Protein AF-A0AAV6AIG0-F1 (afdb_monomer)

Foldseek 3Di:
DDPVVVVVVVVVVVVVVVVVVVVQVVVCVVVVDNDPDLVRCPPCSVVVVVVVVVVVVVVVVVVVVVVVVVLVVLVVVLVVLLVVLVVVLVVPDDPVQQDADPVRDTPSRVSVLVSVQSNLVSQQDADPCARSNQAPPGNDRFFDHSCCQACNDDQAHHLVVLLVLLLLQQQFFQQLQWDWDADALKIKIKRHDFPDQQAGKAWPDKDFFPQWDKDWDDPVDPITMIMIGGNWQDDFFTKIKTWIAFSVRDIDIQIETEHDPPDDQRYFYGDPTSRVSRVRVRLSVSVRSRVVLVPDPPCRSVRQRLRQWDWDADFLKIKIKGDPVGAPQHHKAFDDKDWDPPWDKDWDDPPPSITMIMIGNNDFDDFFTKIKTWIQANVRDTDIQIATEHCDPPADQRYFYTDPGSSSRSSRVVVSVSSSSRVCSVPVNSVRSSVVSVCQQQPCLLHHRWAFPCVVQVNRSSSTRGTDPRPPDDCSNHPPRTNHDRDNVRD

Radius of gyration: 39.44 Å; Cα contacts (8 Å, |Δi|>4): 902; chains: 1; bounding box: 118×59×119 Å

pLDDT: mean 85.04, std 10.94, range [41.56, 97.12]

Nearest PDB structures (foldseek):
  8jrj-assembly1_B  TM=4.575E-01  e=2.924E-02  Eptesicus fuscus
  7k0z-assembly1_C  TM=2.016E-01  e=1.193E-02  Monodelphis domestica
  1ypz-assembly1_G  TM=2.176E-01  e=9.486E-02  Mus musculus
  6mwr-assembly1_D  TM=1.942E-01  e=1.571E-01  Homo sapiens
  1hdm-assembly1_A  TM=3.306E-01  e=1.249E+00  Homo sapiens

Solvent-accessible surface area (backbone atoms only — not comparable to full-atom values): 25926 Å² total; per-residue (Å²): 138,75,77,67,65,60,56,56,52,52,49,54,52,50,50,55,48,52,50,58,48,52,54,50,51,53,50,25,66,74,69,75,41,92,50,96,44,67,79,68,42,58,88,51,31,63,58,53,52,52,50,52,53,49,48,55,50,50,52,53,49,50,54,51,49,53,55,50,52,52,51,50,54,49,51,53,52,42,52,55,47,56,65,44,48,64,55,52,55,62,72,65,64,56,98,82,59,74,67,57,45,99,86,70,46,26,66,64,55,51,51,51,52,52,49,49,47,50,47,44,53,50,48,42,36,66,56,94,82,27,29,73,59,2,63,87,47,28,83,42,70,14,46,54,55,64,64,41,41,39,70,19,57,94,74,15,41,9,51,55,52,44,24,51,40,37,36,30,25,20,33,34,62,28,48,14,45,38,44,76,49,63,58,62,29,28,25,39,39,31,33,57,70,52,73,63,78,76,56,9,43,36,64,78,43,74,47,56,34,97,34,35,49,68,49,75,48,81,78,89,58,86,53,33,32,37,37,44,29,42,80,41,69,66,57,79,68,41,42,40,36,39,34,31,29,32,52,81,69,52,74,47,76,50,63,35,28,31,30,62,85,83,67,60,88,59,34,22,48,64,40,99,42,29,39,50,24,20,49,31,40,46,54,40,44,50,52,51,43,20,53,56,30,68,68,49,88,81,58,37,24,50,77,44,27,50,12,36,41,34,75,47,78,58,65,27,30,32,37,38,31,53,28,88,80,77,41,92,72,38,24,46,42,53,70,52,69,51,58,54,84,47,39,46,73,49,72,49,61,88,86,48,103,50,38,26,39,35,43,34,40,78,50,84,76,61,67,72,45,57,38,36,42,34,26,28,37,76,77,67,50,82,46,78,42,65,36,32,34,30,76,55,91,82,67,53,94,48,29,23,47,60,51,97,48,40,36,57,24,29,33,21,39,50,48,33,45,49,52,46,42,22,50,41,34,71,46,59,41,44,54,32,28,40,50,50,31,47,49,32,50,68,52,30,63,88,60,49,44,66,48,71,24,32,74,86,20,76,71,36,35,46,59,32,54,47,60,50,62,87,87,69,61,54,81,70,53,34,52,69,47,68,64,30,56,56,37,88,89,56,95

Secondary structure (DSSP, 8-state):
--THHHHHHHHHHHHHHHHHHHHHHHHHHHHS-S-SSGGGGGGGHHHHHHHHHHHHHHHHHHHHHHHHHHHHHHHHHHHHHHHHHHHHHHHT--TT-----TTS--HHHHHHHHHHHHHHHHHT-EETTEESSSTT-TTS-SB--HHHHHH-BTTBB-HHHHHHHHHHHHH----TTEEEEEETTEEEEEE---SSSS-S-EEEEEE--TTEEEEEE--SSS--EEEEEESSPPPTT-EEEEEEE-TT--EEEEEEEEE-SSPPTTEEEPPSSHHHHHHHHHHHHHHHHHHHHHT--SSTT-----TTEEEEEETTEEEEEE-SS--SSSS-EEEEEE--TTEEEEEE-TTSSS-EEEEEE-SPPPTT-EEEEEEE-TTS-EEEEEEEEE-SS-PPTTEEE--SSHHHHHHHHHHHHHHHHHHHIIIIIHHHHHHHHHHHHH--TTSS---B-TTTTTT-GGG--SBPPTT---TTTB--SB-S--BTTB-

Structure (mmCIF, N/CA/C/O backbone):
data_AF-A0AAV6AIG0-F1
#
_entry.id   AF-A0AAV6AIG0-F1
#
loop_
_atom_site.group_PDB
_atom_site.id
_atom_site.type_symbol
_atom_site.label_atom_id
_atom_site.label_alt_id
_atom_site.label_comp_id
_atom_site.label_asym_id
_atom_site.label_entity_id
_atom_site.label_seq_id
_atom_site.pdbx_PDB_ins_code
_atom_site.Cartn_x
_atom_site.Cartn_y
_atom_site.Cartn_z
_atom_site.occupancy
_atom_site.B_iso_or_equiv
_atom_site.auth_seq_id
_atom_site.auth_comp_id
_atom_site.auth_asym_id
_atom_site.auth_atom_id
_atom_site.pdbx_PDB_model_num
ATOM 1 N N . MET A 1 1 ? 89.414 -0.101 -86.122 1.00 52.09 1 MET A N 1
ATOM 2 C CA . MET A 1 1 ? 88.317 0.035 -85.138 1.00 52.09 1 MET A CA 1
ATOM 3 C C . MET A 1 1 ? 87.678 1.405 -85.325 1.00 52.09 1 MET A C 1
ATOM 5 O O . MET A 1 1 ? 88.370 2.385 -85.074 1.00 52.09 1 MET A O 1
ATOM 9 N N . PRO A 1 2 ? 86.443 1.523 -85.847 1.00 50.75 2 PRO A N 1
ATOM 10 C CA . PRO A 1 2 ? 85.890 2.830 -86.162 1.00 50.75 2 PRO A CA 1
ATOM 11 C C . PRO A 1 2 ? 85.010 3.354 -85.020 1.00 50.75 2 PRO A C 1
ATOM 13 O O . PRO A 1 2 ? 84.006 2.760 -84.636 1.00 50.75 2 PRO A O 1
ATOM 16 N N . ILE A 1 3 ? 85.390 4.532 -84.534 1.00 53.22 3 ILE A N 1
ATOM 17 C CA . ILE A 1 3 ? 84.756 5.345 -83.484 1.00 53.22 3 ILE A CA 1
ATOM 18 C C . ILE A 1 3 ? 83.335 5.837 -83.882 1.00 53.22 3 ILE A C 1
ATOM 20 O O . ILE A 1 3 ? 82.598 6.361 -83.049 1.00 53.22 3 ILE A O 1
ATOM 24 N N . GLY A 1 4 ? 82.889 5.600 -85.125 1.00 53.97 4 GLY A N 1
ATOM 25 C CA . GLY A 1 4 ? 81.566 6.000 -85.632 1.00 53.97 4 GLY A CA 1
ATOM 26 C C . GLY A 1 4 ? 80.377 5.160 -85.137 1.00 53.97 4 GLY A C 1
ATOM 27 O O . GLY A 1 4 ? 79.271 5.683 -85.039 1.00 53.97 4 GLY A O 1
ATOM 28 N N . ASN A 1 5 ? 80.584 3.894 -84.753 1.00 54.44 5 ASN A N 1
ATOM 29 C CA . ASN A 1 5 ? 79.480 3.014 -84.334 1.00 54.44 5 ASN A CA 1
ATOM 30 C C . ASN A 1 5 ? 79.028 3.261 -82.878 1.00 54.44 5 ASN A C 1
ATOM 32 O O . ASN A 1 5 ? 77.948 2.853 -82.467 1.00 54.44 5 ASN A O 1
ATOM 36 N N . ILE A 1 6 ? 79.840 3.971 -82.088 1.00 55.31 6 ILE A N 1
ATOM 37 C CA . ILE A 1 6 ? 79.542 4.311 -80.687 1.00 55.31 6 ILE A CA 1
ATOM 38 C C . ILE A 1 6 ? 78.663 5.573 -80.606 1.00 55.31 6 ILE A C 1
ATOM 40 O O . ILE A 1 6 ? 77.830 5.690 -79.711 1.00 55.31 6 ILE A O 1
ATOM 44 N N . GLN A 1 7 ? 78.798 6.502 -81.558 1.00 58.59 7 GLN A N 1
ATOM 45 C CA . GLN A 1 7 ? 78.026 7.752 -81.610 1.00 58.59 7 GLN A CA 1
ATOM 46 C C . GLN A 1 7 ? 76.563 7.516 -82.042 1.00 58.59 7 GLN A C 1
ATOM 48 O O . GLN A 1 7 ? 75.651 8.035 -81.400 1.00 58.59 7 GLN A O 1
ATOM 53 N N . SER A 1 8 ? 76.312 6.677 -83.059 1.00 61.03 8 SER A N 1
ATOM 54 C CA . SER A 1 8 ? 74.940 6.370 -83.512 1.00 61.03 8 SER A CA 1
ATOM 55 C C . SER A 1 8 ? 74.173 5.487 -82.520 1.00 61.03 8 SER A C 1
ATOM 57 O O . SER A 1 8 ? 72.989 5.714 -82.277 1.00 61.03 8 SER A O 1
ATOM 59 N N . HIS A 1 9 ? 74.854 4.533 -81.875 1.00 68.12 9 HIS A N 1
ATOM 60 C CA . HIS A 1 9 ? 74.246 3.683 -80.854 1.00 68.12 9 HIS A CA 1
ATOM 61 C C . HIS A 1 9 ? 73.878 4.492 -79.603 1.00 68.12 9 HIS A C 1
ATOM 63 O O . HIS A 1 9 ? 72.791 4.325 -79.055 1.00 68.12 9 HIS A O 1
ATOM 69 N N . ARG A 1 10 ? 74.722 5.455 -79.198 1.00 68.06 10 ARG A N 1
ATOM 70 C CA . ARG A 1 10 ? 74.384 6.398 -78.120 1.00 68.06 10 ARG A CA 1
ATOM 71 C C . ARG A 1 10 ? 73.201 7.300 -78.482 1.00 68.06 10 ARG A C 1
ATOM 73 O O . ARG A 1 10 ? 72.356 7.514 -77.621 1.00 68.06 10 ARG A O 1
ATOM 80 N N . PHE A 1 11 ? 73.097 7.762 -79.730 1.00 71.88 11 PHE A N 1
ATOM 81 C CA . PHE A 1 11 ? 71.976 8.592 -80.189 1.00 71.88 11 PHE A CA 1
ATOM 82 C C . PHE A 1 11 ? 70.634 7.831 -80.216 1.00 71.88 11 PHE A C 1
ATOM 84 O O . PHE A 1 11 ? 69.620 8.326 -79.716 1.00 71.88 11 PHE A O 1
ATOM 91 N N . LEU A 1 12 ? 70.625 6.589 -80.714 1.00 74.62 12 LEU A N 1
ATOM 92 C CA . LEU A 1 12 ? 69.430 5.734 -80.711 1.00 74.62 12 LEU A CA 1
ATOM 93 C C . LEU A 1 12 ? 68.987 5.355 -79.288 1.00 74.62 12 LEU A C 1
ATOM 95 O O . LEU A 1 12 ? 67.792 5.379 -78.989 1.00 74.62 12 LEU A O 1
ATOM 99 N N . LEU A 1 13 ? 69.936 5.101 -78.380 1.00 75.88 13 LEU A N 1
ATOM 100 C CA . LEU A 1 13 ? 69.647 4.872 -76.960 1.00 75.88 13 LEU A CA 1
ATOM 101 C C . LEU A 1 13 ? 69.058 6.122 -76.287 1.00 75.88 13 LEU A C 1
ATOM 103 O O . LEU A 1 13 ? 68.099 6.012 -75.520 1.00 75.88 13 LEU A O 1
ATOM 107 N N . THR A 1 14 ? 69.555 7.323 -76.608 1.00 79.81 14 THR A N 1
ATOM 108 C CA . THR A 1 14 ? 68.970 8.571 -76.089 1.00 79.81 14 THR A CA 1
ATOM 109 C C . THR A 1 14 ? 67.565 8.835 -76.626 1.00 79.81 14 THR A C 1
ATOM 111 O O . THR A 1 14 ? 66.704 9.273 -75.867 1.00 79.81 14 THR A O 1
ATOM 114 N N . MET A 1 15 ? 67.282 8.513 -77.891 1.00 78.62 15 MET A N 1
ATOM 115 C CA . MET A 1 15 ? 65.964 8.737 -78.493 1.00 78.62 15 MET A CA 1
ATOM 116 C C . MET A 1 15 ? 64.913 7.740 -77.983 1.00 78.62 15 MET A C 1
ATOM 118 O O . MET A 1 15 ? 63.786 8.132 -77.682 1.00 78.62 15 MET A O 1
ATOM 122 N N . SER A 1 16 ? 65.299 6.477 -77.773 1.00 83.62 16 SER A N 1
ATOM 123 C CA . SER A 1 16 ? 64.465 5.489 -77.074 1.00 83.62 16 SER A CA 1
ATOM 124 C C . SER A 1 16 ? 64.179 5.908 -75.627 1.00 83.62 16 SER A C 1
ATOM 126 O O . SER A 1 16 ? 63.056 5.757 -75.145 1.00 83.62 16 SER A O 1
ATOM 128 N N . SER A 1 17 ? 65.173 6.474 -74.935 1.00 81.94 17 SER A N 1
ATOM 129 C CA . SER A 1 17 ? 65.003 7.021 -73.586 1.00 81.94 17 SER A CA 1
ATOM 130 C C . SER A 1 17 ? 64.015 8.190 -73.571 1.00 81.94 17 SER A C 1
ATOM 132 O O . SER A 1 17 ? 63.083 8.177 -72.770 1.00 81.94 17 SER A O 1
ATOM 134 N N . LEU A 1 18 ? 64.169 9.170 -74.465 1.00 83.06 18 LEU A N 1
ATOM 135 C CA . LEU A 1 18 ? 63.283 10.337 -74.537 1.00 83.06 18 LEU A CA 1
ATOM 136 C C . LEU A 1 18 ? 61.844 9.950 -74.880 1.00 83.06 18 LEU A C 1
ATOM 138 O O . LEU A 1 18 ? 60.918 10.461 -74.257 1.00 83.06 18 LEU A O 1
ATOM 142 N N . ARG A 1 19 ? 61.649 8.995 -75.794 1.00 84.12 19 ARG A N 1
ATOM 143 C CA . ARG A 1 19 ? 60.319 8.461 -76.106 1.00 84.12 19 ARG A CA 1
ATOM 144 C C . ARG A 1 19 ? 59.670 7.801 -74.886 1.00 84.12 19 ARG A C 1
ATOM 146 O O . ARG A 1 19 ? 58.557 8.165 -74.530 1.00 84.12 19 ARG A O 1
ATOM 153 N N . SER A 1 20 ? 60.403 6.942 -74.171 1.00 82.50 20 SER A N 1
ATOM 154 C CA . SER A 1 20 ? 59.903 6.324 -72.929 1.00 82.50 20 SER A CA 1
ATOM 155 C C . SER A 1 20 ? 59.641 7.338 -71.803 1.00 82.50 20 SER A C 1
ATOM 157 O O . SER A 1 20 ? 58.866 7.084 -70.884 1.00 82.50 20 SER A O 1
ATOM 159 N N . GLN A 1 21 ? 60.332 8.484 -71.804 1.00 81.88 21 GLN A N 1
ATOM 160 C CA . GLN A 1 21 ? 60.080 9.574 -70.858 1.00 81.88 21 GLN A CA 1
ATOM 161 C C . GLN A 1 21 ? 58.830 10.367 -71.246 1.00 81.88 21 GLN A C 1
ATOM 163 O O . GLN A 1 21 ? 58.023 10.656 -70.370 1.00 81.88 21 GLN A O 1
ATOM 168 N N . ALA A 1 22 ? 58.638 10.664 -72.533 1.00 83.31 22 ALA A N 1
ATOM 169 C CA . ALA A 1 22 ? 57.441 11.334 -73.032 1.00 83.31 22 ALA A CA 1
ATOM 170 C C . ALA A 1 22 ? 56.177 10.497 -72.783 1.00 83.31 22 ALA A C 1
ATOM 172 O O . ALA A 1 22 ? 55.191 11.035 -72.289 1.00 83.31 22 ALA A O 1
ATOM 173 N N . GLU A 1 23 ? 56.237 9.184 -73.027 1.00 84.56 23 GLU A N 1
ATOM 174 C CA . GLU A 1 23 ? 55.146 8.243 -72.730 1.00 84.56 23 GLU A CA 1
ATOM 175 C C . GLU A 1 23 ? 54.816 8.241 -71.224 1.00 84.56 23 GLU A C 1
ATOM 177 O O . GLU A 1 23 ? 53.664 8.428 -70.844 1.00 84.56 23 GLU A O 1
ATOM 182 N N . ARG A 1 24 ? 55.828 8.189 -70.343 1.00 81.50 24 ARG A N 1
ATOM 183 C CA . ARG A 1 24 ? 55.620 8.283 -68.884 1.00 81.50 24 ARG A CA 1
ATOM 184 C C . ARG A 1 24 ? 55.025 9.612 -68.432 1.00 81.50 24 ARG A C 1
ATOM 186 O O . ARG A 1 24 ? 54.203 9.618 -67.526 1.00 81.50 24 ARG A O 1
ATOM 193 N N . ILE A 1 25 ? 55.448 10.737 -69.006 1.00 81.69 25 ILE A N 1
ATOM 194 C CA . ILE A 1 25 ? 54.904 12.054 -68.641 1.00 81.69 25 ILE A CA 1
ATOM 195 C C . ILE A 1 25 ? 53.457 12.181 -69.125 1.00 81.69 25 ILE A C 1
ATOM 197 O O . ILE A 1 25 ? 52.624 12.704 -68.390 1.00 81.69 25 ILE A O 1
ATOM 201 N N . GLN A 1 26 ? 53.136 11.669 -70.316 1.00 83.44 26 GLN A N 1
ATOM 202 C CA . GLN A 1 26 ? 51.759 11.618 -70.813 1.00 83.44 26 GLN A CA 1
ATOM 203 C C . GLN A 1 26 ? 50.868 10.747 -69.917 1.00 83.44 26 GLN A C 1
ATOM 205 O O . GLN A 1 26 ? 49.763 11.163 -69.576 1.00 83.44 26 GLN A O 1
ATOM 210 N N . GLU A 1 27 ? 51.362 9.596 -69.458 1.00 82.44 27 GLU A N 1
ATOM 211 C CA . GLU A 1 27 ? 50.656 8.743 -68.493 1.00 82.44 27 GLU A CA 1
ATOM 212 C C . GLU A 1 27 ? 50.471 9.426 -67.129 1.00 82.44 27 GLU A C 1
ATOM 214 O O . GLU A 1 27 ? 49.364 9.441 -66.592 1.00 82.44 27 GLU A O 1
ATOM 219 N N . GLN A 1 28 ? 51.524 10.045 -66.581 1.00 83.62 28 GLN A N 1
ATOM 220 C CA . GLN A 1 28 ? 51.458 10.798 -65.321 1.00 83.62 28 GLN A CA 1
ATOM 221 C C . GLN A 1 28 ? 50.482 11.972 -65.401 1.00 83.62 28 GLN A C 1
ATOM 223 O O . GLN A 1 28 ? 49.798 12.272 -64.425 1.00 83.62 28 GLN A O 1
ATOM 228 N N . LEU A 1 29 ? 50.408 12.633 -66.556 1.00 82.00 29 LEU A N 1
ATOM 229 C CA . LEU A 1 29 ? 49.476 13.728 -66.790 1.00 82.00 29 LEU A CA 1
ATOM 230 C C . LEU A 1 29 ? 48.035 13.221 -66.908 1.00 82.00 29 LEU A C 1
ATOM 232 O O . LEU A 1 29 ? 47.125 13.856 -66.386 1.00 82.00 29 LEU A O 1
ATOM 236 N N . GLY A 1 30 ? 47.832 12.068 -67.550 1.00 84.38 30 GLY A N 1
ATOM 237 C CA . GLY A 1 30 ? 46.515 11.454 -67.694 1.00 84.38 30 GLY A CA 1
ATOM 238 C C . GLY A 1 30 ? 45.943 10.920 -66.381 1.00 84.38 30 GLY A C 1
ATOM 239 O O . GLY A 1 30 ? 44.730 10.937 -66.196 1.00 84.38 30 GLY A O 1
ATOM 240 N N . THR A 1 31 ? 46.792 10.456 -65.459 1.00 82.31 31 THR A N 1
ATOM 241 C CA . THR A 1 31 ? 46.331 9.809 -64.215 1.00 82.31 31 THR A CA 1
ATOM 242 C C . THR A 1 31 ? 46.542 10.661 -62.972 1.00 82.31 31 THR A C 1
ATOM 244 O O . THR A 1 31 ? 46.015 10.338 -61.910 1.00 82.31 31 THR A O 1
ATOM 247 N N . GLY A 1 32 ? 47.327 11.736 -63.078 1.00 80.75 32 GLY A N 1
ATOM 248 C CA . GLY A 1 32 ? 47.762 12.554 -61.947 1.00 80.75 32 GLY A CA 1
ATOM 249 C C . GLY A 1 32 ? 48.708 11.823 -60.983 1.00 80.75 32 GLY A C 1
ATOM 250 O O . GLY A 1 32 ? 49.060 12.369 -59.938 1.00 80.75 32 GLY A O 1
ATOM 251 N N . LEU A 1 33 ? 49.128 10.590 -61.295 1.00 81.44 33 LEU A N 1
ATOM 252 C CA . LEU A 1 33 ? 49.946 9.746 -60.425 1.00 81.44 33 LEU A CA 1
ATOM 253 C C . LEU A 1 33 ? 51.359 9.590 -60.986 1.00 81.44 33 LEU A C 1
ATOM 255 O O . LEU A 1 33 ? 51.547 9.242 -62.144 1.00 81.44 33 LEU A O 1
ATOM 259 N N . ARG A 1 34 ? 52.379 9.736 -60.130 1.00 78.94 34 ARG A N 1
ATOM 260 C CA . ARG A 1 34 ? 53.801 9.606 -60.513 1.00 78.94 34 ARG A CA 1
ATOM 261 C C . ARG A 1 34 ? 54.180 8.209 -61.041 1.00 78.94 34 ARG A C 1
ATOM 263 O O . ARG A 1 34 ? 55.131 8.085 -61.811 1.00 78.94 34 ARG A O 1
ATOM 270 N N . SER A 1 35 ? 53.489 7.152 -60.614 1.00 76.88 35 SER A N 1
ATOM 271 C CA . SER A 1 35 ? 53.671 5.795 -61.140 1.00 76.88 35 SER A CA 1
ATOM 272 C C . SER A 1 35 ? 52.459 4.910 -60.847 1.00 76.88 35 SER A C 1
ATOM 274 O O . SER A 1 35 ? 51.878 4.996 -59.766 1.00 76.88 35 SER A O 1
ATOM 276 N N . HIS A 1 36 ? 52.132 4.016 -61.782 1.00 70.12 36 HIS A N 1
ATOM 277 C CA . HIS A 1 36 ? 51.105 2.980 -61.625 1.00 70.12 36 HIS A CA 1
ATOM 278 C C . HIS A 1 36 ? 51.559 1.781 -60.799 1.00 70.12 36 HIS A C 1
ATOM 280 O O . HIS A 1 36 ? 50.735 1.035 -60.274 1.00 70.12 36 HIS A O 1
ATOM 286 N N . THR A 1 37 ? 52.870 1.581 -60.685 1.00 73.12 37 THR A N 1
ATOM 287 C CA . THR A 1 37 ? 53.433 0.434 -59.983 1.00 73.12 37 THR A CA 1
ATOM 288 C C . THR A 1 37 ? 54.186 0.901 -58.754 1.00 73.12 37 THR A C 1
ATOM 290 O O . THR A 1 37 ? 54.915 1.893 -58.770 1.00 73.12 37 THR A O 1
ATOM 293 N N . TYR A 1 38 ? 54.078 0.129 -57.675 1.00 64.44 38 TYR A N 1
ATOM 294 C CA . TYR A 1 38 ? 54.896 0.340 -56.485 1.00 64.44 38 TYR A CA 1
ATOM 295 C C . TYR A 1 38 ? 56.393 0.347 -56.843 1.00 64.44 38 TYR A C 1
ATOM 297 O O . TYR A 1 38 ? 57.157 1.146 -56.296 1.00 64.44 38 TYR A O 1
ATOM 305 N N . ALA A 1 39 ? 56.793 -0.474 -57.828 1.00 70.12 39 ALA A N 1
ATOM 306 C CA . ALA A 1 39 ? 58.120 -0.504 -58.443 1.00 70.12 39 ALA A CA 1
ATOM 307 C C . ALA A 1 39 ? 58.647 0.898 -58.808 1.00 70.12 39 ALA A C 1
ATOM 309 O O . ALA A 1 39 ? 59.736 1.271 -58.366 1.00 70.12 39 ALA A O 1
ATOM 310 N N . GLY A 1 40 ? 57.843 1.690 -59.523 1.00 72.12 40 GLY A N 1
ATOM 311 C CA . GLY A 1 40 ? 58.218 3.011 -60.035 1.00 72.12 40 GLY A CA 1
ATOM 312 C C . GLY A 1 40 ? 58.180 4.163 -59.023 1.00 72.12 40 GLY A C 1
ATOM 313 O O . GLY A 1 40 ? 58.564 5.276 -59.372 1.00 72.12 40 GLY A O 1
ATOM 314 N N . LEU A 1 41 ? 57.772 3.919 -57.770 1.00 75.44 41 LEU A N 1
ATOM 315 C CA . LEU A 1 41 ? 57.795 4.916 -56.685 1.00 75.44 41 LEU A CA 1
ATOM 316 C C . LEU A 1 41 ? 59.143 4.994 -55.939 1.00 75.44 41 LEU A C 1
ATOM 318 O O . LEU A 1 41 ? 59.344 5.902 -55.129 1.00 75.44 41 LEU A O 1
ATOM 322 N N . GLY A 1 42 ? 60.074 4.066 -56.197 1.00 80.25 42 GLY A N 1
ATOM 323 C CA . GLY A 1 42 ? 61.401 4.047 -55.568 1.00 80.25 42 GLY A CA 1
ATOM 324 C C . GLY A 1 42 ? 61.338 4.065 -54.034 1.00 80.25 42 GLY A C 1
ATOM 325 O O . GLY A 1 42 ? 60.553 3.330 -53.433 1.00 80.25 42 GLY A O 1
ATOM 326 N N . ALA A 1 43 ? 62.133 4.935 -53.401 1.00 76.88 43 ALA A N 1
ATOM 327 C CA . ALA A 1 43 ? 62.177 5.106 -51.943 1.00 76.88 43 ALA A CA 1
ATOM 328 C C . ALA A 1 43 ? 60.847 5.592 -51.324 1.00 76.88 43 ALA A C 1
ATOM 330 O O . ALA A 1 43 ? 60.601 5.352 -50.148 1.00 76.88 43 ALA A O 1
ATOM 331 N N . GLY A 1 44 ? 59.961 6.225 -52.105 1.00 75.62 44 GLY A N 1
ATOM 332 C CA . GLY A 1 44 ? 58.656 6.710 -51.635 1.00 75.62 44 GLY A CA 1
ATOM 333 C C . GLY A 1 44 ? 57.569 5.631 -51.551 1.00 75.62 44 GLY A C 1
ATOM 334 O O . GLY A 1 44 ? 56.473 5.903 -51.061 1.00 75.62 44 GLY A O 1
ATOM 335 N N . ARG A 1 45 ? 57.847 4.402 -52.014 1.00 81.62 45 ARG A N 1
ATOM 336 C CA . ARG A 1 45 ? 56.899 3.275 -51.986 1.00 81.62 45 ARG A CA 1
ATOM 337 C C . ARG A 1 45 ? 56.398 2.986 -50.573 1.00 81.62 45 ARG A C 1
ATOM 339 O O . ARG A 1 45 ? 55.191 2.860 -50.379 1.00 81.62 45 ARG A O 1
ATOM 346 N N . THR A 1 46 ? 57.309 2.901 -49.607 1.00 82.31 46 THR A N 1
ATOM 347 C CA . THR A 1 46 ? 56.999 2.590 -48.204 1.00 82.31 46 THR A CA 1
ATOM 348 C C . THR A 1 46 ? 56.098 3.659 -47.593 1.00 82.31 46 THR A C 1
ATOM 350 O O . THR A 1 46 ? 55.069 3.330 -47.013 1.00 82.31 46 THR A O 1
ATOM 353 N N . THR A 1 47 ? 56.409 4.937 -47.822 1.00 85.06 47 THR A N 1
ATOM 354 C CA . THR A 1 47 ? 55.576 6.067 -47.394 1.00 85.06 47 THR A CA 1
ATOM 355 C C . THR A 1 47 ? 54.201 6.041 -48.058 1.00 85.06 47 THR A C 1
ATOM 357 O O . THR A 1 47 ? 53.199 6.199 -47.374 1.00 85.06 47 THR A O 1
ATOM 360 N N . SER A 1 48 ? 54.117 5.796 -49.370 1.00 84.75 48 SER A N 1
ATOM 361 C CA . SER A 1 48 ? 52.830 5.756 -50.082 1.00 84.75 48 SER A CA 1
ATOM 362 C C . SER A 1 48 ? 51.919 4.619 -49.604 1.00 84.75 48 SER A C 1
ATOM 364 O O . SER A 1 48 ? 50.715 4.818 -49.460 1.00 84.75 48 SER A O 1
ATOM 366 N N . LEU A 1 49 ? 52.488 3.444 -49.310 1.00 86.25 49 LEU A N 1
ATOM 367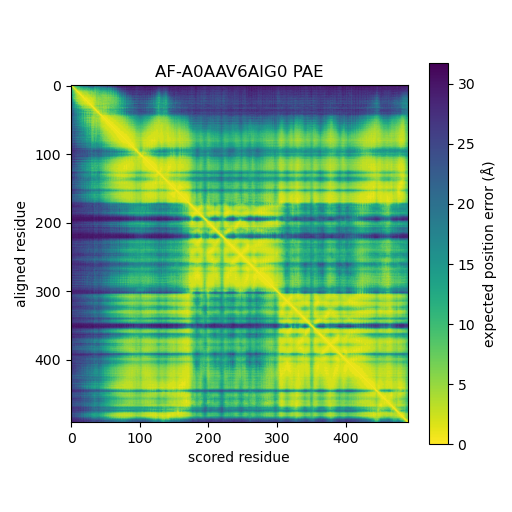 C CA . LEU A 1 49 ? 51.752 2.303 -48.774 1.00 86.25 49 LEU A CA 1
ATOM 368 C C . LEU A 1 49 ? 51.286 2.584 -47.342 1.00 86.25 49 LEU A C 1
ATOM 370 O O . LEU A 1 49 ? 50.114 2.381 -47.038 1.00 86.25 49 LEU A O 1
ATOM 374 N N . ALA A 1 50 ? 52.167 3.138 -46.504 1.00 87.81 50 ALA A N 1
ATOM 375 C CA . ALA A 1 50 ? 51.824 3.554 -45.149 1.00 87.81 50 ALA A CA 1
ATOM 376 C C . ALA A 1 50 ? 50.716 4.623 -45.135 1.00 87.81 50 ALA A C 1
ATOM 378 O O . ALA A 1 50 ? 49.808 4.550 -44.313 1.00 87.81 50 ALA A O 1
ATOM 379 N N . MET A 1 51 ? 50.740 5.588 -46.061 1.00 89.69 51 MET A N 1
ATOM 380 C CA . MET A 1 51 ? 49.697 6.615 -46.170 1.00 89.69 51 MET A CA 1
ATOM 381 C C . MET A 1 51 ? 48.365 6.051 -46.668 1.00 89.69 51 MET A C 1
ATOM 383 O O . MET A 1 51 ? 47.326 6.446 -46.155 1.00 89.69 51 MET A O 1
ATOM 387 N N . ARG A 1 52 ? 48.368 5.096 -47.609 1.00 88.81 52 ARG A N 1
ATOM 388 C CA . ARG A 1 52 ? 47.136 4.403 -48.032 1.00 88.81 52 ARG A CA 1
ATOM 389 C C . ARG A 1 52 ? 46.542 3.557 -46.909 1.00 88.81 52 ARG A C 1
ATOM 391 O O . ARG A 1 52 ? 45.334 3.584 -46.714 1.00 88.81 52 ARG A O 1
ATOM 398 N N . GLN A 1 53 ? 47.381 2.857 -46.145 1.00 91.75 53 GLN A N 1
ATOM 399 C CA . GLN A 1 53 ? 46.936 2.114 -44.966 1.00 91.75 53 GLN A CA 1
ATOM 400 C C . GLN A 1 53 ? 46.343 3.056 -43.909 1.00 91.75 53 GLN A C 1
ATOM 402 O O . GLN A 1 53 ? 45.282 2.769 -43.365 1.00 91.75 53 GLN A O 1
ATOM 407 N N . ARG A 1 54 ? 46.981 4.211 -43.665 1.00 91.00 54 ARG A N 1
ATOM 408 C CA . ARG A 1 54 ? 46.436 5.256 -42.785 1.00 91.00 54 ARG A CA 1
ATOM 409 C C . ARG A 1 54 ? 45.117 5.825 -43.303 1.00 91.00 54 ARG A C 1
ATOM 411 O O . ARG A 1 54 ? 44.216 6.017 -42.504 1.00 91.00 54 ARG A O 1
ATOM 418 N N . LEU A 1 55 ? 44.985 6.071 -44.607 1.00 94.00 55 LEU A N 1
ATOM 419 C CA . LEU A 1 55 ? 43.738 6.563 -45.199 1.00 94.00 55 LEU A CA 1
ATOM 420 C C . LEU A 1 55 ? 42.597 5.559 -45.001 1.00 94.00 55 LEU A C 1
ATOM 422 O O . LEU A 1 55 ? 41.547 5.940 -44.504 1.00 94.00 55 LEU A O 1
ATOM 426 N N . SER A 1 56 ? 42.835 4.275 -45.281 1.00 95.00 56 SER A N 1
ATOM 427 C CA . SER A 1 56 ? 41.853 3.210 -45.033 1.00 95.00 56 SER A CA 1
ATOM 428 C C . SER A 1 56 ? 41.480 3.099 -43.548 1.00 95.00 56 SER A C 1
ATOM 430 O O . SER A 1 56 ? 40.314 2.910 -43.211 1.00 95.00 56 SER A O 1
ATOM 432 N N . GLN A 1 57 ? 42.449 3.281 -42.645 1.00 95.25 57 GLN A N 1
ATOM 433 C CA . GLN A 1 57 ? 42.184 3.325 -41.208 1.00 95.25 57 GLN A CA 1
ATOM 434 C C . GLN A 1 57 ? 41.324 4.543 -40.818 1.00 95.25 57 GLN A C 1
ATOM 436 O O . GLN A 1 57 ? 40.402 4.405 -40.020 1.00 95.25 57 GLN A O 1
ATOM 441 N N . VAL A 1 58 ? 41.587 5.720 -41.397 1.00 95.00 58 VAL A N 1
ATOM 442 C CA . VAL A 1 58 ? 40.781 6.937 -41.191 1.00 95.00 58 VAL A CA 1
ATOM 443 C C . VAL A 1 58 ? 39.361 6.761 -41.731 1.00 95.00 58 VAL A C 1
ATOM 445 O O . VAL A 1 58 ? 38.413 7.160 -41.063 1.00 95.00 58 VAL A O 1
ATOM 448 N N . GLU A 1 59 ? 39.186 6.132 -42.893 1.00 95.94 59 GLU A N 1
ATOM 449 C CA . GLU A 1 59 ? 37.864 5.807 -43.446 1.00 95.94 59 GLU A CA 1
ATOM 450 C C . GLU A 1 59 ? 37.077 4.875 -42.512 1.00 95.94 59 GLU A C 1
ATOM 452 O O . GLU A 1 59 ? 35.912 5.143 -42.219 1.00 95.94 59 GLU A O 1
ATOM 457 N N . ALA A 1 60 ? 37.725 3.840 -41.966 1.00 95.00 60 ALA A N 1
ATOM 458 C CA . ALA A 1 60 ? 37.109 2.941 -40.988 1.00 95.00 60 ALA A CA 1
ATOM 459 C C . ALA A 1 60 ? 36.734 3.657 -39.675 1.00 95.00 60 ALA A C 1
ATOM 461 O O . ALA A 1 60 ? 35.652 3.426 -39.122 1.00 95.00 60 ALA A O 1
ATOM 462 N N . TYR A 1 61 ? 37.588 4.563 -39.183 1.00 96.19 61 TYR A N 1
ATOM 463 C CA . TYR A 1 61 ? 37.258 5.400 -38.028 1.00 96.19 61 TYR A CA 1
ATOM 464 C C . TYR A 1 61 ? 36.090 6.339 -38.315 1.00 96.19 61 TYR A C 1
ATOM 466 O O . TYR A 1 61 ? 35.191 6.431 -37.487 1.00 96.19 61 TYR A O 1
ATOM 474 N N . ASN A 1 62 ? 36.042 6.976 -39.486 1.00 95.69 62 ASN A N 1
ATOM 475 C CA . ASN A 1 62 ? 34.924 7.838 -39.870 1.00 95.69 62 ASN A CA 1
ATOM 476 C C . ASN A 1 62 ? 33.605 7.063 -39.940 1.00 95.69 62 ASN A C 1
ATOM 478 O O . ASN A 1 62 ? 32.603 7.540 -39.416 1.00 95.69 62 ASN A O 1
ATOM 482 N N . ALA A 1 63 ? 33.606 5.852 -40.507 1.00 93.81 63 ALA A N 1
ATOM 483 C CA . ALA A 1 63 ? 32.426 4.990 -40.510 1.00 93.81 63 ALA A CA 1
ATOM 484 C C . ALA A 1 63 ? 31.951 4.672 -39.080 1.00 93.81 63 ALA A C 1
ATOM 486 O O . ALA A 1 63 ? 30.768 4.796 -38.771 1.00 93.81 63 ALA A O 1
ATOM 487 N N . THR A 1 64 ? 32.886 4.355 -38.179 1.00 92.75 64 THR A N 1
ATOM 488 C CA . THR A 1 64 ? 32.578 4.090 -36.764 1.00 92.75 64 THR A CA 1
ATOM 489 C C . THR A 1 64 ? 32.028 5.336 -36.061 1.00 92.75 64 THR A C 1
ATOM 491 O O . THR A 1 64 ? 31.034 5.248 -35.342 1.00 92.75 64 THR A O 1
ATOM 494 N N . ILE A 1 65 ? 32.635 6.505 -36.293 1.00 94.38 65 ILE A N 1
ATOM 495 C CA . ILE A 1 65 ? 32.191 7.795 -35.746 1.00 94.38 65 ILE A CA 1
ATOM 496 C C . ILE A 1 65 ? 30.775 8.119 -36.218 1.00 94.38 65 ILE A C 1
ATOM 498 O O . ILE A 1 65 ? 29.958 8.532 -35.404 1.00 94.38 65 ILE A O 1
ATOM 502 N N . MET A 1 66 ? 30.456 7.903 -37.496 1.00 94.06 66 MET A N 1
ATOM 503 C CA . MET A 1 66 ? 29.107 8.133 -38.019 1.00 94.06 66 MET A CA 1
ATOM 504 C C . MET A 1 66 ? 28.069 7.246 -37.321 1.00 94.06 66 MET A C 1
ATOM 506 O O . MET A 1 66 ? 27.040 7.755 -36.877 1.00 94.06 66 MET A O 1
ATOM 510 N N . THR A 1 67 ? 28.353 5.952 -37.150 1.00 91.44 67 THR A N 1
ATOM 511 C CA . THR A 1 67 ? 27.452 5.030 -36.438 1.00 91.44 67 THR A CA 1
ATOM 512 C C . THR A 1 67 ? 27.265 5.429 -34.973 1.00 91.44 67 THR A C 1
ATOM 514 O O . THR A 1 67 ? 26.141 5.444 -34.473 1.00 91.44 67 THR A O 1
ATOM 517 N N . VAL A 1 68 ? 28.346 5.786 -34.271 1.00 92.31 68 VAL A N 1
ATOM 518 C CA . VAL A 1 68 ? 28.273 6.239 -32.871 1.00 92.31 68 VAL A CA 1
ATOM 519 C C . VAL A 1 68 ? 27.534 7.573 -32.762 1.00 92.31 68 VAL A C 1
ATOM 521 O O . VAL A 1 68 ? 26.692 7.727 -31.885 1.00 92.31 68 VAL A O 1
ATOM 524 N N . SER A 1 69 ? 27.775 8.513 -33.676 1.00 94.75 69 SER A N 1
ATOM 525 C CA . SER A 1 69 ? 27.087 9.806 -33.711 1.00 94.75 69 SER A CA 1
ATOM 526 C C . SER A 1 69 ? 25.582 9.644 -33.901 1.00 94.75 69 SER A C 1
ATOM 528 O O . SER A 1 69 ? 24.811 10.346 -33.254 1.00 94.75 69 SER A O 1
ATOM 530 N N . LEU A 1 70 ? 25.156 8.718 -34.763 1.00 93.56 70 LEU A N 1
ATOM 531 C CA . LEU A 1 70 ? 23.743 8.420 -34.968 1.00 93.56 70 LEU A CA 1
ATOM 532 C C . LEU A 1 70 ? 23.108 7.838 -33.695 1.00 93.56 70 LEU A C 1
ATOM 534 O O . LEU A 1 70 ? 22.032 8.271 -33.293 1.00 93.56 70 LEU A O 1
ATOM 538 N N . ARG A 1 71 ? 23.808 6.915 -33.020 1.00 91.25 71 ARG A N 1
ATOM 539 C CA . ARG A 1 71 ? 23.365 6.334 -31.740 1.00 91.25 71 ARG A CA 1
ATOM 540 C C . ARG A 1 71 ? 23.240 7.386 -30.641 1.00 91.25 71 ARG A C 1
ATOM 542 O O . ARG A 1 71 ? 22.218 7.427 -29.970 1.00 91.25 71 ARG A O 1
ATOM 549 N N . ILE A 1 72 ? 24.242 8.254 -30.487 1.00 94.19 72 ILE A N 1
ATOM 550 C CA . ILE A 1 72 ? 24.223 9.350 -29.505 1.00 94.19 72 ILE A CA 1
ATOM 551 C C . ILE A 1 72 ? 23.084 10.326 -29.809 1.00 94.19 72 ILE A C 1
ATOM 553 O O . ILE A 1 72 ? 22.375 10.730 -28.896 1.00 94.19 72 ILE A O 1
ATOM 557 N N . SER A 1 73 ? 22.870 10.674 -31.080 1.00 95.50 73 SER A N 1
ATOM 558 C CA . SER A 1 73 ? 21.776 11.570 -31.470 1.00 95.50 73 SER A CA 1
ATOM 559 C C . SER A 1 73 ? 20.398 10.976 -31.171 1.00 95.50 73 SER A C 1
ATOM 561 O O . SER A 1 73 ? 19.492 11.712 -30.777 1.00 95.50 73 SER A O 1
ATOM 563 N N . LEU A 1 74 ? 20.223 9.665 -31.366 1.00 93.88 74 LEU A N 1
ATOM 564 C CA . LEU A 1 74 ? 18.975 8.991 -31.025 1.00 93.88 74 LEU A CA 1
ATOM 565 C C . LEU A 1 74 ? 18.786 8.933 -29.503 1.00 93.88 74 LEU A C 1
ATOM 567 O O . LEU A 1 74 ? 17.723 9.329 -29.043 1.00 93.88 74 LEU A O 1
ATOM 571 N N . LEU A 1 75 ? 19.826 8.561 -28.743 1.00 94.69 75 LEU A N 1
ATOM 572 C CA . LEU A 1 75 ? 19.825 8.580 -27.271 1.00 94.69 75 LEU A CA 1
ATOM 573 C C . LEU A 1 75 ? 19.457 9.956 -26.702 1.00 94.69 75 LEU A C 1
ATOM 575 O O . LEU A 1 75 ? 18.640 10.047 -25.792 1.00 94.69 75 LEU A O 1
ATOM 579 N N . ASP A 1 76 ? 20.035 11.029 -27.240 1.00 96.19 76 ASP A N 1
ATOM 580 C CA . ASP A 1 76 ? 19.725 12.402 -26.831 1.00 96.19 76 ASP A CA 1
ATOM 581 C C . ASP A 1 76 ? 18.246 12.746 -27.080 1.00 96.19 76 ASP A C 1
ATOM 583 O O . ASP A 1 76 ? 17.564 13.306 -26.217 1.00 96.19 76 ASP A O 1
ATOM 587 N N . THR A 1 77 ? 17.711 12.325 -28.229 1.00 96.19 77 THR A N 1
ATOM 588 C CA . THR A 1 77 ? 16.302 12.539 -28.591 1.00 96.19 77 THR A CA 1
ATOM 589 C C . THR A 1 77 ? 15.359 11.767 -27.667 1.00 96.19 77 THR A C 1
ATOM 591 O O . THR A 1 77 ? 14.385 12.334 -27.163 1.00 96.19 77 THR A O 1
ATOM 594 N N . THR A 1 78 ? 15.636 10.485 -27.421 1.00 96.38 78 THR A N 1
ATOM 595 C CA . THR A 1 78 ? 14.799 9.621 -26.580 1.00 96.38 78 THR A CA 1
ATOM 596 C C . THR A 1 78 ? 14.876 10.027 -25.108 1.00 96.38 78 THR A C 1
ATOM 598 O O . THR A 1 78 ? 13.833 10.109 -24.464 1.00 96.38 78 THR A O 1
ATOM 601 N N . LEU A 1 79 ? 16.053 10.399 -24.587 1.00 95.94 79 LEU A N 1
ATOM 602 C CA . LEU A 1 79 ? 16.203 10.949 -23.231 1.00 95.94 79 LEU A CA 1
ATOM 603 C C . LEU A 1 79 ? 15.496 12.299 -23.072 1.00 95.94 79 LEU A C 1
ATOM 605 O O . LEU A 1 79 ? 14.809 12.521 -22.077 1.00 95.94 79 LEU A O 1
ATOM 609 N N . THR A 1 80 ? 15.588 13.180 -24.072 1.00 97.06 80 THR A N 1
ATOM 610 C CA . THR A 1 80 ? 14.850 14.451 -24.066 1.00 97.06 80 THR A CA 1
ATOM 611 C C . THR A 1 80 ? 13.339 14.222 -24.042 1.00 97.06 80 THR A C 1
ATOM 613 O O . THR A 1 80 ? 12.610 14.978 -23.398 1.00 97.06 80 THR A O 1
ATOM 616 N N . ARG A 1 81 ? 12.835 13.194 -24.738 1.00 97.12 81 ARG A N 1
ATOM 617 C CA . ARG A 1 81 ? 11.410 12.849 -24.684 1.00 97.12 81 ARG A CA 1
ATOM 618 C C . ARG A 1 81 ? 11.027 12.246 -23.331 1.00 97.12 81 ARG A C 1
ATOM 620 O O . ARG A 1 81 ? 10.027 12.685 -22.768 1.00 97.12 81 ARG A O 1
ATOM 627 N N . LEU A 1 82 ? 11.835 11.334 -22.788 1.00 96.06 82 LEU A N 1
ATOM 628 C CA . LEU A 1 82 ? 11.630 10.749 -21.458 1.00 96.06 82 LEU A CA 1
ATOM 629 C C . LEU A 1 82 ? 11.589 11.816 -20.350 1.00 96.06 82 LEU A C 1
ATOM 631 O O . LEU A 1 82 ? 10.741 11.726 -19.470 1.00 96.06 82 LEU A O 1
ATOM 635 N N . ASP A 1 83 ? 12.413 12.869 -20.418 1.00 96.00 83 ASP A N 1
ATOM 636 C CA . ASP A 1 83 ? 12.349 13.994 -19.463 1.00 96.00 83 ASP A CA 1
ATOM 637 C C . ASP A 1 83 ? 11.054 14.821 -19.591 1.00 96.00 83 ASP A C 1
ATOM 639 O O . ASP A 1 83 ? 10.528 15.342 -18.602 1.00 96.00 83 ASP A O 1
ATOM 643 N N . LYS A 1 84 ? 10.511 14.948 -20.807 1.00 96.31 84 LYS A N 1
ATOM 644 C CA . LYS A 1 84 ? 9.297 15.740 -21.063 1.00 96.31 84 LYS A CA 1
ATOM 645 C C . LYS A 1 84 ? 8.020 15.038 -20.620 1.00 96.31 84 LYS A C 1
ATOM 647 O O . LYS A 1 84 ? 7.120 15.716 -20.129 1.00 96.31 84 LYS A O 1
ATOM 652 N N . ILE A 1 85 ? 7.944 13.715 -20.763 1.00 95.56 85 ILE A N 1
ATOM 653 C CA . ILE A 1 85 ? 6.730 12.932 -20.487 1.00 95.56 85 ILE A CA 1
ATOM 654 C C . ILE A 1 85 ? 6.149 13.220 -19.081 1.00 95.56 85 ILE A C 1
ATOM 656 O O . ILE A 1 85 ? 4.984 13.622 -18.998 1.00 95.56 85 ILE A O 1
ATOM 660 N N . PRO A 1 86 ? 6.913 13.134 -17.970 1.00 90.50 86 PRO A N 1
ATOM 661 C CA . PRO A 1 86 ? 6.375 13.430 -16.640 1.00 90.50 86 PRO A CA 1
ATOM 662 C C . PRO A 1 86 ? 5.913 14.885 -16.477 1.00 90.50 86 PRO A C 1
ATOM 664 O O . PRO A 1 86 ? 4.941 15.157 -15.768 1.00 90.50 86 PRO A O 1
ATOM 667 N N . ARG A 1 87 ? 6.592 15.839 -17.134 1.00 92.38 87 ARG A N 1
ATOM 668 C CA . ARG A 1 87 ? 6.234 17.268 -17.084 1.00 92.38 87 ARG A CA 1
ATOM 669 C C . ARG A 1 87 ? 4.909 17.528 -17.795 1.00 92.38 87 ARG A C 1
ATOM 671 O O . ARG A 1 87 ? 4.113 18.322 -17.302 1.00 92.38 87 ARG A O 1
ATOM 678 N N . GLU A 1 88 ? 4.668 16.849 -18.913 1.00 91.44 88 GLU A N 1
ATOM 679 C CA . GLU A 1 88 ? 3.409 16.916 -19.658 1.00 91.44 88 GLU A CA 1
ATOM 680 C C . GLU A 1 88 ? 2.251 16.326 -18.845 1.00 91.44 88 GLU A C 1
ATOM 682 O O . GLU A 1 88 ? 1.227 16.992 -18.694 1.00 91.44 88 GLU A O 1
ATOM 687 N N . ILE A 1 89 ? 2.440 15.153 -18.223 1.00 90.31 89 ILE A N 1
ATOM 688 C CA . ILE A 1 89 ? 1.434 14.559 -17.324 1.00 90.31 89 ILE A CA 1
ATOM 689 C C . ILE A 1 89 ? 1.105 15.529 -16.184 1.00 90.31 89 ILE A C 1
ATOM 691 O O . ILE A 1 89 ? -0.065 15.838 -15.953 1.00 90.31 89 ILE A O 1
ATOM 695 N N . LYS A 1 90 ? 2.125 16.070 -15.505 1.00 86.94 90 LYS A N 1
ATOM 696 C CA . LYS A 1 90 ? 1.929 17.015 -14.396 1.00 86.94 90 LYS A CA 1
ATOM 697 C C . LYS A 1 90 ? 1.229 18.300 -14.841 1.00 86.94 90 LYS A C 1
ATOM 699 O O . LYS A 1 90 ? 0.376 18.802 -14.118 1.00 86.94 90 LYS A O 1
ATOM 704 N N . GLY A 1 91 ? 1.578 18.829 -16.014 1.00 86.44 91 GLY A N 1
ATOM 705 C CA . GLY A 1 91 ? 0.933 20.011 -16.590 1.00 86.44 91 GLY A CA 1
ATOM 706 C C . GLY A 1 91 ? -0.519 19.773 -17.016 1.00 86.44 91 GLY A C 1
ATOM 707 O O . GLY A 1 91 ? -1.293 20.723 -17.061 1.00 86.44 91 GLY A O 1
ATOM 708 N N . SER A 1 92 ? -0.891 18.522 -17.298 1.00 84.19 92 SER A N 1
ATOM 709 C CA . SER A 1 92 ? -2.255 18.123 -17.672 1.00 84.19 92 SER A CA 1
ATOM 710 C C . SER A 1 92 ? -3.178 17.820 -16.485 1.00 84.19 92 SER A C 1
ATOM 712 O O . SER A 1 92 ? -4.358 17.546 -16.692 1.00 84.19 92 SER A O 1
ATOM 714 N N . LEU A 1 93 ? -2.660 17.851 -15.251 1.00 83.12 93 LEU A N 1
ATOM 715 C CA . LEU A 1 93 ? -3.440 17.550 -14.054 1.00 83.12 93 LEU A CA 1
ATOM 716 C C . LEU A 1 93 ? -4.465 18.662 -13.783 1.00 83.12 93 LEU A C 1
ATOM 718 O O . LEU A 1 93 ? -4.097 19.769 -13.390 1.00 83.12 93 LEU A O 1
ATOM 722 N N . ASP A 1 94 ? -5.749 18.341 -13.934 1.00 81.56 94 ASP A N 1
ATOM 723 C CA . ASP A 1 94 ? -6.853 19.176 -13.458 1.00 81.56 94 ASP A CA 1
ATOM 724 C C . ASP A 1 94 ? -7.349 18.638 -12.103 1.00 81.56 94 ASP A C 1
ATOM 726 O O . ASP A 1 94 ? -7.888 17.528 -12.048 1.00 81.56 94 ASP A O 1
ATOM 730 N N . PRO A 1 95 ? -7.195 19.396 -11.001 1.00 74.19 95 PRO A N 1
ATOM 731 C CA . PRO A 1 95 ? -7.632 18.974 -9.671 1.00 74.19 95 PRO A CA 1
ATOM 732 C C . PRO A 1 95 ? -9.160 18.864 -9.522 1.00 74.19 95 PRO A C 1
ATOM 734 O O . PRO A 1 95 ? -9.627 18.489 -8.452 1.00 74.19 95 PRO A O 1
ATOM 737 N N . ASN A 1 96 ? -9.949 19.188 -10.549 1.00 77.56 96 ASN A N 1
ATOM 738 C CA . ASN A 1 96 ? -11.405 19.036 -10.530 1.00 77.56 96 ASN A CA 1
ATOM 739 C C . ASN A 1 96 ? -11.910 17.880 -11.415 1.00 77.56 96 ASN A C 1
ATOM 741 O O . ASN A 1 96 ? -13.108 17.605 -11.421 1.00 77.56 96 ASN A O 1
ATOM 745 N N . ALA A 1 97 ? -11.032 17.191 -12.155 1.00 77.81 97 ALA A N 1
ATOM 746 C CA . ALA A 1 97 ? -11.406 16.175 -13.145 1.00 77.81 97 ALA A CA 1
ATOM 747 C C . ALA A 1 97 ? -11.107 14.739 -12.666 1.00 77.81 97 ALA A C 1
ATOM 749 O O . ALA A 1 97 ? -10.321 14.009 -13.275 1.00 77.81 97 ALA A O 1
ATOM 750 N N . PHE A 1 98 ? -11.741 14.323 -11.564 1.00 78.94 98 PHE A N 1
ATOM 751 C CA . PHE A 1 98 ? -11.556 12.990 -10.964 1.00 78.94 98 PHE A CA 1
ATOM 752 C C . PHE A 1 98 ? -12.689 11.996 -11.243 1.00 78.94 98 PHE A C 1
ATOM 754 O O . PHE A 1 98 ? -12.695 10.909 -10.670 1.00 78.94 98 PHE A O 1
ATOM 761 N N . GLU A 1 99 ? -13.621 12.334 -12.133 1.00 81.25 99 GLU A N 1
ATOM 762 C CA . GLU A 1 99 ? -14.732 11.453 -12.494 1.00 81.25 99 GLU A CA 1
ATOM 763 C C . GLU A 1 99 ? -14.234 10.248 -13.316 1.00 81.25 99 GLU A C 1
ATOM 765 O O . GLU A 1 99 ? -13.680 10.432 -14.408 1.00 81.25 99 GLU A O 1
ATOM 770 N N . PRO A 1 100 ? -14.409 9.006 -12.827 1.00 82.69 100 PRO A N 1
ATOM 771 C CA . PRO A 1 100 ? -14.070 7.816 -13.594 1.00 82.69 100 PRO A CA 1
ATOM 772 C C . PRO A 1 100 ? -14.975 7.688 -14.823 1.00 82.69 100 PRO A C 1
ATOM 774 O O . PRO A 1 100 ? -16.191 7.876 -14.750 1.00 82.69 100 PRO A O 1
ATOM 777 N N . ARG A 1 101 ? -14.398 7.316 -15.966 1.00 81.06 101 ARG A N 1
ATOM 778 C CA . ARG A 1 101 ? -15.165 6.972 -17.171 1.00 81.06 101 ARG A CA 1
ATOM 779 C C . ARG A 1 101 ? -15.739 5.557 -17.063 1.00 81.06 101 ARG A C 1
ATOM 781 O O . ARG A 1 101 ? -15.543 4.840 -16.086 1.00 81.06 101 ARG A O 1
ATOM 788 N N . SER A 1 102 ? -16.448 5.127 -18.106 1.00 82.31 102 SER A N 1
ATOM 789 C CA . SER A 1 102 ? -17.071 3.797 -18.192 1.00 82.31 102 SER A CA 1
ATOM 790 C C . SER A 1 102 ? -16.099 2.617 -18.054 1.00 82.31 102 SER A C 1
ATOM 792 O O . SER A 1 102 ? -16.538 1.503 -17.795 1.00 82.31 102 SER A O 1
ATOM 794 N N . ASP A 1 103 ? -14.801 2.835 -18.271 1.00 81.06 103 ASP A N 1
ATOM 795 C CA . ASP A 1 103 ? -13.720 1.857 -18.100 1.00 81.06 103 ASP A CA 1
ATOM 796 C C . ASP A 1 103 ? -13.093 1.880 -16.692 1.00 81.06 103 ASP A C 1
ATOM 798 O O . ASP A 1 103 ? -12.168 1.117 -16.423 1.00 81.06 103 ASP A O 1
ATOM 802 N N . GLY A 1 104 ? -13.604 2.721 -15.786 1.00 82.88 104 GLY A N 1
ATOM 803 C CA . GLY A 1 104 ? -13.162 2.819 -14.395 1.00 82.88 104 GLY A CA 1
ATOM 804 C C . GLY A 1 104 ? -11.907 3.665 -14.179 1.00 82.88 104 GLY A C 1
ATOM 805 O O . GLY A 1 104 ? -11.457 3.775 -13.040 1.00 82.88 104 GLY A O 1
ATOM 806 N N . TYR A 1 105 ? -11.357 4.277 -15.233 1.00 85.25 105 TYR A N 1
ATOM 807 C CA . TYR A 1 105 ? -10.195 5.159 -15.141 1.00 85.25 105 TYR A CA 1
ATOM 808 C C . TYR A 1 105 ? -10.594 6.629 -15.242 1.00 85.25 105 TYR A C 1
ATOM 810 O O . TYR A 1 105 ? -11.514 6.998 -15.977 1.00 85.25 105 TYR A O 1
ATOM 818 N N . THR A 1 106 ? -9.865 7.485 -14.534 1.00 89.19 106 THR A N 1
ATOM 819 C CA . THR A 1 106 ? -9.906 8.933 -14.763 1.00 89.19 106 THR A CA 1
ATOM 820 C C . THR A 1 106 ? -9.079 9.300 -15.998 1.00 89.19 106 THR A C 1
ATOM 822 O O . THR A 1 106 ? -8.183 8.556 -16.414 1.00 89.19 106 THR A O 1
ATOM 825 N N . ASP A 1 107 ? -9.330 10.474 -16.583 1.00 86.06 107 ASP A N 1
ATOM 826 C CA . ASP A 1 107 ? -8.575 10.935 -17.757 1.00 86.06 107 ASP A CA 1
ATOM 827 C C . ASP A 1 107 ? -7.067 11.034 -17.465 1.00 86.06 107 ASP A C 1
ATOM 829 O O . ASP A 1 107 ? -6.244 10.640 -18.295 1.00 86.06 107 ASP A O 1
ATOM 833 N N . ILE A 1 108 ? -6.686 11.463 -16.255 1.00 87.62 108 ILE A N 1
ATOM 834 C CA . ILE A 1 108 ? -5.276 11.530 -15.851 1.00 87.62 108 ILE A CA 1
ATOM 835 C C . ILE A 1 108 ? -4.639 10.141 -15.719 1.00 87.62 108 ILE A C 1
ATOM 837 O O . ILE A 1 108 ? -3.495 9.957 -16.130 1.00 87.62 108 ILE A O 1
ATOM 841 N N . GLN A 1 109 ? -5.372 9.139 -15.217 1.00 88.81 109 GLN A N 1
ATOM 842 C CA . GLN A 1 109 ? -4.875 7.761 -15.166 1.00 88.81 109 GLN A CA 1
ATOM 843 C C . GLN A 1 109 ? -4.647 7.211 -16.575 1.00 88.81 109 GLN A C 1
ATOM 845 O O . GLN A 1 109 ? -3.642 6.549 -16.825 1.00 88.81 109 GLN A O 1
ATOM 850 N N . ARG A 1 110 ? -5.536 7.526 -17.522 1.00 88.81 110 ARG A N 1
ATOM 851 C CA . ARG A 1 110 ? -5.387 7.113 -18.921 1.00 88.81 110 ARG A CA 1
ATOM 852 C C . ARG A 1 110 ? -4.185 7.774 -19.588 1.00 88.81 110 ARG A C 1
ATOM 854 O O . ARG A 1 110 ? -3.412 7.087 -20.252 1.00 88.81 110 ARG A O 1
ATOM 861 N N . SER A 1 111 ? -4.004 9.076 -19.382 1.00 89.44 111 SER A N 1
ATOM 862 C CA . SER A 1 111 ? -2.822 9.803 -19.854 1.00 89.44 111 SER A CA 1
ATOM 863 C C . SER A 1 111 ? -1.540 9.219 -19.262 1.00 89.44 111 SER A C 1
ATOM 865 O O . SER A 1 111 ? -0.601 8.960 -20.007 1.00 89.44 111 SER A O 1
ATOM 867 N N . ALA A 1 112 ? -1.523 8.903 -17.962 1.00 90.81 112 ALA A N 1
ATOM 868 C CA . ALA A 1 112 ? -0.381 8.257 -17.319 1.00 90.81 112 ALA A CA 1
ATOM 869 C C . ALA A 1 112 ? -0.059 6.880 -17.929 1.00 90.81 112 ALA A C 1
ATOM 871 O O . ALA A 1 112 ? 1.107 6.582 -18.171 1.00 90.81 112 ALA A O 1
ATOM 872 N N . LEU A 1 113 ? -1.073 6.063 -18.242 1.00 91.31 113 LEU A N 1
ATOM 873 C CA . LEU A 1 113 ? -0.876 4.769 -18.908 1.00 91.31 113 LEU A CA 1
ATOM 874 C C . LEU A 1 113 ? -0.303 4.923 -20.325 1.00 91.31 113 LEU A C 1
ATOM 876 O O . LEU A 1 113 ? 0.599 4.176 -20.693 1.00 91.31 113 LEU A O 1
ATOM 880 N N . ILE A 1 114 ? -0.790 5.895 -21.104 1.00 92.62 114 ILE A N 1
ATOM 881 C CA . ILE A 1 114 ? -0.277 6.189 -22.455 1.00 92.62 114 ILE A CA 1
ATOM 882 C C . ILE A 1 114 ? 1.175 6.673 -22.386 1.00 92.62 114 ILE A C 1
ATOM 884 O O . ILE A 1 114 ? 2.023 6.211 -23.142 1.00 92.62 114 ILE A O 1
ATOM 888 N N . SER A 1 115 ? 1.476 7.576 -21.458 1.00 94.38 115 SER A N 1
ATOM 889 C CA . SER A 1 115 ? 2.822 8.094 -21.230 1.00 94.38 115 SER A CA 1
ATOM 890 C C . SER A 1 115 ? 3.808 7.026 -20.751 1.00 94.38 115 SER A C 1
ATOM 892 O O . SER A 1 115 ? 4.979 7.050 -21.136 1.00 94.38 115 SER A O 1
ATOM 894 N N . LEU A 1 116 ? 3.357 6.075 -19.929 1.00 94.38 116 LEU A N 1
ATOM 895 C CA . LEU A 1 116 ? 4.181 4.942 -19.512 1.00 94.38 116 LEU A CA 1
ATOM 896 C C . LEU A 1 116 ? 4.448 3.994 -20.690 1.00 94.38 116 LEU A C 1
ATOM 898 O O . LEU A 1 116 ? 5.588 3.578 -20.878 1.00 94.38 116 LEU A O 1
ATOM 902 N N . ASP A 1 117 ? 3.447 3.723 -21.531 1.00 95.69 117 ASP A N 1
ATOM 903 C CA . ASP A 1 117 ? 3.643 2.945 -22.761 1.00 95.69 117 ASP A CA 1
ATOM 904 C C . ASP A 1 117 ? 4.640 3.627 -23.715 1.00 95.69 117 ASP A C 1
ATOM 906 O O . ASP A 1 117 ? 5.570 2.990 -24.205 1.00 95.69 117 ASP A O 1
ATOM 910 N N . GLU A 1 118 ? 4.532 4.946 -23.894 1.00 96.25 118 GLU A N 1
ATOM 911 C CA . GLU A 1 118 ? 5.512 5.726 -24.655 1.00 96.25 118 GLU A CA 1
ATOM 912 C C . GLU A 1 118 ? 6.923 5.622 -24.053 1.00 96.25 118 GLU A C 1
ATOM 914 O O . GLU A 1 118 ? 7.895 5.416 -24.779 1.00 96.25 118 GLU A O 1
ATOM 919 N N . SER A 1 119 ? 7.047 5.707 -22.727 1.00 96.25 119 SER A N 1
ATOM 920 C CA . SER A 1 119 ? 8.337 5.564 -22.042 1.00 96.25 119 SER A CA 1
ATOM 921 C C . SER A 1 119 ? 8.965 4.191 -22.300 1.00 96.25 119 SER A C 1
ATOM 923 O O . SER A 1 119 ? 10.158 4.105 -22.590 1.00 96.25 119 SER A O 1
ATOM 925 N N . ILE A 1 120 ? 8.160 3.125 -22.274 1.00 96.12 120 ILE A N 1
ATOM 926 C CA . ILE A 1 120 ? 8.605 1.763 -22.599 1.00 96.12 120 ILE A CA 1
ATOM 927 C C . ILE A 1 120 ? 9.081 1.683 -24.054 1.00 96.12 120 ILE A C 1
ATOM 929 O O . ILE A 1 120 ? 10.154 1.141 -24.316 1.00 96.12 120 ILE A O 1
ATOM 933 N N . GLN A 1 121 ? 8.337 2.260 -25.002 1.00 95.56 121 GLN A N 1
ATOM 934 C CA . GLN A 1 121 ? 8.728 2.278 -26.416 1.00 95.56 121 GLN A CA 1
ATOM 935 C C . GLN A 1 121 ? 10.051 3.027 -26.645 1.00 95.56 121 GLN A C 1
ATOM 937 O O . GLN A 1 121 ? 10.897 2.565 -27.410 1.00 95.56 121 GLN A O 1
ATOM 942 N N . LEU A 1 122 ? 10.264 4.155 -25.961 1.00 96.31 122 LEU A N 1
ATOM 943 C CA . LEU A 1 122 ? 11.511 4.923 -26.044 1.00 96.31 122 LEU A CA 1
ATOM 944 C C . LEU A 1 122 ? 12.698 4.141 -25.472 1.00 96.31 122 LEU A C 1
ATOM 946 O O . LEU A 1 122 ? 13.764 4.103 -26.092 1.00 96.31 122 LEU A O 1
ATOM 950 N N . LEU A 1 123 ? 12.512 3.487 -24.322 1.00 95.19 123 LEU A N 1
ATOM 951 C CA . LEU A 1 123 ? 13.540 2.648 -23.701 1.00 95.19 123 LEU A CA 1
ATOM 952 C C . LEU A 1 123 ? 13.849 1.399 -24.535 1.00 95.19 123 LEU A C 1
ATOM 954 O O . LEU A 1 123 ? 14.991 0.956 -24.572 1.00 95.19 123 LEU A O 1
ATOM 958 N N . ASN A 1 124 ? 12.880 0.876 -25.282 1.00 95.69 124 ASN A N 1
ATOM 959 C CA . ASN A 1 124 ? 13.094 -0.232 -26.212 1.00 95.69 124 ASN A CA 1
ATOM 960 C C . ASN A 1 124 ? 13.615 0.200 -27.594 1.00 95.69 124 ASN A C 1
ATOM 962 O O . ASN A 1 124 ? 13.737 -0.644 -28.483 1.00 95.69 124 ASN A O 1
ATOM 966 N N . SER A 1 125 ? 13.973 1.477 -27.783 1.00 95.00 125 SER A N 1
ATOM 967 C CA . SER A 1 125 ? 14.486 1.977 -29.064 1.00 95.00 125 SER A CA 1
ATOM 968 C C . SER A 1 125 ? 15.697 1.187 -29.573 1.00 95.00 125 SER A C 1
ATOM 970 O O . SER A 1 125 ? 16.647 0.870 -28.847 1.00 95.00 125 SER A O 1
ATOM 972 N N . GLU A 1 126 ? 15.646 0.876 -30.865 1.00 93.56 126 GLU A N 1
ATOM 973 C CA . GLU A 1 126 ? 16.617 0.045 -31.563 1.00 93.56 126 GLU A CA 1
ATOM 974 C C . GLU A 1 126 ? 17.213 0.809 -32.743 1.00 93.56 126 GLU A C 1
ATOM 976 O O . GLU A 1 126 ? 16.529 1.560 -33.444 1.00 93.56 126 GLU A O 1
ATOM 981 N N . ILE A 1 127 ? 18.503 0.593 -32.981 1.00 90.94 127 ILE A N 1
ATOM 982 C CA . ILE A 1 127 ? 19.173 1.071 -34.175 1.00 90.94 127 ILE A CA 1
ATOM 983 C C . ILE A 1 127 ? 20.172 0.046 -34.691 1.00 90.94 127 ILE A C 1
ATOM 985 O O . ILE A 1 127 ? 21.095 -0.354 -33.982 1.00 90.94 127 ILE A O 1
ATOM 989 N N . ASP A 1 128 ? 20.009 -0.336 -35.957 1.00 86.88 128 ASP A N 1
ATOM 990 C CA . ASP A 1 128 ? 20.893 -1.292 -36.634 1.00 86.88 128 ASP A CA 1
ATOM 991 C C . ASP A 1 128 ? 20.990 -2.641 -35.888 1.00 86.88 128 ASP A C 1
ATOM 993 O O . ASP A 1 128 ? 22.085 -3.136 -35.622 1.00 86.88 128 ASP A O 1
ATOM 997 N N . GLY A 1 129 ? 19.850 -3.213 -35.468 1.00 86.31 129 GLY A N 1
ATOM 998 C CA . GLY A 1 129 ? 19.825 -4.495 -34.750 1.00 86.31 129 GLY A CA 1
ATOM 999 C C . GLY A 1 129 ? 20.253 -4.412 -33.284 1.00 86.31 129 GLY A C 1
ATOM 1000 O O . GLY A 1 129 ? 20.451 -5.447 -32.652 1.00 86.31 129 GLY A O 1
ATOM 1001 N N . ARG A 1 130 ? 20.484 -3.202 -32.754 1.00 89.94 130 ARG A N 1
ATOM 1002 C CA . ARG A 1 130 ? 21.008 -2.974 -31.405 1.00 89.94 130 ARG A CA 1
ATOM 1003 C C . ARG A 1 130 ? 20.091 -2.068 -30.600 1.00 89.94 130 ARG A C 1
ATOM 1005 O O . ARG A 1 130 ? 19.920 -0.897 -30.944 1.00 89.94 130 ARG A O 1
ATOM 1012 N N . HIS A 1 131 ? 19.596 -2.578 -29.478 1.00 94.31 131 HIS A N 1
ATOM 1013 C CA . HIS A 1 131 ? 18.896 -1.756 -28.499 1.00 94.31 131 HIS A CA 1
ATOM 1014 C C . HIS A 1 131 ? 19.861 -0.787 -27.816 1.00 94.31 131 HIS A C 1
ATOM 1016 O O . HIS A 1 131 ? 21.002 -1.124 -27.481 1.00 94.31 131 HIS A O 1
ATOM 1022 N N . LEU A 1 132 ? 19.403 0.450 -27.644 1.00 91.81 132 LEU A N 1
ATOM 1023 C CA . LEU A 1 132 ? 20.229 1.534 -27.121 1.00 91.81 132 LEU A CA 1
ATOM 1024 C C . LEU A 1 132 ? 20.412 1.474 -25.604 1.00 91.81 132 LEU A C 1
ATOM 1026 O O . LEU A 1 132 ? 21.466 1.860 -25.101 1.00 91.81 132 LEU A O 1
ATOM 1030 N N . TYR A 1 133 ? 19.407 0.960 -24.899 1.00 92.31 133 TYR A N 1
ATOM 1031 C CA . TYR A 1 133 ? 19.335 0.950 -23.440 1.00 92.31 133 TYR A CA 1
ATOM 1032 C C . TYR A 1 133 ? 19.569 -0.433 -22.831 1.00 92.31 133 TYR A C 1
ATOM 1034 O O . TYR A 1 133 ? 19.232 -0.648 -21.681 1.00 92.31 133 TYR A O 1
ATOM 1042 N N . SER A 1 134 ? 20.113 -1.399 -23.573 1.00 90.06 134 SER A N 1
ATOM 1043 C CA . SER A 1 134 ? 20.332 -2.758 -23.055 1.00 90.06 134 SER A CA 1
ATOM 1044 C C . SER A 1 134 ? 21.768 -3.036 -22.588 1.00 90.06 134 SER A C 1
ATOM 1046 O O . SER A 1 134 ? 22.093 -4.159 -22.190 1.00 90.06 134 SER A O 1
ATOM 1048 N N . GLY A 1 135 ? 22.640 -2.022 -22.604 1.00 86.81 135 GLY A N 1
ATOM 1049 C CA . GLY A 1 135 ? 24.050 -2.145 -22.227 1.00 86.81 135 GLY A CA 1
ATOM 1050 C C . GLY A 1 135 ? 24.818 -3.079 -23.169 1.00 86.81 135 GLY A C 1
ATOM 1051 O O . GLY A 1 135 ? 24.832 -2.879 -24.390 1.00 86.81 135 GLY A O 1
ATOM 1052 N N . ALA A 1 136 ? 25.473 -4.104 -22.616 1.00 84.38 136 ALA A N 1
ATOM 1053 C CA . ALA A 1 136 ? 26.139 -5.147 -23.399 1.00 84.38 136 ALA A CA 1
ATOM 1054 C C . ALA A 1 136 ? 25.174 -6.148 -24.070 1.00 84.38 136 ALA A C 1
ATOM 1056 O O . ALA A 1 136 ? 25.572 -6.809 -25.030 1.00 84.38 136 ALA A O 1
ATOM 1057 N N . LYS A 1 137 ? 23.916 -6.259 -23.613 1.00 86.12 137 LYS A N 1
ATOM 1058 C CA . LYS A 1 137 ? 22.906 -7.210 -24.128 1.00 86.12 137 LYS A CA 1
ATOM 1059 C C . LYS A 1 137 ? 22.135 -6.627 -25.312 1.00 86.12 137 LYS A C 1
ATOM 1061 O O . LYS A 1 137 ? 20.936 -6.373 -25.253 1.00 86.12 137 LYS A O 1
ATOM 1066 N N . THR A 1 138 ? 22.848 -6.312 -26.381 1.00 88.31 138 THR A N 1
ATOM 1067 C CA . THR A 1 138 ? 22.346 -5.473 -27.482 1.00 88.31 138 THR A CA 1
ATOM 1068 C C . THR A 1 138 ? 21.218 -6.085 -28.305 1.00 88.31 138 THR A C 1
ATOM 1070 O O . THR A 1 138 ? 20.537 -5.362 -29.021 1.00 88.31 138 THR A O 1
ATOM 1073 N N . ASP A 1 139 ? 21.060 -7.399 -28.222 1.00 87.75 139 ASP A N 1
ATOM 1074 C CA . ASP A 1 139 ? 20.204 -8.258 -29.038 1.00 87.75 139 ASP A CA 1
ATOM 1075 C C . ASP A 1 139 ? 18.823 -8.542 -28.424 1.00 87.75 139 ASP A C 1
ATOM 1077 O O . ASP A 1 139 ? 18.045 -9.303 -28.998 1.00 87.75 139 ASP A O 1
ATOM 1081 N N . ALA A 1 140 ? 18.509 -7.950 -27.269 1.00 88.44 140 ALA A N 1
ATOM 1082 C CA . ALA A 1 140 ? 17.232 -8.130 -26.588 1.00 88.44 140 ALA A CA 1
ATOM 1083 C C . ALA A 1 140 ? 16.635 -6.802 -26.112 1.00 88.44 140 ALA A C 1
ATOM 1085 O O . ALA A 1 140 ? 17.362 -5.899 -25.685 1.00 88.44 140 ALA A O 1
ATOM 1086 N N . GLU A 1 141 ? 15.302 -6.725 -26.134 1.00 93.06 141 GLU A N 1
ATOM 1087 C CA . GLU A 1 141 ? 14.558 -5.581 -25.611 1.00 93.06 141 GLU A CA 1
ATOM 1088 C C . GLU A 1 141 ? 14.895 -5.361 -24.124 1.00 93.06 141 GLU A C 1
ATOM 1090 O O . GLU A 1 141 ? 14.738 -6.281 -23.307 1.00 93.06 141 GLU A O 1
ATOM 1095 N N . PRO A 1 142 ? 15.362 -4.158 -23.748 1.00 93.12 142 PRO A N 1
ATOM 1096 C CA . PRO A 1 142 ? 15.758 -3.868 -22.378 1.00 93.12 142 PRO A CA 1
ATOM 1097 C C . PRO A 1 142 ? 14.581 -3.773 -21.410 1.00 93.12 142 PRO A C 1
ATOM 1099 O O . PRO A 1 142 ? 14.795 -3.977 -20.221 1.00 93.12 142 PRO A O 1
ATOM 1102 N N . VAL A 1 143 ? 13.362 -3.476 -21.861 1.00 94.94 143 VAL A N 1
ATOM 1103 C CA . VAL A 1 143 ? 12.193 -3.275 -20.993 1.00 94.94 143 VAL A CA 1
ATOM 1104 C C . VAL A 1 143 ? 11.045 -4.184 -21.410 1.00 94.94 143 VAL A C 1
ATOM 1106 O O . VAL A 1 143 ? 10.744 -4.347 -22.591 1.00 94.94 143 VAL A O 1
ATOM 1109 N N . VAL A 1 144 ? 10.378 -4.785 -20.426 1.00 95.06 144 VAL A N 1
ATOM 1110 C CA . VAL A 1 144 ? 9.210 -5.645 -20.666 1.00 95.06 144 VAL A CA 1
ATOM 1111 C C . VAL A 1 144 ? 8.005 -4.856 -21.180 1.00 95.06 144 VAL A C 1
ATOM 1113 O O . VAL A 1 144 ? 7.868 -3.660 -20.933 1.00 95.06 144 VAL A O 1
ATOM 1116 N N . SER A 1 145 ? 7.074 -5.543 -21.847 1.00 95.44 145 SER A N 1
ATOM 1117 C CA . SER A 1 145 ? 5.817 -4.918 -22.278 1.00 95.44 145 SER A CA 1
ATOM 1118 C C . SER A 1 145 ? 5.026 -4.339 -21.098 1.00 95.44 145 SER A C 1
ATOM 1120 O O . SER A 1 145 ? 5.030 -4.906 -20.004 1.00 95.44 145 SER A O 1
ATOM 1122 N N . MET A 1 146 ? 4.256 -3.280 -21.350 1.00 95.69 146 MET A N 1
ATOM 1123 C CA . MET A 1 146 ? 3.401 -2.626 -20.352 1.00 95.69 146 MET A CA 1
ATOM 1124 C C . MET A 1 146 ? 2.484 -3.609 -19.604 1.00 95.69 146 MET A C 1
ATOM 1126 O O . MET A 1 146 ? 2.358 -3.556 -18.383 1.00 95.69 146 MET A O 1
ATOM 1130 N N . ARG A 1 147 ? 1.888 -4.569 -20.323 1.00 95.44 147 ARG A N 1
ATOM 1131 C CA . ARG A 1 147 ? 1.037 -5.608 -19.722 1.00 95.44 147 ARG A CA 1
ATOM 1132 C C . ARG A 1 147 ? 1.818 -6.503 -18.760 1.00 95.44 147 ARG A C 1
ATOM 1134 O O . ARG A 1 147 ? 1.353 -6.762 -17.660 1.00 95.44 147 ARG A O 1
ATOM 1141 N N . GLU A 1 148 ? 2.990 -6.987 -19.171 1.00 95.50 148 GLU A N 1
ATOM 1142 C CA . GLU A 1 148 ? 3.833 -7.814 -18.299 1.00 95.50 148 GLU A CA 1
ATOM 1143 C C . GLU A 1 148 ? 4.319 -7.018 -17.079 1.00 95.50 148 GLU A C 1
ATOM 1145 O O . GLU A 1 148 ? 4.296 -7.539 -15.970 1.00 95.50 148 GLU A O 1
ATOM 1150 N N . MET A 1 149 ? 4.687 -5.747 -17.262 1.00 95.62 149 MET A N 1
ATOM 1151 C CA . MET A 1 149 ? 5.119 -4.860 -16.180 1.00 95.62 149 MET A CA 1
ATOM 1152 C C . MET A 1 149 ? 4.027 -4.660 -15.122 1.00 95.62 149 MET A C 1
ATOM 1154 O O . MET A 1 149 ? 4.281 -4.795 -13.925 1.00 95.62 149 MET A O 1
ATOM 1158 N N . LEU A 1 150 ? 2.807 -4.336 -15.557 1.00 95.31 150 LEU A N 1
ATOM 1159 C CA . LEU A 1 150 ? 1.712 -4.005 -14.649 1.00 95.31 150 LEU A CA 1
ATOM 1160 C C . LEU A 1 150 ? 1.045 -5.234 -14.038 1.00 95.31 150 LEU A C 1
ATOM 1162 O O . LEU A 1 150 ? 0.795 -5.248 -12.832 1.00 95.31 150 LEU A O 1
ATOM 1166 N N . ASP A 1 151 ? 0.740 -6.234 -14.864 1.00 95.12 151 ASP A N 1
ATOM 1167 C CA . ASP A 1 151 ? -0.108 -7.367 -14.481 1.00 95.12 151 ASP A CA 1
ATOM 1168 C C . ASP A 1 151 ? 0.697 -8.627 -14.145 1.00 95.12 151 ASP A C 1
ATOM 1170 O O . ASP A 1 151 ? 0.165 -9.552 -13.536 1.00 95.12 151 ASP A O 1
ATOM 1174 N N . GLY A 1 152 ? 1.977 -8.673 -14.513 1.00 94.31 152 GLY A N 1
ATOM 1175 C CA . GLY A 1 152 ? 2.824 -9.835 -14.290 1.00 94.31 152 GLY A CA 1
ATOM 1176 C C . GLY A 1 152 ? 2.817 -10.847 -15.439 1.00 94.31 152 GLY A C 1
ATOM 1177 O O . GLY A 1 152 ? 2.196 -10.663 -16.495 1.00 94.31 152 GLY A O 1
ATOM 1178 N N . SER A 1 153 ? 3.528 -11.959 -15.237 1.00 93.31 153 SER A N 1
ATOM 1179 C CA . SER A 1 153 ? 3.531 -13.102 -16.157 1.00 93.31 153 SER A CA 1
ATOM 1180 C C . SER A 1 153 ? 3.724 -14.430 -15.414 1.00 93.31 153 SER A C 1
ATOM 1182 O O . SER A 1 153 ? 4.675 -14.615 -14.658 1.00 93.31 153 SER A O 1
ATOM 1184 N N . GLY A 1 154 ? 2.820 -15.392 -15.629 1.00 88.88 154 GLY A N 1
ATOM 1185 C CA . GLY A 1 154 ? 2.884 -16.693 -14.952 1.00 88.88 154 GLY A CA 1
ATOM 1186 C C . GLY A 1 154 ? 2.809 -16.554 -13.427 1.00 88.88 154 GLY A C 1
ATOM 1187 O O . GLY A 1 154 ? 1.824 -16.041 -12.910 1.00 88.88 154 GLY A O 1
ATOM 1188 N N . SER A 1 155 ? 3.846 -17.009 -12.719 1.00 87.00 155 SER A N 1
ATOM 1189 C CA . SER A 1 155 ? 3.987 -16.865 -11.260 1.00 87.00 155 SER A CA 1
ATOM 1190 C C . SER A 1 155 ? 4.568 -15.518 -10.817 1.00 87.00 155 SER A C 1
ATOM 1192 O O . SER A 1 155 ? 4.678 -15.276 -9.618 1.00 87.00 155 SER A O 1
ATOM 1194 N N . LYS A 1 156 ? 4.977 -14.658 -11.757 1.00 91.62 156 LYS A N 1
ATOM 1195 C CA . LYS A 1 156 ? 5.634 -13.387 -11.455 1.00 91.62 156 LYS A CA 1
ATOM 1196 C C . LYS A 1 156 ? 4.607 -12.292 -11.227 1.00 91.62 156 LYS A C 1
ATOM 1198 O O . LYS A 1 156 ? 3.841 -11.971 -12.134 1.00 91.62 156 LYS A O 1
ATOM 1203 N N . ALA A 1 157 ? 4.662 -11.675 -10.056 1.00 92.88 157 ALA A N 1
ATOM 1204 C CA . ALA A 1 157 ? 3.868 -10.505 -9.719 1.00 92.88 157 ALA A CA 1
ATOM 1205 C C . ALA A 1 157 ? 4.291 -9.287 -10.558 1.00 92.88 157 ALA A C 1
ATOM 1207 O O . ALA A 1 157 ? 5.485 -9.007 -10.699 1.00 92.88 157 ALA A O 1
ATOM 1208 N N . GLY A 1 158 ? 3.310 -8.562 -11.096 1.00 94.94 158 GLY A N 1
ATOM 1209 C CA . GLY A 1 158 ? 3.503 -7.230 -11.677 1.00 94.94 158 GLY A CA 1
ATOM 1210 C C . GLY A 1 158 ? 3.302 -6.114 -10.650 1.00 94.94 158 GLY A C 1
ATOM 1211 O O . GLY A 1 158 ? 2.902 -6.362 -9.507 1.00 94.94 158 GLY A O 1
ATOM 1212 N N . LEU A 1 159 ? 3.519 -4.868 -11.074 1.00 95.50 159 LEU A N 1
ATOM 1213 C CA . LEU A 1 159 ? 3.411 -3.680 -10.220 1.00 95.50 159 LEU A CA 1
ATOM 1214 C C . LEU A 1 159 ? 2.068 -3.594 -9.473 1.00 95.50 159 LEU A C 1
ATOM 1216 O O . LEU A 1 159 ? 2.032 -3.256 -8.292 1.00 95.50 159 LEU A O 1
ATOM 1220 N N . ARG A 1 160 ? 0.948 -3.937 -10.122 1.00 94.88 160 ARG A N 1
ATOM 1221 C CA . ARG A 1 160 ? -0.384 -3.859 -9.491 1.00 94.88 160 ARG A CA 1
ATOM 1222 C C . ARG A 1 160 ? -0.522 -4.791 -8.295 1.00 94.88 160 ARG A C 1
ATOM 1224 O O . ARG A 1 160 ? -1.144 -4.418 -7.302 1.00 94.88 160 ARG A O 1
ATOM 1231 N N . GLN A 1 161 ? 0.061 -5.984 -8.382 1.00 94.38 161 GLN A N 1
ATOM 1232 C CA . GLN A 1 161 ? 0.057 -6.929 -7.275 1.00 94.38 161 GLN A CA 1
ATOM 1233 C C . GLN A 1 161 ? 0.916 -6.408 -6.118 1.00 94.38 161 GLN A C 1
ATOM 1235 O O . GLN A 1 161 ? 0.457 -6.438 -4.981 1.00 94.38 161 GLN A O 1
ATOM 1240 N N . LEU A 1 162 ? 2.103 -5.858 -6.393 1.00 93.50 162 LEU A N 1
ATOM 1241 C CA . LEU A 1 162 ? 2.949 -5.264 -5.351 1.00 93.50 162 LEU A CA 1
ATOM 1242 C C . LEU A 1 162 ? 2.269 -4.068 -4.673 1.00 93.50 162 LEU A C 1
ATOM 1244 O O . LEU A 1 162 ? 2.320 -3.957 -3.452 1.00 93.50 162 LEU A O 1
ATOM 1248 N N . ILE A 1 163 ? 1.572 -3.215 -5.433 1.00 94.69 163 ILE A N 1
ATOM 1249 C CA . ILE A 1 163 ? 0.765 -2.120 -4.872 1.00 94.69 163 ILE A CA 1
ATOM 1250 C C . ILE A 1 163 ? -0.329 -2.674 -3.951 1.00 94.69 163 ILE A C 1
ATOM 1252 O O . ILE A 1 163 ? -0.549 -2.131 -2.870 1.00 94.69 163 ILE A O 1
ATOM 1256 N N . ALA A 1 164 ? -1.015 -3.751 -4.343 1.00 91.38 164 ALA A N 1
ATOM 1257 C CA . ALA A 1 164 ? -2.052 -4.367 -3.517 1.00 91.38 164 ALA A CA 1
ATOM 1258 C C . ALA A 1 164 ? -1.481 -5.009 -2.239 1.00 91.38 164 ALA A C 1
ATOM 1260 O O . ALA A 1 164 ? -2.046 -4.824 -1.161 1.00 91.38 164 ALA A O 1
ATOM 1261 N N . GLU A 1 165 ? -0.350 -5.712 -2.344 1.00 91.38 165 GLU A N 1
ATOM 1262 C CA . GLU A 1 165 ? 0.377 -6.286 -1.207 1.00 91.38 165 GLU A CA 1
ATOM 1263 C C . GLU A 1 165 ? 0.828 -5.177 -0.245 1.00 91.38 165 GLU A C 1
ATOM 1265 O O . GLU A 1 165 ? 0.508 -5.223 0.942 1.00 91.38 165 GLU A O 1
ATOM 1270 N N . ARG A 1 166 ? 1.478 -4.124 -0.753 1.00 93.62 166 ARG A N 1
ATOM 1271 C CA . ARG A 1 166 ? 1.924 -2.977 0.051 1.00 93.62 166 ARG A CA 1
ATOM 1272 C C . ARG A 1 166 ? 0.768 -2.244 0.701 1.00 93.62 166 ARG A C 1
ATOM 1274 O O . ARG A 1 166 ? 0.825 -1.967 1.893 1.00 93.62 166 ARG A O 1
ATOM 1281 N N . ARG A 1 167 ? -0.316 -2.010 -0.036 1.00 91.06 167 ARG A N 1
ATOM 1282 C CA . ARG A 1 167 ? -1.541 -1.428 0.515 1.00 91.06 167 ARG A CA 1
ATOM 1283 C C . ARG A 1 167 ? -2.086 -2.273 1.663 1.00 91.06 167 ARG A C 1
ATOM 1285 O O . ARG A 1 167 ? -2.431 -1.718 2.698 1.00 91.06 167 ARG A O 1
ATOM 1292 N N . GLY A 1 168 ? -2.180 -3.592 1.495 1.00 87.81 168 GLY A N 1
ATOM 1293 C CA . GLY A 1 168 ? -2.622 -4.488 2.565 1.00 87.81 168 GLY A CA 1
ATOM 1294 C C . GLY A 1 168 ? -1.703 -4.411 3.785 1.00 87.81 168 GLY A C 1
ATOM 1295 O O . GLY A 1 168 ? -2.185 -4.334 4.914 1.00 87.81 168 GLY A O 1
ATOM 1296 N N . ALA A 1 169 ? -0.391 -4.359 3.553 1.00 89.94 169 ALA A N 1
ATOM 1297 C CA . ALA A 1 169 ? 0.609 -4.227 4.601 1.00 89.94 169 ALA A CA 1
ATOM 1298 C C . ALA A 1 169 ? 0.581 -2.867 5.310 1.00 89.94 169 ALA A C 1
ATOM 1300 O O . ALA A 1 169 ? 0.812 -2.842 6.509 1.00 89.94 169 ALA A O 1
ATOM 1301 N N . ASP A 1 170 ? 0.258 -1.761 4.645 1.00 92.31 170 ASP A N 1
ATOM 1302 C CA . ASP A 1 170 ? 0.169 -0.438 5.280 1.00 92.31 170 ASP A CA 1
ATOM 1303 C C . ASP A 1 170 ? -1.171 -0.190 5.976 1.00 92.31 170 ASP A C 1
ATOM 1305 O O . ASP A 1 170 ? -1.217 0.463 7.012 1.00 92.31 170 ASP A O 1
ATOM 1309 N N . LEU A 1 171 ? -2.269 -0.703 5.423 1.00 88.00 171 LEU A N 1
ATOM 1310 C CA . LEU A 1 171 ? -3.600 -0.546 6.008 1.00 88.00 171 LEU A CA 1
ATOM 1311 C C . LEU A 1 171 ? -3.776 -1.402 7.261 1.00 88.00 171 LEU A C 1
ATOM 1313 O O . LEU A 1 171 ? -4.309 -0.931 8.267 1.00 88.00 171 LEU A O 1
ATOM 1317 N N . GLY A 1 172 ? -3.335 -2.653 7.175 1.00 83.88 172 GLY A N 1
ATOM 1318 C CA . GLY A 1 172 ? -3.704 -3.677 8.130 1.00 83.88 172 GLY A CA 1
ATOM 1319 C C . GLY A 1 172 ? -5.116 -4.190 7.984 1.00 83.88 172 GLY A C 1
ATOM 1320 O O . GLY A 1 172 ? -5.779 -3.975 6.967 1.00 83.88 172 GLY A O 1
ATOM 1321 N N . LEU A 1 173 ? -5.534 -4.964 8.980 1.00 77.56 173 LEU A N 1
ATOM 1322 C CA . LEU A 1 173 ? -6.877 -5.515 9.006 1.00 77.56 173 LEU A CA 1
ATOM 1323 C C . LEU A 1 173 ? -7.855 -4.465 9.521 1.00 77.56 173 LEU A C 1
ATOM 1325 O O . LEU A 1 173 ? -7.561 -3.695 10.429 1.00 77.56 173 LEU A O 1
ATOM 1329 N N . ASN A 1 174 ? -9.042 -4.458 8.928 1.00 77.44 174 ASN A N 1
ATOM 1330 C CA . ASN A 1 174 ? -10.201 -3.831 9.540 1.00 77.44 174 ASN A CA 1
ATOM 1331 C C . ASN A 1 174 ? -10.728 -4.779 10.614 1.00 77.44 174 ASN A C 1
ATOM 1333 O O . ASN A 1 174 ? -11.260 -5.834 10.269 1.00 77.44 174 ASN A O 1
ATOM 1337 N N . ASP A 1 175 ? -10.585 -4.414 11.880 1.00 70.44 175 ASP A N 1
ATOM 1338 C CA . ASP A 1 175 ? -11.020 -5.261 12.989 1.00 70.44 175 ASP A CA 1
ATOM 1339 C C . ASP A 1 175 ? -12.532 -5.113 13.284 1.00 70.44 175 ASP A C 1
ATOM 1341 O O . ASP A 1 175 ? -13.041 -5.737 14.207 1.00 70.44 175 ASP A O 1
ATOM 1345 N N . GLY A 1 176 ? -13.288 -4.318 12.508 1.00 73.94 176 GLY A N 1
ATOM 1346 C CA . GLY A 1 176 ? -14.754 -4.235 12.616 1.00 73.94 176 GLY A CA 1
ATOM 1347 C C . GLY A 1 176 ? -15.252 -3.782 13.992 1.00 73.94 176 GLY A C 1
ATOM 1348 O O . GLY A 1 176 ? -16.334 -4.189 14.405 1.00 73.94 176 GLY A O 1
ATOM 1349 N N . TRP A 1 177 ? -14.448 -2.972 14.695 1.00 72.62 177 TRP A N 1
ATOM 1350 C CA . TRP A 1 177 ? -14.638 -2.556 16.097 1.00 72.62 177 TRP A CA 1
ATOM 1351 C C . TRP A 1 177 ? -14.539 -3.681 17.129 1.00 72.62 177 TRP A C 1
ATOM 1353 O O . TRP A 1 177 ? -14.879 -3.502 18.299 1.00 72.62 177 TRP A O 1
ATOM 1363 N N . MET A 1 178 ? -14.020 -4.833 16.717 1.00 78.69 178 MET A N 1
ATOM 1364 C CA . MET A 1 178 ? -13.689 -5.923 17.612 1.00 78.69 178 MET A CA 1
ATOM 1365 C C . MET A 1 178 ? -12.243 -5.788 18.089 1.00 78.69 178 MET A C 1
ATOM 1367 O O . MET A 1 178 ? -11.337 -5.419 17.349 1.00 78.69 178 MET A O 1
ATOM 1371 N N . THR A 1 179 ? -12.011 -6.134 19.343 1.00 77.00 179 THR A N 1
ATOM 1372 C CA . THR A 1 179 ? -10.687 -6.430 19.881 1.00 77.00 179 THR A CA 1
ATOM 1373 C C . THR A 1 179 ? -10.483 -7.932 19.818 1.00 77.00 179 THR A C 1
ATOM 1375 O O . THR A 1 179 ? -11.393 -8.706 20.120 1.00 77.00 179 THR A O 1
ATOM 1378 N N . THR A 1 180 ? -9.292 -8.355 19.397 1.00 81.69 180 THR A N 1
ATOM 1379 C CA . THR A 1 180 ? -8.916 -9.770 19.388 1.00 81.69 180 THR A CA 1
ATOM 1380 C C . THR A 1 180 ? -7.531 -9.929 19.995 1.00 81.69 180 THR A C 1
ATOM 1382 O O . THR A 1 180 ? -6.589 -9.252 19.580 1.00 81.69 180 THR A O 1
ATOM 1385 N N . ALA A 1 181 ? -7.378 -10.826 20.961 1.00 85.12 181 ALA A N 1
ATOM 1386 C CA . ALA A 1 181 ? -6.089 -11.096 21.591 1.00 85.12 181 ALA A CA 1
ATOM 1387 C C . ALA A 1 181 ? -5.899 -12.598 21.799 1.00 85.12 181 ALA A C 1
ATOM 1389 O O . ALA A 1 181 ? -6.872 -13.326 21.975 1.00 85.12 181 ALA A O 1
ATOM 1390 N N . ALA A 1 182 ? -4.651 -13.065 21.791 1.00 87.44 182 ALA A N 1
ATOM 1391 C CA . ALA A 1 182 ? -4.304 -14.409 22.235 1.00 87.44 182 ALA A CA 1
ATOM 1392 C C . ALA A 1 182 ? -3.324 -14.332 23.406 1.00 87.44 182 ALA A C 1
ATOM 1394 O O . ALA A 1 182 ? -2.300 -13.655 23.332 1.00 87.44 182 ALA A O 1
ATOM 1395 N N . ALA A 1 183 ? -3.631 -15.054 24.481 1.00 90.50 183 ALA A N 1
ATOM 1396 C CA . ALA A 1 183 ? -2.781 -15.192 25.654 1.00 90.50 183 ALA A CA 1
ATOM 1397 C C . ALA A 1 183 ? -2.752 -16.664 26.087 1.00 90.50 183 ALA A C 1
ATOM 1399 O O . ALA A 1 183 ? -3.758 -17.228 26.530 1.00 90.50 183 ALA A O 1
ATOM 1400 N N . GLY A 1 184 ? -1.590 -17.308 25.934 1.00 92.81 184 GLY A N 1
ATOM 1401 C CA . GLY A 1 184 ? -1.471 -18.754 26.129 1.00 92.81 184 GLY A CA 1
ATOM 1402 C C . GLY A 1 184 ? -2.441 -19.513 25.206 1.00 92.81 184 GLY A C 1
ATOM 1403 O O . GLY A 1 184 ? -2.493 -19.203 24.018 1.00 92.81 184 GLY A O 1
ATOM 1404 N N . PRO A 1 185 ? -3.236 -20.469 25.717 1.00 94.62 185 PRO A N 1
ATOM 1405 C CA . PRO A 1 185 ? -4.191 -21.235 24.914 1.00 94.62 185 PRO A CA 1
ATOM 1406 C C . PRO A 1 185 ? -5.535 -20.519 24.681 1.00 94.62 185 PRO A C 1
ATOM 1408 O O . PRO A 1 185 ? -6.459 -21.133 24.148 1.00 94.62 185 PRO A O 1
ATOM 1411 N N . THR A 1 186 ? -5.688 -19.265 25.123 1.00 91.44 186 THR A N 1
ATOM 1412 C CA . THR A 1 186 ? -6.965 -18.537 25.066 1.00 91.44 186 THR A CA 1
ATOM 1413 C C . THR A 1 186 ? -6.929 -17.429 24.026 1.00 91.44 186 THR A C 1
ATOM 1415 O O . THR A 1 186 ? -6.026 -16.597 24.047 1.00 91.44 186 THR A O 1
ATOM 1418 N N . VAL A 1 187 ? -7.944 -17.393 23.164 1.00 92.19 187 VAL A N 1
ATOM 1419 C CA . VAL A 1 187 ? -8.255 -16.277 22.268 1.00 92.19 187 VAL A CA 1
ATOM 1420 C C . VAL A 1 187 ? -9.448 -15.523 22.837 1.00 92.19 187 VAL A C 1
ATOM 1422 O O . VAL A 1 187 ? -10.492 -16.125 23.075 1.00 92.19 187 VAL A O 1
ATOM 1425 N N . THR A 1 188 ? -9.313 -14.220 23.050 1.00 89.69 188 THR A N 1
ATOM 1426 C CA . THR A 1 188 ? -10.413 -13.352 23.469 1.00 89.69 188 THR A CA 1
ATOM 1427 C C . THR A 1 188 ? -10.881 -12.480 22.315 1.00 89.69 188 THR A C 1
ATOM 1429 O O . THR A 1 188 ? -10.092 -12.013 21.493 1.00 89.69 188 THR A O 1
ATOM 1432 N N . LEU A 1 189 ? -12.190 -12.283 22.271 1.00 87.56 189 LEU A N 1
ATOM 1433 C CA . LEU A 1 189 ? -12.928 -11.371 21.421 1.00 87.56 189 LEU A CA 1
ATOM 1434 C C . LEU A 1 189 ? -13.650 -10.396 22.340 1.00 87.56 189 LEU A C 1
ATOM 1436 O O . LEU A 1 189 ? -14.269 -10.824 23.313 1.00 87.56 189 LEU A O 1
ATOM 1440 N N . GLY A 1 190 ? -13.621 -9.115 22.024 1.00 79.00 190 GLY A N 1
ATOM 1441 C CA . GLY A 1 190 ? -14.433 -8.126 22.720 1.00 79.00 190 GLY A CA 1
ATOM 1442 C C . GLY A 1 190 ? -14.956 -7.101 21.742 1.00 79.00 190 GLY A C 1
ATOM 1443 O O . GLY A 1 190 ? -14.232 -6.702 20.833 1.00 79.00 190 GLY A O 1
ATOM 1444 N N . TRP A 1 191 ? -16.190 -6.657 21.920 1.00 75.19 191 TRP A N 1
ATOM 1445 C CA . TRP A 1 191 ? -16.654 -5.454 21.247 1.00 75.19 191 TRP A CA 1
ATOM 1446 C C . TRP A 1 191 ? -16.055 -4.224 21.942 1.00 75.19 191 TRP A C 1
ATOM 1448 O O . TRP A 1 191 ? -16.008 -4.164 23.168 1.00 75.19 191 TRP A O 1
ATOM 1458 N N . ASN A 1 192 ? -15.545 -3.267 21.168 1.00 66.56 192 ASN A N 1
ATOM 1459 C CA . ASN A 1 192 ? -15.021 -2.004 21.683 1.00 66.56 192 ASN A CA 1
ATOM 1460 C C . ASN A 1 192 ? -15.884 -0.849 21.159 1.00 66.56 192 ASN A C 1
ATOM 1462 O O . ASN A 1 192 ? -15.507 -0.235 20.155 1.00 66.56 192 ASN A O 1
ATOM 1466 N N . PRO A 1 193 ? -17.051 -0.567 21.770 1.00 58.53 193 PRO A N 1
ATOM 1467 C CA . PRO A 1 193 ? -17.808 0.617 21.401 1.00 58.53 193 PRO A CA 1
ATOM 1468 C C . PRO A 1 193 ? -17.050 1.885 21.755 1.00 58.53 193 PRO A C 1
ATOM 1470 O O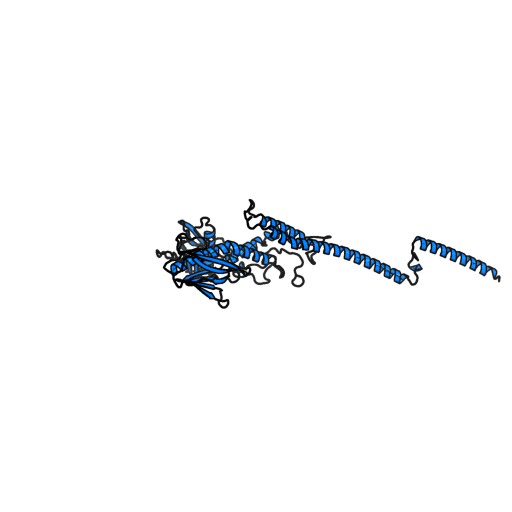 . PRO A 1 193 ? -16.574 2.043 22.878 1.00 58.53 193 PRO A O 1
ATOM 1473 N N . LEU A 1 194 ? -17.056 2.847 20.840 1.00 50.03 194 LEU A N 1
ATOM 1474 C CA . LEU A 1 194 ? -16.901 4.242 21.239 1.00 50.03 194 LEU A CA 1
ATOM 1475 C C . LEU A 1 194 ? -18.279 4.822 21.543 1.00 50.03 194 LEU A C 1
ATOM 1477 O O . LEU A 1 194 ? -19.272 4.397 20.955 1.00 50.03 194 LEU A O 1
ATOM 1481 N N . ALA A 1 195 ? -18.333 5.797 22.450 1.00 41.56 195 ALA A N 1
ATOM 1482 C CA . ALA A 1 195 ? -19.540 6.575 22.706 1.00 41.56 195 ALA A CA 1
ATOM 1483 C C . ALA A 1 195 ? -20.023 7.210 21.383 1.00 41.56 195 ALA A C 1
ATOM 1485 O O . ALA A 1 195 ? -19.390 8.110 20.837 1.00 41.56 195 ALA A O 1
ATOM 1486 N N . GLY A 1 196 ? -21.101 6.667 20.818 1.00 49.03 196 GLY A N 1
ATOM 1487 C CA . GLY A 1 196 ? -21.610 6.960 19.476 1.00 49.03 196 GLY A CA 1
ATOM 1488 C C . GLY A 1 196 ? -22.705 5.958 19.086 1.00 49.03 196 GLY A C 1
ATOM 1489 O O . GLY A 1 196 ? -22.987 5.064 19.887 1.00 49.03 196 GLY A O 1
ATOM 1490 N N . PRO A 1 197 ? -23.367 6.097 17.913 1.00 50.88 197 PRO A N 1
ATOM 1491 C CA . PRO A 1 197 ? -24.362 5.115 17.484 1.00 50.88 197 PRO A CA 1
ATOM 1492 C C . PRO A 1 197 ? -23.726 3.727 17.515 1.00 50.88 197 PRO A C 1
ATOM 1494 O O . PRO A 1 197 ? -22.574 3.586 17.104 1.00 50.88 197 PRO A O 1
ATOM 1497 N N . ASP A 1 198 ? -24.462 2.738 18.026 1.00 62.78 198 ASP A N 1
ATOM 1498 C CA . ASP A 1 198 ? -24.075 1.330 17.980 1.00 62.78 198 ASP A CA 1
ATOM 1499 C C . ASP A 1 198 ? -23.570 1.035 16.565 1.00 62.78 198 ASP A C 1
ATOM 1501 O O . ASP A 1 198 ? -24.352 1.096 15.632 1.00 62.78 198 ASP A O 1
ATOM 1505 N N . LEU A 1 199 ? -22.267 0.838 16.380 1.00 68.44 199 LEU A N 1
ATOM 1506 C CA . LEU A 1 199 ? -21.615 0.537 15.104 1.00 68.44 199 LEU A CA 1
ATOM 1507 C C . LEU A 1 199 ? -20.611 -0.592 15.344 1.00 68.44 199 LEU A C 1
ATOM 1509 O O . LEU A 1 199 ? -20.108 -0.779 16.457 1.00 68.44 199 LEU A O 1
ATOM 1513 N N . GLY A 1 200 ? -20.301 -1.337 14.288 1.00 77.75 200 GLY A N 1
ATOM 1514 C CA . GLY A 1 200 ? -19.356 -2.448 14.347 1.00 77.75 200 GLY A CA 1
ATOM 1515 C C . GLY A 1 200 ? -20.010 -3.818 14.471 1.00 77.75 200 GLY A C 1
ATOM 1516 O O . GLY A 1 200 ? -21.229 -3.961 14.398 1.00 77.75 200 GLY A O 1
ATOM 1517 N N . LEU A 1 201 ? -19.162 -4.836 14.608 1.00 82.44 201 LEU A N 1
ATOM 1518 C CA . LEU A 1 201 ? -19.562 -6.229 14.777 1.00 82.44 201 LEU A CA 1
ATOM 1519 C C . LEU A 1 201 ? -19.579 -6.587 16.264 1.00 82.44 201 LEU A C 1
ATOM 1521 O O . LEU A 1 201 ? -18.579 -6.424 16.966 1.00 82.44 201 LEU A O 1
ATOM 1525 N N . ARG A 1 202 ? -20.710 -7.120 16.719 1.00 83.38 202 ARG A N 1
ATOM 1526 C CA . ARG A 1 202 ? -20.919 -7.634 18.075 1.00 83.38 202 ARG A CA 1
ATOM 1527 C C . ARG A 1 202 ? -20.923 -9.150 18.086 1.00 83.38 202 ARG A C 1
ATOM 1529 O O . ARG A 1 202 ? -21.370 -9.752 17.115 1.00 83.38 202 ARG A O 1
ATOM 1536 N N . VAL A 1 203 ? -20.416 -9.767 19.152 1.00 86.62 203 VAL A N 1
ATOM 1537 C CA . VAL A 1 203 ? -20.353 -11.231 19.266 1.00 86.62 203 VAL A CA 1
ATOM 1538 C C . VAL A 1 203 ? -21.602 -11.739 19.967 1.00 86.62 203 VAL A C 1
ATOM 1540 O O . VAL A 1 203 ? -21.669 -11.755 21.189 1.00 86.62 203 VAL A O 1
ATOM 1543 N N . THR A 1 204 ? -22.544 -12.266 19.192 1.00 86.12 204 THR A N 1
ATOM 1544 C CA . THR A 1 204 ? -23.813 -12.786 19.719 1.00 86.12 204 THR A CA 1
ATOM 1545 C C . THR A 1 204 ? -23.744 -14.255 20.128 1.00 86.12 204 THR A C 1
ATOM 1547 O O . THR A 1 204 ? -24.602 -14.747 20.860 1.00 86.12 204 THR A O 1
ATOM 1550 N N . GLY A 1 205 ? -22.714 -14.985 19.694 1.00 86.25 205 GLY A N 1
ATOM 1551 C CA . GLY A 1 205 ? -22.526 -16.371 20.106 1.00 86.25 205 GLY A CA 1
ATOM 1552 C C . GLY A 1 205 ? -21.219 -16.976 19.625 1.00 86.25 205 GLY A C 1
ATOM 1553 O O . GLY A 1 205 ? -20.714 -16.653 18.552 1.00 86.25 205 GLY A O 1
ATOM 1554 N N . VAL A 1 206 ? -20.674 -17.904 20.408 1.00 89.62 206 VAL A N 1
ATOM 1555 C CA . VAL A 1 206 ? -19.503 -18.693 20.021 1.00 89.62 206 VAL A CA 1
ATOM 1556 C C . VAL A 1 206 ? -19.768 -20.160 20.325 1.00 89.62 206 VAL A C 1
ATOM 1558 O O . VAL A 1 206 ? -20.253 -20.517 21.394 1.00 89.62 206 VAL A O 1
ATOM 1561 N N . THR A 1 207 ? -19.466 -21.025 19.365 1.00 91.25 207 THR A N 1
ATOM 1562 C CA . THR A 1 207 ? -19.548 -22.479 19.502 1.00 91.25 207 THR A CA 1
ATOM 1563 C C . THR A 1 207 ? -18.200 -23.079 19.146 1.00 91.25 207 THR A C 1
ATOM 1565 O O . THR A 1 207 ? -17.718 -22.936 18.023 1.00 91.25 207 THR A O 1
ATOM 1568 N N . GLY A 1 208 ? -17.586 -23.737 20.121 1.00 88.56 208 GLY A N 1
ATOM 1569 C CA . GLY A 1 208 ? -16.331 -24.452 19.960 1.00 88.56 208 GLY A CA 1
ATOM 1570 C C . GLY A 1 208 ? -16.543 -25.941 19.680 1.00 88.56 208 GLY A C 1
ATOM 1571 O O . GLY A 1 208 ? -17.617 -26.486 19.944 1.00 88.56 208 GLY A O 1
ATOM 1572 N N . GLY A 1 209 ? -15.514 -26.601 19.151 1.00 86.75 209 GLY A N 1
ATOM 1573 C CA . GLY A 1 209 ? -15.455 -28.056 19.078 1.00 86.75 209 GLY A CA 1
ATOM 1574 C C . GLY A 1 209 ? -15.055 -28.700 20.413 1.00 86.75 209 GLY A C 1
ATOM 1575 O O . GLY A 1 209 ? -14.909 -28.031 21.439 1.00 86.75 209 GLY A O 1
ATOM 1576 N N . ALA A 1 210 ? -14.885 -30.024 20.413 1.00 85.06 210 ALA A N 1
ATOM 1577 C CA . ALA A 1 210 ? -14.635 -30.808 21.626 1.00 85.06 210 ALA A CA 1
ATOM 1578 C C . ALA A 1 210 ? -13.319 -30.458 22.347 1.00 85.06 210 ALA A C 1
ATOM 1580 O O . ALA A 1 210 ? -13.199 -30.711 23.545 1.00 85.06 210 ALA A O 1
ATOM 1581 N N . SER A 1 211 ? -12.356 -29.874 21.634 1.00 86.75 211 SER A N 1
ATOM 1582 C CA . SER A 1 211 ? -11.037 -29.493 22.152 1.00 86.75 211 SER A CA 1
ATOM 1583 C C . SER A 1 211 ? -10.998 -28.039 22.646 1.00 86.75 211 SER A C 1
ATOM 1585 O O . SER A 1 211 ? -9.934 -27.512 22.980 1.00 86.75 211 SER A O 1
ATOM 1587 N N . THR A 1 212 ? -12.155 -27.371 22.686 1.00 85.19 212 THR A N 1
ATOM 1588 C CA . THR A 1 212 ? -12.284 -25.961 23.059 1.00 85.19 212 THR A CA 1
ATOM 1589 C C . THR A 1 212 ? -13.330 -25.763 24.148 1.00 85.19 212 THR A C 1
ATOM 1591 O O . THR A 1 212 ? -14.451 -26.258 24.063 1.00 85.19 212 THR A O 1
ATOM 1594 N N . ALA A 1 213 ? -12.973 -24.992 25.168 1.00 83.81 213 ALA A N 1
ATOM 1595 C CA . ALA A 1 213 ? -13.920 -24.396 26.093 1.00 83.81 213 ALA A CA 1
ATOM 1596 C C . ALA A 1 213 ? -14.261 -22.987 25.602 1.00 83.81 213 ALA A C 1
ATOM 1598 O O . ALA A 1 213 ? -13.377 -22.236 25.190 1.00 83.81 213 ALA A O 1
ATOM 1599 N N . VAL A 1 214 ? -15.541 -22.628 25.655 1.00 85.50 214 VAL A N 1
ATOM 1600 C CA . VAL A 1 214 ? -16.021 -21.305 25.255 1.00 85.50 214 VAL A CA 1
ATOM 1601 C C . VAL A 1 214 ? -16.719 -20.656 26.435 1.00 85.50 214 VAL A C 1
ATOM 1603 O O . VAL A 1 214 ? -17.573 -21.271 27.073 1.00 85.50 214 VAL A O 1
ATOM 1606 N N . VAL A 1 215 ? -16.364 -19.405 26.702 1.00 81.81 215 VAL A N 1
ATOM 1607 C CA . VAL A 1 215 ? -17.051 -18.548 27.664 1.00 81.81 215 VAL A CA 1
ATOM 1608 C C . VAL A 1 215 ? -17.517 -17.313 26.915 1.00 81.81 215 VAL A C 1
ATOM 1610 O O . VAL A 1 215 ? -16.696 -16.546 26.428 1.00 81.81 215 VAL A O 1
ATOM 1613 N N . THR A 1 216 ? -18.827 -17.123 26.815 1.00 76.19 216 THR A N 1
ATOM 1614 C CA . THR A 1 216 ? -19.431 -15.865 26.366 1.00 76.19 216 THR A CA 1
ATOM 1615 C C . THR A 1 216 ? -19.956 -15.138 27.592 1.00 76.19 216 THR A C 1
ATOM 1617 O O . THR A 1 216 ? -20.706 -15.724 28.377 1.00 76.19 216 THR A O 1
ATOM 1620 N N . THR A 1 217 ? -19.567 -13.885 27.770 1.00 66.94 217 THR A N 1
ATOM 1621 C CA . THR A 1 217 ? -20.137 -13.019 28.801 1.00 66.94 217 THR A CA 1
ATOM 1622 C C . THR A 1 217 ? -21.025 -11.988 28.130 1.00 66.94 217 THR A C 1
ATOM 1624 O O . THR A 1 217 ? -20.541 -11.161 27.360 1.00 66.94 217 THR A O 1
ATOM 1627 N N . ASP A 1 218 ? -22.315 -12.073 28.438 1.00 58.41 218 ASP A N 1
ATOM 1628 C CA . ASP A 1 218 ? -23.299 -11.015 28.235 1.00 58.41 218 ASP A CA 1
ATOM 1629 C C . ASP A 1 218 ? -23.534 -10.396 29.618 1.00 58.41 218 ASP A C 1
ATOM 1631 O O . ASP A 1 218 ? -24.162 -11.005 30.489 1.00 58.41 218 ASP A O 1
ATOM 1635 N N . ASP A 1 219 ? -22.892 -9.260 29.885 1.00 50.72 219 ASP A N 1
ATOM 1636 C CA . ASP A 1 219 ? -22.978 -8.563 31.170 1.00 50.72 219 ASP A CA 1
ATOM 1637 C C . ASP A 1 219 ? -24.142 -7.557 31.220 1.00 50.72 219 ASP A C 1
ATOM 1639 O O . ASP A 1 219 ? -24.303 -6.850 32.219 1.00 50.72 219 ASP A O 1
ATOM 1643 N N . GLY A 1 220 ? -24.980 -7.498 30.175 1.00 47.34 220 GLY A N 1
ATOM 1644 C CA . GLY A 1 220 ? -26.047 -6.507 30.049 1.00 47.34 220 GLY A CA 1
ATOM 1645 C C . GLY A 1 220 ? -25.542 -5.061 29.928 1.00 47.34 220 GLY A C 1
ATOM 1646 O O . GLY A 1 220 ? -26.344 -4.130 30.041 1.00 47.34 220 GLY A O 1
ATOM 1647 N N . LEU A 1 221 ? -24.234 -4.863 29.724 1.00 43.28 221 LEU A N 1
ATOM 1648 C CA . LEU A 1 221 ? -23.591 -3.592 29.398 1.00 43.28 221 LEU A CA 1
ATOM 1649 C C . LEU A 1 221 ? -23.037 -3.651 27.966 1.00 43.28 221 LEU A C 1
ATOM 1651 O O . LEU A 1 221 ? -23.057 -4.680 27.300 1.00 43.28 221 LEU A O 1
ATOM 1655 N N . ALA A 1 222 ? -22.552 -2.518 27.462 1.00 50.12 222 ALA A N 1
ATOM 1656 C CA . ALA A 1 222 ? -22.094 -2.347 26.083 1.00 50.12 222 ALA A CA 1
ATOM 1657 C C . ALA A 1 222 ? -20.802 -3.130 25.723 1.00 50.12 222 ALA A C 1
ATOM 1659 O O . ALA A 1 222 ? -20.117 -2.754 24.789 1.00 50.12 222 ALA A O 1
ATOM 1660 N N . THR A 1 223 ? -20.412 -4.195 26.422 1.00 54.62 223 THR A N 1
ATOM 1661 C CA . THR A 1 223 ? -19.150 -4.917 26.162 1.00 54.62 223 THR A CA 1
ATOM 1662 C C . THR A 1 223 ? -19.363 -6.425 26.117 1.00 54.62 223 THR A C 1
ATOM 1664 O O . THR A 1 223 ? -18.885 -7.179 26.963 1.00 54.62 223 THR A O 1
ATOM 1667 N N . GLU A 1 224 ? -20.047 -6.884 25.068 1.00 71.38 224 GLU A N 1
ATOM 1668 C CA . GLU A 1 224 ? -20.095 -8.305 24.721 1.00 71.38 224 GLU A CA 1
ATOM 1669 C C . GLU A 1 224 ? -18.676 -8.825 24.446 1.00 71.38 224 GLU A C 1
ATOM 1671 O O . GLU A 1 224 ? -17.919 -8.261 23.645 1.00 71.38 224 GLU A O 1
ATOM 1676 N N . SER A 1 225 ? -18.299 -9.912 25.118 1.00 80.38 225 SER A N 1
ATOM 1677 C CA . SER A 1 225 ? -17.001 -10.554 24.922 1.00 80.38 225 SER A CA 1
ATOM 1678 C C . SER A 1 225 ? -17.102 -12.073 24.958 1.00 80.38 225 SER A C 1
ATOM 1680 O O . SER A 1 225 ? -17.983 -12.667 25.586 1.00 80.38 225 SER A O 1
ATOM 1682 N N . ALA A 1 226 ? -16.184 -12.716 24.243 1.00 86.75 226 ALA A N 1
ATOM 1683 C CA . ALA A 1 226 ? -16.083 -14.161 24.172 1.00 86.75 226 ALA A CA 1
ATOM 1684 C C . ALA A 1 226 ? -14.631 -14.609 24.323 1.00 86.75 226 ALA A C 1
ATOM 1686 O O . ALA A 1 226 ? -13.722 -14.037 23.729 1.00 86.75 226 ALA A O 1
ATOM 1687 N N . ALA A 1 227 ? -14.411 -15.668 25.089 1.00 90.19 227 ALA A N 1
ATOM 1688 C CA . ALA A 1 227 ? -13.127 -16.330 25.236 1.00 90.19 227 ALA A CA 1
ATOM 1689 C C . ALA A 1 227 ? -13.224 -17.763 24.705 1.00 90.19 227 ALA A C 1
ATOM 1691 O O . ALA A 1 227 ? -14.119 -18.520 25.082 1.00 90.19 227 ALA A O 1
ATOM 1692 N N . ILE A 1 228 ? -12.287 -18.130 23.836 1.00 93.12 228 ILE A N 1
ATOM 1693 C CA . ILE A 1 228 ? -12.115 -19.472 23.283 1.00 93.12 228 ILE A CA 1
ATOM 1694 C C . ILE A 1 228 ? -10.803 -20.013 23.838 1.00 93.12 228 ILE A C 1
ATOM 1696 O O . ILE A 1 228 ? -9.732 -19.535 23.470 1.00 93.12 228 ILE A O 1
ATOM 1700 N N . THR A 1 229 ? -10.870 -21.005 24.717 1.00 95.00 229 THR A N 1
ATOM 1701 C CA . THR A 1 229 ? -9.694 -21.631 25.328 1.00 95.00 229 THR A CA 1
ATOM 1702 C C . THR A 1 229 ? -9.523 -23.043 24.791 1.00 95.00 229 THR A C 1
ATOM 1704 O O . THR A 1 229 ? -10.393 -23.891 24.982 1.00 95.00 229 THR A O 1
ATOM 1707 N N . PHE A 1 230 ? -8.386 -23.327 24.159 1.00 94.12 230 PHE A N 1
ATOM 1708 C CA . PHE A 1 230 ? -8.027 -24.692 23.781 1.00 94.12 230 PHE A CA 1
ATOM 1709 C C . PHE A 1 230 ? -7.644 -25.495 25.028 1.00 94.12 230 PHE A C 1
ATOM 1711 O O . PHE A 1 230 ? -6.705 -25.145 25.742 1.00 94.12 230 PHE A O 1
ATOM 1718 N N . THR A 1 231 ? -8.384 -26.567 25.303 1.00 94.06 231 THR A N 1
ATOM 1719 C CA . THR A 1 231 ? -8.112 -27.493 26.417 1.00 94.06 231 THR A CA 1
ATOM 1720 C C . THR A 1 231 ? -7.265 -28.689 25.980 1.00 94.06 231 THR A C 1
ATOM 1722 O O . THR A 1 231 ? -6.729 -29.399 26.830 1.00 94.06 231 THR A O 1
ATOM 1725 N N . ALA A 1 232 ? -7.140 -28.892 24.666 1.00 93.38 232 ALA A N 1
ATOM 1726 C CA . ALA A 1 232 ? -6.232 -29.816 24.001 1.00 93.38 232 ALA A CA 1
ATOM 1727 C C . ALA A 1 232 ? -5.961 -29.329 22.565 1.00 93.38 232 ALA A C 1
ATOM 1729 O O . ALA A 1 232 ? -6.710 -28.510 22.023 1.00 93.38 232 ALA A O 1
ATOM 1730 N N . VAL A 1 233 ? -4.915 -29.855 21.921 1.00 93.50 233 VAL A N 1
ATOM 1731 C CA . VAL A 1 233 ? -4.672 -29.634 20.485 1.00 93.50 233 VAL A CA 1
ATOM 1732 C C . VAL A 1 233 ? -5.824 -30.250 19.664 1.00 93.50 233 VAL A C 1
ATOM 1734 O O . VAL A 1 233 ? -6.074 -31.451 19.797 1.00 93.50 233 VAL A O 1
ATOM 1737 N N . PRO A 1 234 ? -6.527 -29.474 18.815 1.00 94.44 234 PRO A N 1
ATOM 1738 C CA . PRO A 1 234 ? -7.695 -29.959 18.087 1.00 94.44 234 PRO A CA 1
ATOM 1739 C C . PRO A 1 234 ? -7.319 -30.959 16.977 1.00 94.44 234 PRO A C 1
ATOM 1741 O O . PRO A 1 234 ? -6.291 -30.792 16.314 1.00 94.44 234 PRO A O 1
ATOM 1744 N N . PRO A 1 235 ? -8.154 -31.981 16.708 1.00 93.25 235 PRO A N 1
ATOM 1745 C CA . PRO A 1 235 ? -8.032 -32.823 15.529 1.00 93.25 235 PRO A CA 1
ATOM 1746 C C . PRO A 1 235 ? -8.358 -32.048 14.242 1.00 93.25 235 PRO A C 1
ATOM 1748 O O . PRO A 1 235 ? -9.126 -31.084 14.230 1.00 93.25 235 PRO A O 1
ATOM 1751 N N . VAL A 1 236 ? -7.806 -32.523 13.121 1.00 94.44 236 VAL A N 1
ATOM 1752 C CA . VAL A 1 236 ? -8.107 -31.993 11.782 1.00 94.44 236 VAL A CA 1
ATOM 1753 C C . VAL A 1 236 ? -9.610 -32.081 11.508 1.00 94.44 236 VAL A C 1
ATOM 1755 O O . VAL A 1 236 ? -10.215 -33.139 11.673 1.00 94.44 236 VAL A O 1
ATOM 1758 N N . GLY A 1 237 ? -10.196 -30.975 11.052 1.00 92.81 237 GLY A N 1
ATOM 1759 C CA . GLY A 1 237 ? -11.618 -30.858 10.739 1.00 92.81 237 GLY A CA 1
ATOM 1760 C C . GLY A 1 237 ? -12.488 -30.339 11.886 1.00 92.81 237 GLY A C 1
ATOM 1761 O O . GLY A 1 237 ? -13.662 -30.066 11.651 1.00 92.81 237 GLY A O 1
ATOM 1762 N N . GLU A 1 238 ? -11.953 -30.173 13.101 1.00 95.88 238 GLU A N 1
ATOM 1763 C CA . GLU A 1 238 ? -12.702 -29.541 14.194 1.00 95.88 238 GLU A CA 1
ATOM 1764 C C . GLU A 1 238 ? -13.001 -28.069 13.868 1.00 95.88 238 GLU A C 1
ATOM 1766 O O . GLU A 1 238 ? -12.151 -27.362 13.329 1.00 95.88 238 GLU A O 1
ATOM 1771 N N . THR A 1 239 ? -14.209 -27.596 14.178 1.00 94.81 239 THR A N 1
ATOM 1772 C CA . THR A 1 239 ? -14.658 -26.247 13.808 1.00 94.81 239 THR A CA 1
ATOM 1773 C C . THR A 1 239 ? -14.900 -25.359 15.017 1.00 94.81 239 THR A C 1
ATOM 1775 O O . THR A 1 239 ? -15.490 -25.799 16.001 1.00 94.81 239 THR A O 1
ATOM 1778 N N . VAL A 1 240 ? -14.565 -24.080 14.879 1.00 95.00 240 VAL A N 1
ATOM 1779 C CA . VAL A 1 240 ? -14.992 -23.000 15.772 1.00 95.00 240 VAL A CA 1
ATOM 1780 C C . VAL A 1 240 ? -15.922 -22.084 14.983 1.00 95.00 240 VAL A C 1
ATOM 1782 O O . VAL A 1 240 ? -15.565 -21.622 13.901 1.00 95.00 240 VAL A O 1
ATOM 1785 N N . THR A 1 241 ? -17.123 -21.838 15.500 1.00 93.94 241 THR A N 1
ATOM 1786 C CA . THR A 1 241 ? -18.126 -20.973 14.867 1.00 93.94 241 THR A CA 1
ATOM 1787 C C . THR A 1 241 ? -18.416 -19.766 15.743 1.00 93.94 241 THR A C 1
ATOM 1789 O O . THR A 1 241 ? -18.623 -19.905 16.945 1.00 93.94 241 THR A O 1
ATOM 1792 N N . ILE A 1 242 ? -18.442 -18.587 15.135 1.00 92.50 242 ILE A N 1
ATOM 1793 C CA . ILE A 1 242 ? -18.685 -17.304 15.784 1.00 92.50 242 ILE A CA 1
ATOM 1794 C C . ILE A 1 242 ? -19.838 -16.633 15.048 1.00 92.50 242 ILE A C 1
ATOM 1796 O O . ILE A 1 242 ? -19.813 -16.483 13.825 1.00 92.50 242 ILE A O 1
ATOM 1800 N N . GLN A 1 243 ? -20.862 -16.268 15.802 1.00 91.69 243 GLN A N 1
ATOM 1801 C CA . GLN A 1 243 ? -22.000 -15.497 15.342 1.00 91.69 243 GLN A CA 1
ATOM 1802 C C . GLN A 1 243 ? -21.758 -14.041 15.700 1.00 91.69 243 GLN A C 1
ATOM 1804 O O . GLN A 1 243 ? -21.398 -13.715 16.833 1.00 91.69 243 GLN A O 1
ATOM 1809 N N . LEU A 1 244 ? -21.904 -13.196 14.690 1.00 88.94 244 LEU A N 1
ATOM 1810 C CA . LEU A 1 244 ? -21.751 -11.762 14.789 1.00 88.94 244 LEU A CA 1
ATOM 1811 C C . LEU A 1 244 ? -23.061 -11.083 14.403 1.00 88.94 244 LEU A C 1
ATOM 1813 O O . LEU A 1 244 ? -23.813 -11.623 13.595 1.00 88.94 244 LEU A O 1
ATOM 1817 N N . GLU A 1 245 ? -23.301 -9.888 14.914 1.00 87.88 245 GLU A N 1
ATOM 1818 C CA . GLU A 1 245 ? -24.395 -9.020 14.481 1.00 87.88 245 GLU A CA 1
ATOM 1819 C C . GLU A 1 245 ? -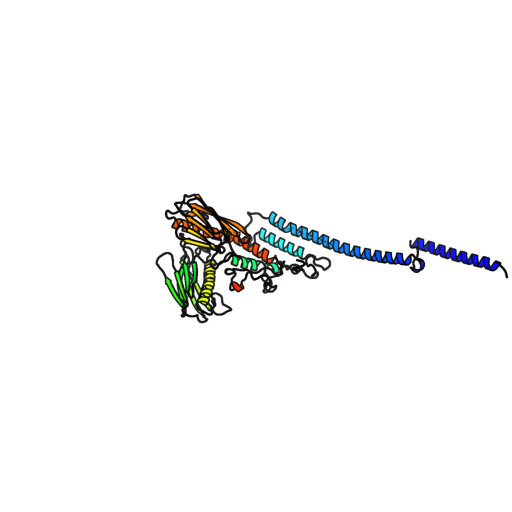23.857 -7.605 14.242 1.00 87.88 245 GLU A C 1
ATOM 1821 O O . GLU A 1 245 ? -22.998 -7.141 14.993 1.00 87.88 245 GLU A O 1
ATOM 1826 N N . ASP A 1 246 ? -24.292 -6.951 13.162 1.00 85.69 246 ASP A N 1
ATOM 1827 C CA . ASP A 1 246 ? -23.980 -5.538 12.924 1.00 85.69 246 ASP A CA 1
ATOM 1828 C C . ASP A 1 246 ? -24.997 -4.605 13.600 1.00 85.69 246 ASP A C 1
ATOM 1830 O O . ASP A 1 246 ? -26.027 -5.033 14.121 1.00 85.69 246 ASP A O 1
ATOM 1834 N N . SER A 1 247 ? -24.743 -3.300 13.558 1.00 80.06 247 SER A N 1
ATOM 1835 C CA . SER A 1 247 ? -25.634 -2.296 14.148 1.00 80.06 247 SER A CA 1
ATOM 1836 C C . SER A 1 247 ? -27.046 -2.232 13.573 1.00 80.06 247 SER A C 1
ATOM 1838 O O . SER A 1 247 ? -27.936 -1.635 14.175 1.00 80.06 247 SER A O 1
ATOM 1840 N N . ASN A 1 248 ? -27.253 -2.798 12.387 1.00 82.31 248 ASN A N 1
ATOM 1841 C CA . ASN A 1 248 ? -28.557 -2.874 11.746 1.00 82.31 248 ASN A CA 1
ATOM 1842 C C . ASN A 1 248 ? -29.287 -4.180 12.110 1.00 82.31 248 ASN A C 1
ATOM 1844 O O . ASN A 1 248 ? -30.357 -4.450 11.560 1.00 82.31 248 ASN A O 1
ATOM 1848 N N . GLY A 1 249 ? -28.723 -4.995 13.009 1.00 83.25 249 GLY A N 1
ATOM 1849 C CA . GLY A 1 249 ? -29.264 -6.291 13.410 1.00 83.25 249 GLY A CA 1
ATOM 1850 C C . GLY A 1 249 ? -28.994 -7.407 12.398 1.00 83.25 249 GLY A C 1
ATOM 1851 O O . GLY A 1 249 ? -29.645 -8.454 12.429 1.00 83.25 249 GLY A O 1
ATOM 1852 N N . LYS A 1 250 ? -28.086 -7.208 11.434 1.00 88.00 250 LYS A N 1
ATOM 1853 C CA . LYS A 1 250 ? -27.774 -8.232 10.434 1.00 88.00 250 LYS A CA 1
ATOM 1854 C C . LYS A 1 250 ? -26.791 -9.241 11.017 1.00 88.00 250 LYS A C 1
ATOM 1856 O O . LYS A 1 250 ? -25.614 -8.946 11.227 1.00 88.00 250 LYS A O 1
ATOM 1861 N N . ALA A 1 251 ? -27.260 -10.474 11.173 1.00 90.50 251 ALA A N 1
ATOM 1862 C CA . ALA A 1 251 ? -26.416 -11.584 11.584 1.00 90.50 251 ALA A CA 1
ATOM 1863 C C . ALA A 1 251 ? -25.395 -11.973 10.496 1.00 90.50 251 ALA A C 1
ATOM 1865 O O . ALA A 1 251 ? -25.718 -12.088 9.310 1.00 90.50 251 ALA A O 1
ATOM 1866 N N . SER A 1 252 ? -24.167 -12.241 10.926 1.00 90.75 252 SER A N 1
ATOM 1867 C CA . SER A 1 252 ? -23.073 -12.810 10.142 1.00 90.75 252 SER A CA 1
ATOM 1868 C C . SER A 1 252 ? -22.505 -14.021 10.878 1.00 90.75 252 SER A C 1
ATOM 1870 O O . SER A 1 252 ? -22.533 -14.095 12.102 1.00 90.75 252 SER A O 1
ATOM 1872 N N . THR A 1 253 ? -22.004 -15.017 10.153 1.00 93.12 253 THR A N 1
ATOM 1873 C CA . THR A 1 253 ? -21.439 -16.224 10.773 1.00 93.12 253 THR A CA 1
ATOM 1874 C C . THR A 1 253 ? -20.070 -16.512 10.192 1.00 93.12 253 THR A C 1
ATOM 1876 O O . THR A 1 253 ? -19.907 -16.614 8.978 1.00 93.12 253 THR A O 1
ATOM 1879 N N . ILE A 1 254 ? -19.094 -16.663 11.081 1.00 93.62 254 ILE A N 1
ATOM 1880 C CA . ILE A 1 254 ? -17.733 -17.078 10.771 1.00 93.62 254 ILE A CA 1
ATOM 1881 C C . ILE A 1 254 ? -17.573 -18.513 11.260 1.00 93.62 254 ILE A C 1
ATOM 1883 O O . ILE A 1 254 ? -17.733 -18.780 12.446 1.00 93.62 254 ILE A O 1
ATOM 1887 N N . THR A 1 255 ? -17.209 -19.431 10.370 1.00 95.25 255 THR A N 1
ATOM 1888 C CA . THR A 1 255 ? -16.856 -20.808 10.737 1.00 95.25 255 THR A CA 1
ATOM 1889 C C . THR A 1 255 ? -15.426 -21.075 10.308 1.00 95.25 255 THR A C 1
ATOM 1891 O O . THR A 1 255 ? -15.128 -21.039 9.117 1.00 95.25 255 THR A O 1
ATOM 1894 N N . LEU A 1 256 ? -14.553 -21.341 11.277 1.00 95.38 256 LEU A N 1
ATOM 1895 C CA . LEU A 1 256 ? -13.146 -21.653 11.060 1.00 95.38 256 LEU A CA 1
ATOM 1896 C C . LEU A 1 256 ? -12.873 -23.129 11.333 1.00 95.38 256 LEU A C 1
ATOM 1898 O O . LEU A 1 256 ? -13.298 -23.655 12.359 1.00 95.38 256 LEU A O 1
ATOM 1902 N N . THR A 1 257 ? -12.140 -23.788 10.437 1.00 95.38 257 THR A N 1
ATOM 1903 C CA . THR A 1 257 ? -11.825 -25.225 10.535 1.00 95.38 257 THR A CA 1
ATOM 1904 C C . THR A 1 257 ? -10.350 -25.454 10.869 1.00 95.38 257 THR A C 1
ATOM 1906 O O . THR A 1 257 ? -9.470 -24.902 10.212 1.00 95.38 257 THR A O 1
ATOM 1909 N N . ALA A 1 258 ? -10.060 -26.292 11.861 1.00 95.38 258 ALA A N 1
ATOM 1910 C CA . ALA A 1 258 ? -8.708 -26.714 12.205 1.00 95.38 258 ALA A CA 1
ATOM 1911 C C . ALA A 1 258 ? -8.128 -27.590 11.085 1.00 95.38 258 ALA A C 1
ATOM 1913 O O . ALA A 1 258 ? -8.747 -28.572 10.666 1.00 95.38 258 ALA A O 1
ATOM 1914 N N . GLY A 1 259 ? -6.933 -27.266 10.596 1.00 93.75 259 GLY A N 1
ATOM 1915 C CA . GLY A 1 259 ? -6.313 -27.998 9.496 1.00 93.75 259 GLY A CA 1
ATOM 1916 C C . GLY A 1 259 ? -4.791 -27.984 9.509 1.00 93.75 259 GLY A C 1
ATOM 1917 O O . GLY A 1 259 ? -4.143 -27.310 10.308 1.00 93.75 259 GLY A O 1
ATOM 1918 N N . THR A 1 260 ? -4.217 -28.741 8.580 1.00 90.12 260 THR A N 1
ATOM 1919 C CA . THR A 1 260 ? -2.780 -28.759 8.278 1.00 90.12 260 THR A CA 1
ATOM 1920 C C . THR A 1 260 ? -2.538 -28.147 6.902 1.00 90.12 260 THR A C 1
ATOM 1922 O O . THR A 1 260 ? -3.406 -28.226 6.036 1.00 90.12 260 THR A O 1
ATOM 1925 N N . ALA A 1 261 ? -1.366 -27.549 6.682 1.00 81.31 261 ALA A N 1
ATOM 1926 C CA . ALA A 1 261 ? -1.041 -26.914 5.407 1.00 81.31 261 ALA A CA 1
ATOM 1927 C C . ALA A 1 261 ? -1.080 -27.907 4.215 1.00 81.31 261 ALA A C 1
ATOM 1929 O O . ALA A 1 261 ? -0.675 -29.061 4.382 1.00 81.31 261 ALA A O 1
ATOM 1930 N N . PRO A 1 262 ? -1.498 -27.469 3.009 1.00 83.06 262 PRO A N 1
ATOM 1931 C CA . PRO A 1 262 ? -2.035 -26.143 2.693 1.00 83.06 262 PRO A CA 1
ATOM 1932 C C . PRO A 1 262 ? -3.449 -25.950 3.265 1.00 83.06 262 PRO A C 1
ATOM 1934 O O . PRO A 1 262 ? -4.308 -26.819 3.140 1.00 83.06 262 PRO A O 1
ATOM 1937 N N . LEU A 1 263 ? -3.685 -24.799 3.900 1.00 84.38 263 LEU A N 1
ATOM 1938 C CA . LEU A 1 263 ? -4.971 -24.488 4.523 1.00 84.38 263 LEU A CA 1
ATOM 1939 C C . LEU A 1 263 ? -6.004 -24.059 3.476 1.00 84.38 263 LEU A C 1
ATOM 1941 O O . LEU A 1 263 ? -5.696 -23.298 2.558 1.00 84.38 263 LEU A O 1
ATOM 1945 N N . ALA A 1 264 ? -7.242 -24.521 3.644 1.00 82.62 264 ALA A N 1
ATOM 1946 C CA . ALA A 1 264 ? -8.386 -24.004 2.901 1.00 82.62 264 ALA A CA 1
ATOM 1947 C C . ALA A 1 264 ? -8.765 -22.588 3.381 1.00 82.62 264 ALA A C 1
ATOM 1949 O O . ALA A 1 264 ? -8.350 -22.143 4.452 1.00 82.62 264 ALA A O 1
ATOM 1950 N N . ALA A 1 265 ? -9.598 -21.886 2.607 1.00 82.00 265 ALA A N 1
ATOM 1951 C CA . ALA A 1 265 ? -10.227 -20.657 3.084 1.00 82.00 265 ALA A CA 1
ATOM 1952 C C . ALA A 1 265 ? -11.033 -20.937 4.365 1.00 82.00 265 ALA A C 1
ATOM 1954 O O . ALA A 1 265 ? -11.659 -21.991 4.484 1.00 82.00 265 ALA A O 1
ATOM 1955 N N . ASN A 1 266 ? -11.027 -19.989 5.306 1.00 88.06 266 ASN A N 1
ATOM 1956 C CA . ASN A 1 266 ? -11.651 -20.141 6.624 1.00 88.06 266 ASN A CA 1
ATOM 1957 C C . ASN A 1 266 ? -11.126 -21.363 7.409 1.00 88.06 266 ASN A C 1
ATOM 1959 O O . ASN A 1 266 ? -11.880 -22.063 8.084 1.00 88.06 266 ASN A O 1
ATOM 1963 N N . ALA A 1 267 ? -9.822 -21.630 7.328 1.00 92.19 267 ALA A N 1
ATOM 1964 C CA . ALA A 1 267 ? -9.148 -22.624 8.154 1.00 92.19 267 ALA A CA 1
ATOM 1965 C C . ALA A 1 267 ? -8.009 -21.994 8.968 1.00 92.19 267 ALA A C 1
ATOM 1967 O O . ALA A 1 267 ? -7.439 -20.978 8.571 1.00 92.19 267 ALA A O 1
ATOM 1968 N N . PHE A 1 268 ? -7.667 -22.610 10.098 1.00 93.31 268 PHE A N 1
ATOM 1969 C CA . PHE A 1 268 ? -6.519 -22.233 10.924 1.00 93.31 268 PHE A CA 1
ATOM 1970 C C . PHE A 1 268 ? -5.567 -23.418 11.099 1.00 93.31 268 PHE A C 1
ATOM 1972 O O . PHE A 1 268 ? -5.995 -24.573 11.161 1.00 93.31 268 PHE A O 1
ATOM 1979 N N . ALA A 1 269 ? -4.263 -23.132 11.156 1.00 93.12 269 ALA A N 1
ATOM 1980 C CA . ALA A 1 269 ? -3.237 -24.155 11.336 1.00 93.12 269 ALA A CA 1
ATOM 1981 C C . ALA A 1 269 ? -3.263 -24.725 12.756 1.00 93.12 269 ALA A C 1
ATOM 1983 O O . ALA A 1 269 ? -3.240 -23.980 13.739 1.00 93.12 269 ALA A O 1
ATOM 1984 N N . ILE A 1 270 ? -3.219 -26.051 12.849 1.00 94.12 270 ILE A N 1
ATOM 1985 C CA . ILE A 1 270 ? -2.974 -26.763 14.104 1.00 94.12 270 ILE A CA 1
ATOM 1986 C C . ILE A 1 270 ? -1.484 -26.630 14.443 1.00 94.12 270 ILE A C 1
ATOM 1988 O O . ILE A 1 270 ? -0.629 -27.042 13.657 1.00 94.12 270 ILE A O 1
ATOM 1992 N N . GLY A 1 271 ? -1.184 -26.014 15.587 1.00 90.50 271 GLY A N 1
ATOM 1993 C CA . GLY A 1 271 ? 0.178 -25.853 16.099 1.00 90.50 271 GLY A CA 1
ATOM 1994 C C . GLY A 1 271 ? 0.660 -27.073 16.887 1.00 90.50 271 GLY A C 1
ATOM 1995 O O . GLY A 1 271 ? -0.112 -27.985 17.183 1.00 90.50 271 GLY A O 1
ATOM 1996 N N . ALA A 1 272 ? 1.937 -27.079 17.273 1.00 90.75 272 ALA A N 1
ATOM 1997 C CA . ALA A 1 272 ? 2.520 -28.147 18.090 1.00 90.75 272 ALA A CA 1
ATOM 1998 C C . ALA A 1 272 ? 1.967 -28.173 19.528 1.00 90.75 272 ALA A C 1
ATOM 2000 O O . ALA A 1 272 ? 2.031 -29.203 20.198 1.00 90.75 272 ALA A O 1
ATOM 2001 N N . ALA A 1 273 ? 1.431 -27.043 19.994 1.00 93.12 273 ALA A N 1
ATOM 2002 C CA . ALA A 1 273 ? 0.781 -26.881 21.289 1.00 93.12 273 ALA A CA 1
ATOM 2003 C C . ALA A 1 273 ? -0.491 -26.027 21.163 1.00 93.12 273 ALA A C 1
ATOM 2005 O O . ALA A 1 273 ? -0.737 -25.366 20.145 1.00 93.12 273 ALA A O 1
ATOM 2006 N N . GLU A 1 274 ? -1.285 -25.993 22.230 1.00 93.56 274 GLU A N 1
ATOM 2007 C CA . GLU A 1 274 ? -2.519 -25.213 22.320 1.00 93.56 274 GLU A CA 1
ATOM 2008 C C . GLU A 1 274 ? -2.253 -23.714 22.145 1.00 93.56 274 GLU A C 1
ATOM 2010 O O . GLU A 1 274 ? -3.004 -23.039 21.451 1.00 93.56 274 GLU A O 1
ATOM 2015 N N . THR A 1 275 ? -1.147 -23.200 22.694 1.00 92.44 275 THR A N 1
ATOM 2016 C CA . THR A 1 275 ? -0.749 -21.787 22.559 1.00 92.44 275 THR A CA 1
ATOM 2017 C C . THR A 1 275 ? -0.482 -21.388 21.107 1.00 92.44 275 THR A C 1
ATOM 2019 O O . THR A 1 275 ? -0.927 -20.338 20.651 1.00 92.44 275 THR A O 1
ATOM 2022 N N . GLU A 1 276 ? 0.227 -22.230 20.354 1.00 91.00 276 GLU A N 1
ATOM 2023 C CA . GLU A 1 276 ? 0.500 -21.964 18.938 1.00 91.00 276 GLU A CA 1
ATOM 2024 C C . GLU A 1 276 ? -0.784 -22.073 18.107 1.00 91.00 276 GLU A C 1
ATOM 2026 O O . GLU A 1 276 ? -1.045 -21.244 17.235 1.00 91.00 276 GLU A O 1
ATOM 2031 N N . THR A 1 277 ? -1.637 -23.047 18.434 1.00 93.00 277 THR A N 1
ATOM 2032 C CA . THR A 1 277 ? -2.950 -23.198 17.799 1.00 93.00 277 THR A CA 1
ATOM 2033 C C . THR A 1 277 ? -3.858 -21.995 18.077 1.00 93.00 277 THR A C 1
ATOM 2035 O O . THR A 1 277 ? -4.517 -21.510 17.160 1.00 93.00 277 THR A O 1
ATOM 2038 N N . ALA A 1 278 ? -3.851 -21.457 19.300 1.00 92.06 278 ALA A N 1
ATOM 2039 C CA . ALA A 1 278 ? -4.587 -20.251 19.673 1.00 92.06 278 ALA A CA 1
ATOM 2040 C C . ALA A 1 278 ? -4.108 -19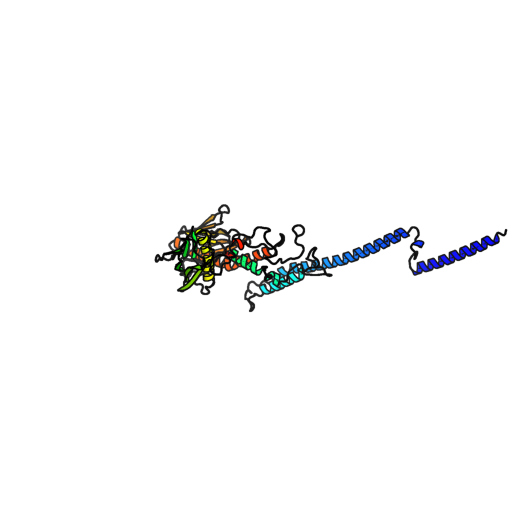.022 18.885 1.00 92.06 278 ALA A C 1
ATOM 2042 O O . ALA A 1 278 ? -4.929 -18.286 18.341 1.00 92.06 278 ALA A O 1
ATOM 2043 N N . ALA A 1 279 ? -2.793 -18.837 18.736 1.00 89.50 279 ALA A N 1
ATOM 2044 C CA . ALA A 1 279 ? -2.239 -17.763 17.910 1.00 89.50 279 ALA A CA 1
ATOM 2045 C C . ALA A 1 279 ? -2.648 -17.901 16.428 1.00 89.50 279 ALA A C 1
ATOM 2047 O O . ALA A 1 279 ? -3.007 -16.917 15.775 1.00 89.50 279 ALA A O 1
ATOM 2048 N N . ASN A 1 280 ? -2.652 -19.127 15.894 1.00 90.31 280 ASN A N 1
ATOM 2049 C CA . ASN A 1 280 ? -3.107 -19.399 14.530 1.00 90.31 280 ASN A CA 1
ATOM 2050 C C . ASN A 1 280 ? -4.615 -19.151 14.359 1.00 90.31 280 ASN A C 1
ATOM 2052 O O . ASN A 1 280 ? -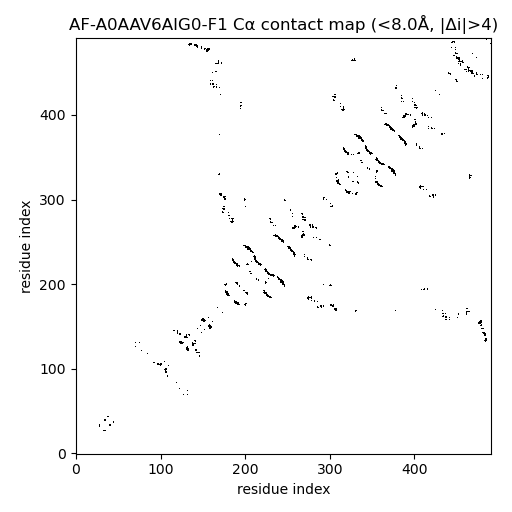5.019 -18.568 13.350 1.00 90.31 280 ASN A O 1
ATOM 2056 N N . LEU A 1 281 ? -5.440 -19.532 15.344 1.00 92.19 281 LEU A N 1
ATOM 2057 C CA . LEU A 1 281 ? -6.872 -19.224 15.362 1.00 92.19 281 LEU A CA 1
ATOM 2058 C C . LEU A 1 281 ? -7.103 -17.710 15.398 1.00 92.19 281 LEU A C 1
ATOM 2060 O O . LEU A 1 281 ? -7.893 -17.216 14.601 1.00 92.19 281 LEU A O 1
ATOM 2064 N N . GLN A 1 282 ? -6.406 -16.968 16.266 1.00 91.19 282 GLN A N 1
ATOM 2065 C CA . GLN A 1 282 ? -6.533 -15.510 16.355 1.00 91.19 282 GLN A CA 1
ATOM 2066 C C . GLN A 1 282 ? -6.256 -14.854 14.996 1.00 91.19 282 GLN A C 1
ATOM 2068 O O . GLN A 1 282 ? -7.038 -14.020 14.548 1.00 91.19 282 GLN A O 1
ATOM 2073 N N . ARG A 1 283 ? -5.188 -15.257 14.295 1.00 87.25 283 ARG A N 1
ATOM 2074 C CA . ARG A 1 283 ? -4.884 -14.743 12.947 1.00 87.25 283 ARG A CA 1
ATOM 2075 C C . ARG A 1 283 ? -5.999 -15.049 11.948 1.00 87.25 283 ARG A C 1
ATOM 2077 O O . ARG A 1 283 ? -6.461 -14.141 11.259 1.00 87.25 283 ARG A O 1
ATOM 2084 N N . ALA A 1 284 ? -6.451 -16.303 11.883 1.00 89.12 284 ALA A N 1
ATOM 2085 C CA . ALA A 1 284 ? -7.536 -16.708 10.987 1.00 89.12 284 ALA A CA 1
ATOM 2086 C C . ALA A 1 284 ? -8.840 -15.952 11.286 1.00 89.12 284 ALA A C 1
ATOM 2088 O O . ALA A 1 284 ? -9.563 -15.552 10.374 1.00 89.12 284 ALA A O 1
ATOM 2089 N N . LEU A 1 285 ? -9.103 -15.701 12.566 1.00 90.19 285 LEU A N 1
ATOM 2090 C CA . LEU A 1 285 ? -10.268 -14.975 13.032 1.00 90.19 285 LEU A CA 1
ATOM 2091 C C . LEU A 1 285 ? -10.217 -13.496 12.675 1.00 90.19 285 LEU A C 1
ATOM 2093 O O . LEU A 1 285 ? -11.193 -12.981 12.140 1.00 90.19 285 LEU A O 1
ATOM 2097 N N . ARG A 1 286 ? -9.078 -12.829 12.872 1.00 87.00 286 ARG A N 1
ATOM 2098 C CA . ARG A 1 286 ? -8.902 -11.440 12.432 1.00 87.00 286 ARG A CA 1
ATOM 2099 C C . ARG A 1 286 ? -9.135 -11.293 10.929 1.00 87.00 286 ARG A C 1
ATOM 2101 O O . ARG A 1 286 ? -9.834 -10.373 10.516 1.00 87.00 286 ARG A O 1
ATOM 2108 N N . ILE A 1 287 ? -8.632 -12.223 10.107 1.00 85.25 287 ILE A N 1
ATOM 2109 C CA . ILE A 1 287 ? -8.914 -12.230 8.659 1.00 85.25 287 ILE A CA 1
ATOM 2110 C C . ILE A 1 287 ? -10.420 -12.367 8.402 1.00 85.25 287 ILE A C 1
ATOM 2112 O O . ILE A 1 287 ? -10.985 -11.608 7.617 1.00 85.25 287 ILE A O 1
ATOM 2116 N N . ALA A 1 288 ? -11.080 -13.333 9.045 1.00 89.25 288 ALA A N 1
ATOM 2117 C CA . ALA A 1 288 ? -12.498 -13.599 8.822 1.00 89.25 288 ALA A CA 1
ATOM 2118 C C . ALA A 1 288 ? -13.402 -12.441 9.281 1.00 89.25 288 ALA A C 1
ATOM 2120 O O . ALA A 1 288 ? -14.350 -12.093 8.573 1.00 89.25 288 ALA A O 1
ATOM 2121 N N . ILE A 1 289 ? -13.083 -11.805 10.413 1.00 87.31 289 ILE A N 1
ATOM 2122 C CA . ILE A 1 289 ? -13.738 -10.578 10.888 1.00 87.31 289 ILE A CA 1
ATOM 2123 C C . ILE A 1 289 ? -13.535 -9.469 9.862 1.00 87.31 289 ILE A C 1
ATOM 2125 O O . ILE A 1 289 ? -14.503 -8.836 9.454 1.00 87.31 289 ILE A O 1
ATOM 2129 N N . SER A 1 290 ? -12.310 -9.293 9.366 1.00 85.19 290 SER A N 1
ATOM 2130 C CA . SER A 1 290 ? -12.016 -8.261 8.376 1.00 85.19 290 SER A CA 1
ATOM 2131 C C . SER A 1 290 ? -12.773 -8.454 7.067 1.00 85.19 290 SER A C 1
ATOM 2133 O O . SER A 1 290 ? -13.344 -7.502 6.541 1.00 85.19 290 SER A O 1
ATOM 2135 N N . ASN A 1 291 ? -12.864 -9.690 6.573 1.00 86.19 291 ASN A N 1
ATOM 2136 C CA . ASN A 1 291 ? -13.662 -10.021 5.392 1.00 86.19 291 ASN A CA 1
ATOM 2137 C C . ASN A 1 291 ? -15.157 -9.771 5.626 1.00 86.19 291 ASN A C 1
ATOM 2139 O O . ASN A 1 291 ? -15.838 -9.251 4.745 1.00 86.19 291 ASN A O 1
ATOM 2143 N N . THR A 1 292 ? -15.660 -10.108 6.816 1.00 86.44 292 THR A N 1
ATOM 2144 C CA . THR A 1 292 ? -17.054 -9.847 7.207 1.00 86.44 292 THR A CA 1
ATOM 2145 C C . THR A 1 292 ? -17.328 -8.345 7.246 1.00 86.44 292 THR A C 1
ATOM 2147 O O . THR A 1 292 ? -18.309 -7.880 6.673 1.00 86.44 292 THR A O 1
ATOM 2150 N N . ALA A 1 293 ? -16.418 -7.572 7.837 1.00 83.06 293 ALA A N 1
ATOM 2151 C CA . ALA A 1 293 ? -16.504 -6.123 7.911 1.00 83.06 293 ALA A CA 1
ATOM 2152 C C . ALA A 1 293 ? -16.386 -5.451 6.534 1.00 83.06 293 ALA A C 1
ATOM 2154 O O . ALA A 1 293 ? -17.068 -4.468 6.265 1.00 83.06 293 ALA A O 1
ATOM 2155 N N . ALA A 1 294 ? -15.550 -5.982 5.639 1.00 79.00 294 ALA A N 1
ATOM 2156 C CA . ALA A 1 294 ? -15.408 -5.489 4.269 1.00 79.00 294 ALA A CA 1
ATOM 2157 C C . ALA A 1 294 ? -16.627 -5.803 3.383 1.00 79.00 294 ALA A C 1
ATOM 2159 O O . ALA A 1 294 ? -16.861 -5.103 2.400 1.00 79.00 294 ALA A O 1
ATOM 2160 N N . ALA A 1 295 ? -17.399 -6.842 3.716 1.00 81.50 295 ALA A N 1
ATOM 2161 C CA . ALA A 1 295 ? -18.632 -7.189 3.014 1.00 81.50 295 ALA A CA 1
ATOM 2162 C C . ALA A 1 295 ? -19.817 -6.275 3.379 1.00 81.50 295 ALA A C 1
ATOM 2164 O O . ALA A 1 295 ? -20.861 -6.339 2.724 1.00 81.50 295 ALA A O 1
ATOM 2165 N N . ASP A 1 296 ? -19.684 -5.435 4.410 1.00 75.69 296 ASP A N 1
ATOM 2166 C CA . ASP A 1 296 ? -20.706 -4.457 4.756 1.00 75.69 296 ASP A CA 1
ATOM 2167 C C . ASP A 1 296 ? -20.676 -3.247 3.808 1.00 75.69 296 ASP A C 1
ATOM 2169 O O . ASP A 1 296 ? -19.755 -2.432 3.806 1.00 75.69 296 ASP A O 1
ATOM 2173 N N . THR A 1 297 ? -21.735 -3.112 3.012 1.00 73.25 297 THR A N 1
ATOM 2174 C CA . THR A 1 297 ? -21.966 -1.968 2.120 1.00 73.25 297 THR A CA 1
ATOM 2175 C C . THR A 1 297 ? -22.911 -0.927 2.721 1.00 73.25 297 THR A C 1
ATOM 2177 O O . THR A 1 297 ? -23.211 0.068 2.066 1.00 73.25 297 THR A O 1
ATOM 2180 N N . THR A 1 298 ? -23.443 -1.174 3.922 1.00 73.38 298 THR A N 1
ATOM 2181 C CA . THR A 1 298 ? -24.447 -0.324 4.580 1.00 73.38 298 THR A CA 1
ATOM 2182 C C . THR A 1 298 ? -23.828 0.697 5.531 1.00 73.38 298 THR A C 1
ATOM 2184 O O . THR A 1 298 ? -24.500 1.647 5.921 1.00 73.38 298 THR A O 1
ATOM 2187 N N . GLY A 1 299 ? -22.544 0.531 5.869 1.00 70.50 299 GLY A N 1
ATOM 2188 C CA . GLY A 1 299 ? -21.822 1.391 6.806 1.00 70.50 299 GLY A CA 1
ATOM 2189 C C . GLY A 1 299 ? -22.037 1.022 8.277 1.00 70.50 299 GLY A C 1
ATOM 2190 O O . GLY A 1 299 ? -21.421 1.650 9.134 1.00 70.50 299 GLY A O 1
ATOM 2191 N N . ALA A 1 300 ? -22.844 -0.004 8.555 1.00 72.69 300 ALA A N 1
ATOM 2192 C CA . ALA A 1 300 ? -23.161 -0.537 9.878 1.00 72.69 300 ALA A CA 1
ATOM 2193 C C . ALA A 1 300 ? -21.935 -1.012 10.666 1.00 72.69 300 ALA A C 1
ATOM 2195 O O . ALA A 1 300 ? -21.828 -0.815 11.873 1.00 72.69 300 ALA A O 1
ATOM 2196 N N . VAL A 1 301 ? -20.971 -1.623 9.981 1.00 69.81 301 VAL A N 1
ATOM 2197 C CA . VAL A 1 301 ? -19.753 -2.143 10.610 1.00 69.81 301 VAL A CA 1
ATOM 2198 C C . VAL A 1 301 ? -18.701 -1.045 10.780 1.00 69.81 301 VAL A C 1
ATOM 2200 O O . VAL A 1 301 ? -17.767 -1.213 11.553 1.00 69.81 301 VAL A O 1
ATOM 2203 N N . GLY A 1 302 ? -18.831 0.086 10.078 1.00 64.06 302 GLY A N 1
ATOM 2204 C CA . GLY A 1 302 ? -17.911 1.219 10.181 1.00 64.06 302 GLY A CA 1
ATOM 2205 C C . GLY A 1 302 ? -16.452 0.807 9.967 1.00 64.06 302 GLY A C 1
ATOM 2206 O O . GLY A 1 302 ? -15.701 0.685 10.924 1.00 64.06 302 GLY A O 1
ATOM 2207 N N . GLY A 1 303 ? -16.032 0.574 8.721 1.00 59.41 303 GLY A N 1
ATOM 2208 C CA . GLY A 1 303 ? -14.713 0.001 8.431 1.00 59.41 303 GLY A CA 1
ATOM 2209 C C . GLY A 1 303 ? -13.531 0.887 8.828 1.00 59.41 303 GLY A C 1
ATOM 2210 O O . GLY A 1 303 ? -13.047 1.673 8.003 1.00 59.41 303 GLY A O 1
ATOM 2211 N N . GLN A 1 304 ? -13.079 0.739 10.075 1.00 68.69 304 GLN A N 1
ATOM 2212 C CA . GLN A 1 304 ? -11.917 1.421 10.609 1.00 68.69 304 GLN A CA 1
ATOM 2213 C C . GLN A 1 304 ? -10.661 0.698 10.164 1.00 68.69 304 GLN A C 1
ATOM 2215 O O . GLN A 1 304 ? -10.422 -0.466 10.470 1.00 68.69 304 GLN A O 1
ATOM 2220 N N . VAL A 1 305 ? -9.850 1.435 9.427 1.00 80.06 305 VAL A N 1
ATOM 2221 C CA . VAL A 1 305 ? -8.522 1.008 9.034 1.00 80.06 305 VAL A CA 1
ATOM 2222 C C . VAL A 1 305 ? -7.606 2.112 9.505 1.00 80.06 305 VAL A C 1
ATOM 2224 O O . VAL A 1 305 ? -7.589 3.196 8.927 1.00 80.06 305 VAL A O 1
ATOM 2227 N N . LEU A 1 306 ? -6.907 1.856 10.605 1.00 85.88 306 LEU A N 1
ATOM 2228 C CA . LEU A 1 306 ? -6.100 2.869 11.280 1.00 85.88 306 LEU A CA 1
ATOM 2229 C C . LEU A 1 306 ? -4.674 2.959 10.724 1.00 85.88 306 LEU A C 1
ATOM 2231 O O . LEU A 1 306 ? -3.858 3.711 11.246 1.00 85.88 306 LEU A O 1
ATOM 2235 N N . GLY A 1 307 ? -4.366 2.207 9.663 1.00 90.00 307 GLY A N 1
ATOM 2236 C CA . GLY A 1 307 ? -3.067 2.253 9.004 1.00 90.00 307 GLY A CA 1
ATOM 2237 C C . GLY A 1 307 ? -1.934 1.877 9.951 1.00 90.00 307 GLY A C 1
ATOM 2238 O O . GLY A 1 307 ? -0.990 2.648 10.087 1.00 90.00 307 GLY A O 1
ATOM 2239 N N . ARG A 1 308 ? -2.052 0.736 10.645 1.00 88.62 308 ARG A N 1
ATOM 2240 C CA . ARG A 1 308 ? -1.108 0.258 11.684 1.00 88.62 308 ARG A CA 1
ATOM 2241 C C . ARG A 1 308 ? -1.031 1.074 12.965 1.00 88.62 308 ARG A C 1
ATOM 2243 O O . ARG A 1 308 ? -0.107 0.880 13.757 1.00 88.62 308 ARG A O 1
ATOM 2250 N N . LEU A 1 309 ? -1.986 1.966 13.189 1.00 89.12 309 LEU A N 1
ATOM 2251 C CA . LEU A 1 309 ? -2.138 2.631 14.474 1.00 89.12 309 LEU A CA 1
ATOM 2252 C C . LEU A 1 309 ? -3.151 1.889 15.342 1.00 89.12 309 LEU A C 1
ATOM 2254 O O . LEU A 1 309 ? -4.135 1.343 14.850 1.00 89.12 309 LEU A O 1
ATOM 2258 N N . ALA A 1 310 ? -2.933 1.934 16.647 1.00 84.44 310 ALA A N 1
ATOM 2259 C CA . ALA A 1 310 ? -3.932 1.608 17.646 1.00 84.44 310 ALA A CA 1
ATOM 2260 C C . ALA A 1 310 ? -4.215 2.853 18.479 1.00 84.44 310 ALA A C 1
ATOM 2262 O O . ALA A 1 310 ? -3.315 3.656 18.750 1.00 84.44 310 ALA A O 1
ATOM 2263 N N . THR A 1 311 ? -5.469 2.998 18.896 1.00 86.12 311 THR A N 1
ATOM 2264 C CA . THR A 1 311 ? -5.842 3.989 19.898 1.00 86.12 311 THR A CA 1
ATOM 2265 C C . THR A 1 311 ? -6.231 3.309 21.200 1.00 86.12 311 THR A C 1
ATOM 2267 O O . THR A 1 311 ? -6.726 2.179 21.216 1.00 86.12 311 THR A O 1
ATOM 2270 N N . THR A 1 312 ? -5.960 3.987 22.307 1.00 84.00 312 THR A N 1
ATOM 2271 C CA . THR A 1 312 ? -6.352 3.558 23.647 1.00 84.00 312 THR A CA 1
ATOM 2272 C C . THR A 1 312 ? -7.104 4.689 24.323 1.00 84.00 312 THR A C 1
ATOM 2274 O O . THR A 1 312 ? -6.766 5.856 24.154 1.00 84.00 312 THR A O 1
ATOM 2277 N N . THR A 1 313 ? -8.118 4.357 25.113 1.00 82.44 313 THR A N 1
ATOM 2278 C CA . THR A 1 313 ? -8.842 5.339 25.923 1.00 82.44 313 THR A CA 1
ATOM 2279 C C . THR A 1 313 ? -8.891 4.833 27.354 1.00 82.44 313 THR A C 1
ATOM 2281 O O . THR A 1 313 ? -9.363 3.728 27.613 1.00 82.44 313 THR A O 1
ATOM 2284 N N . ALA A 1 314 ? -8.359 5.620 28.286 1.00 83.94 314 ALA A N 1
ATOM 2285 C CA . ALA A 1 314 ? -8.321 5.298 29.707 1.00 83.94 314 ALA A CA 1
ATOM 2286 C C . ALA A 1 314 ? -8.772 6.521 30.510 1.00 83.94 314 ALA A C 1
ATOM 2288 O O . ALA A 1 314 ? -8.003 7.455 30.742 1.00 83.94 314 ALA A O 1
ATOM 2289 N N . GLY A 1 315 ? -10.043 6.529 30.917 1.00 87.06 315 GLY A N 1
ATOM 2290 C CA . GLY A 1 315 ? -10.657 7.705 31.531 1.00 87.06 315 GLY A CA 1
ATOM 2291 C C . GLY A 1 315 ? -10.612 8.899 30.576 1.00 87.06 315 GLY A C 1
ATOM 2292 O O . GLY A 1 315 ? -11.089 8.808 29.452 1.00 87.06 315 GLY A O 1
ATOM 2293 N N . ALA A 1 316 ? -10.005 9.999 31.018 1.00 92.19 316 ALA A N 1
ATOM 2294 C CA . ALA A 1 316 ? -9.872 11.235 30.249 1.00 92.19 316 ALA A CA 1
ATOM 2295 C C . ALA A 1 316 ? -8.631 11.276 29.334 1.00 92.19 316 ALA A C 1
ATOM 2297 O O . ALA A 1 316 ? -8.286 12.343 28.835 1.00 92.19 316 ALA A O 1
ATOM 2298 N N . VAL A 1 317 ? -7.935 10.152 29.130 1.00 90.44 317 VAL A N 1
ATOM 2299 C CA . VAL A 1 317 ? -6.712 10.096 28.316 1.00 90.44 317 VAL A CA 1
ATOM 2300 C C . VAL A 1 317 ? -6.936 9.254 27.068 1.00 90.44 317 VAL A C 1
ATOM 2302 O O . VAL A 1 317 ? -7.328 8.091 27.171 1.00 90.44 317 VAL A O 1
ATOM 2305 N N . VAL A 1 318 ? -6.628 9.820 25.899 1.00 91.88 318 VAL A N 1
ATOM 2306 C CA . VAL A 1 318 ? -6.598 9.113 24.610 1.00 91.88 318 VAL A CA 1
ATOM 2307 C C . VAL A 1 318 ? -5.158 8.965 24.144 1.00 91.88 318 VAL A C 1
ATOM 2309 O O . VAL A 1 318 ? -4.463 9.960 23.965 1.00 91.88 318 VAL A O 1
ATOM 2312 N N . GLY A 1 319 ? -4.704 7.734 23.942 1.00 90.75 319 GLY A N 1
ATOM 2313 C CA . GLY A 1 319 ? -3.405 7.410 23.366 1.00 90.75 319 GLY A CA 1
ATOM 2314 C C . GLY A 1 319 ? -3.518 7.009 21.898 1.00 90.75 319 GLY A C 1
ATOM 2315 O O . GLY A 1 319 ? -4.482 6.365 21.497 1.00 90.75 319 GLY A O 1
ATOM 2316 N N . VAL A 1 320 ? -2.504 7.349 21.109 1.00 91.75 320 VAL A N 1
ATOM 2317 C CA . VAL A 1 320 ? -2.292 6.885 19.736 1.00 91.75 320 VAL A CA 1
ATOM 2318 C C . VAL A 1 320 ? -0.881 6.324 19.651 1.00 91.75 320 VAL A C 1
ATOM 2320 O O . VAL A 1 320 ? 0.086 7.025 19.952 1.00 91.75 320 VAL A O 1
ATOM 2323 N N . GLY A 1 321 ? -0.758 5.073 19.232 1.00 87.19 321 GLY A N 1
ATOM 2324 C CA . GLY A 1 321 ? 0.520 4.384 19.070 1.00 87.19 321 GLY A CA 1
ATOM 2325 C C . GLY A 1 321 ? 0.465 3.381 17.929 1.00 87.19 321 GLY A C 1
ATOM 2326 O O . GLY A 1 321 ? -0.507 3.344 17.173 1.00 87.19 321 GLY A O 1
ATOM 2327 N N . LYS A 1 322 ? 1.512 2.567 17.792 1.00 85.06 322 LYS A N 1
ATOM 2328 C CA . LYS A 1 322 ? 1.504 1.451 16.844 1.00 85.06 322 LYS A CA 1
ATOM 2329 C C . LYS A 1 322 ? 0.590 0.338 17.352 1.00 85.06 322 LYS A C 1
ATOM 2331 O O . LYS A 1 322 ? 0.386 0.177 18.553 1.00 85.06 322 LYS A O 1
ATOM 2336 N N . GLU A 1 323 ? 0.028 -0.418 16.418 1.00 79.19 323 GLU A N 1
ATOM 2337 C CA . GLU A 1 323 ? -0.716 -1.633 16.745 1.00 79.19 323 GLU A CA 1
ATOM 2338 C C . GLU A 1 323 ? 0.176 -2.716 17.378 1.00 79.19 323 GLU A C 1
ATOM 2340 O O . GLU A 1 323 ? 1.404 -2.675 17.283 1.00 79.19 323 GLU A O 1
ATOM 2345 N N . ASP A 1 324 ? -0.463 -3.697 18.018 1.00 71.62 324 ASP A N 1
ATOM 2346 C CA . ASP A 1 324 ? 0.167 -4.921 18.517 1.00 71.62 324 ASP A CA 1
ATOM 2347 C C . ASP A 1 324 ? -0.265 -6.116 17.633 1.00 71.62 324 ASP A C 1
ATOM 2349 O O . ASP A 1 324 ? -1.470 -6.296 17.395 1.00 71.62 324 ASP A O 1
ATOM 2353 N N . PRO A 1 325 ? 0.663 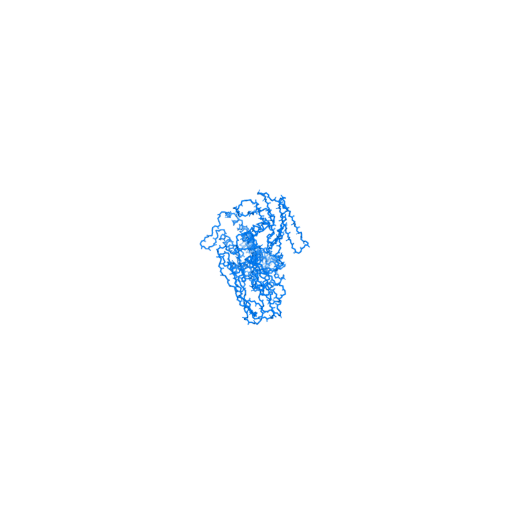-6.946 17.111 1.00 68.75 325 PRO A N 1
ATOM 2354 C CA . PRO A 1 325 ? 2.125 -6.860 17.223 1.00 68.75 325 PRO A CA 1
ATOM 2355 C C . PRO A 1 325 ? 2.725 -5.629 16.537 1.00 68.75 325 PRO A C 1
ATOM 2357 O O . PRO A 1 325 ? 2.264 -5.212 15.477 1.00 68.75 325 PRO A O 1
ATOM 2360 N N . LEU A 1 326 ? 3.795 -5.098 17.138 1.00 76.00 326 LEU A N 1
ATOM 2361 C CA . LEU A 1 326 ? 4.501 -3.908 16.658 1.00 76.00 326 LEU A CA 1
ATOM 2362 C C . LEU A 1 326 ? 4.933 -4.032 15.187 1.00 76.00 326 LEU A C 1
ATOM 2364 O O . LEU A 1 326 ? 5.569 -5.010 14.786 1.00 76.00 326 LEU A O 1
ATOM 2368 N N . ASN A 1 327 ? 4.633 -2.985 14.415 1.00 79.56 327 ASN A N 1
ATOM 2369 C CA . ASN A 1 327 ? 5.038 -2.807 13.027 1.00 79.56 327 ASN A CA 1
ATOM 2370 C C . ASN A 1 327 ? 5.622 -1.404 12.772 1.00 79.56 327 ASN A C 1
ATOM 2372 O O . ASN A 1 327 ? 4.887 -0.417 12.672 1.00 79.56 327 ASN A O 1
ATOM 2376 N N . ASP A 1 328 ? 6.941 -1.335 12.593 1.00 80.25 328 ASP A N 1
ATOM 2377 C CA . ASP A 1 328 ? 7.660 -0.082 12.309 1.00 80.25 328 ASP A CA 1
ATOM 2378 C C . ASP A 1 328 ? 7.948 0.144 10.817 1.00 80.25 328 ASP A C 1
ATOM 2380 O O . ASP A 1 328 ? 8.493 1.177 10.434 1.00 80.25 328 ASP A O 1
ATOM 2384 N N . VAL A 1 329 ? 7.577 -0.809 9.959 1.00 86.81 329 VAL A N 1
ATOM 2385 C CA . VAL A 1 329 ? 7.909 -0.800 8.524 1.00 86.81 329 VAL A CA 1
ATOM 2386 C C . VAL A 1 329 ? 6.749 -0.284 7.669 1.00 86.81 329 VAL A C 1
ATOM 2388 O O . VAL A 1 329 ? 6.957 0.305 6.600 1.00 86.81 329 VAL A O 1
ATOM 2391 N N . PHE A 1 330 ? 5.520 -0.516 8.121 1.00 90.62 330 PHE A N 1
ATOM 2392 C CA . PHE A 1 330 ? 4.309 -0.248 7.362 1.00 90.62 330 PHE A CA 1
ATOM 2393 C C . PHE A 1 330 ? 3.343 0.675 8.117 1.00 90.62 330 PHE A C 1
ATOM 2395 O O . PHE A 1 330 ? 3.353 0.769 9.348 1.00 90.62 330 PHE A O 1
ATOM 2402 N N . GLY A 1 331 ? 2.483 1.338 7.348 1.00 91.62 331 GLY A N 1
ATOM 2403 C CA . GLY A 1 331 ? 1.416 2.204 7.832 1.00 91.62 331 GLY A CA 1
ATOM 2404 C C . GLY A 1 331 ? 1.885 3.589 8.268 1.00 91.62 331 GLY A C 1
ATOM 2405 O O . GLY A 1 331 ? 2.954 4.069 7.891 1.00 91.62 331 GLY A O 1
ATOM 2406 N N . PHE A 1 332 ? 1.044 4.248 9.055 1.00 92.81 332 PHE A N 1
ATOM 2407 C CA . PHE A 1 332 ? 1.334 5.538 9.653 1.00 92.81 332 PHE A CA 1
ATOM 2408 C C . PHE A 1 332 ? 2.225 5.405 10.886 1.00 92.81 332 PHE A C 1
ATOM 2410 O O . PHE A 1 332 ? 2.186 4.409 11.611 1.00 92.81 332 PHE A O 1
ATOM 2417 N N . THR A 1 333 ? 2.965 6.470 11.176 1.00 90.62 333 THR A N 1
ATOM 2418 C CA . THR A 1 333 ? 3.655 6.661 12.455 1.00 90.62 333 THR A CA 1
ATOM 2419 C C . THR A 1 333 ? 3.210 7.986 13.063 1.00 90.62 333 THR A C 1
ATOM 2421 O O . THR A 1 333 ? 3.210 9.008 12.378 1.00 90.62 333 THR A O 1
ATOM 2424 N N . ALA A 1 334 ? 2.814 7.990 14.338 1.00 89.88 334 ALA A N 1
ATOM 2425 C CA . ALA A 1 334 ? 2.439 9.221 15.028 1.00 89.88 334 ALA A CA 1
ATOM 2426 C C . ALA A 1 334 ? 3.678 10.106 15.232 1.00 89.88 334 ALA A C 1
ATOM 2428 O O . ALA A 1 334 ? 4.666 9.658 15.807 1.00 89.88 334 ALA A O 1
ATOM 2429 N N . ALA A 1 335 ? 3.645 11.340 14.726 1.00 88.19 335 ALA A N 1
ATOM 2430 C CA . ALA A 1 335 ? 4.816 12.216 14.684 1.00 88.19 335 ALA A CA 1
ATOM 2431 C C . ALA A 1 335 ? 4.759 13.311 15.751 1.00 88.19 335 ALA A C 1
ATOM 2433 O O . ALA A 1 335 ? 5.720 13.534 16.483 1.00 88.19 335 ALA A O 1
ATOM 2434 N N . SER A 1 336 ? 3.631 14.012 15.832 1.00 89.69 336 SER A N 1
ATOM 2435 C CA . SER A 1 336 ? 3.415 15.088 16.797 1.00 89.69 336 SER A CA 1
ATOM 2436 C C . SER A 1 336 ? 1.929 15.390 16.935 1.00 89.69 336 SER A C 1
ATOM 2438 O O . SER A 1 336 ? 1.123 14.991 16.095 1.00 89.69 336 SER A O 1
ATOM 2440 N N . ALA A 1 337 ? 1.557 16.127 17.976 1.00 92.56 337 ALA A N 1
ATOM 2441 C CA . ALA A 1 337 ? 0.222 16.685 18.093 1.00 92.56 337 ALA A CA 1
ATOM 2442 C C . ALA A 1 337 ? 0.242 18.047 18.780 1.00 92.56 337 ALA A C 1
ATOM 2444 O O . ALA A 1 337 ? 1.177 18.387 19.506 1.00 92.56 337 ALA A O 1
ATOM 2445 N N . THR A 1 338 ? -0.809 18.823 18.543 1.00 93.06 338 THR A N 1
ATOM 2446 C CA . THR A 1 338 ? -1.008 20.144 19.136 1.00 93.06 338 THR A CA 1
ATOM 2447 C C . THR A 1 338 ? -2.445 20.290 19.604 1.00 93.06 338 THR A C 1
ATOM 2449 O O . THR A 1 338 ? -3.373 19.960 18.867 1.00 93.06 338 THR A O 1
ATOM 2452 N N . ALA A 1 339 ? -2.628 20.830 20.802 1.00 92.25 339 ALA A N 1
ATOM 2453 C CA . ALA A 1 339 ? -3.926 21.190 21.351 1.00 92.25 339 ALA A CA 1
ATOM 2454 C C . ALA A 1 339 ? -3.780 22.447 22.218 1.00 92.25 339 ALA A C 1
ATOM 2456 O O . ALA A 1 339 ? -2.665 22.831 22.584 1.00 92.25 339 ALA A O 1
ATOM 2457 N N . THR A 1 340 ? -4.90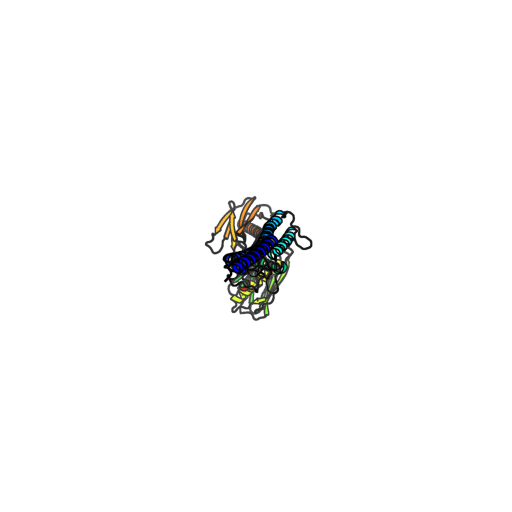1 23.090 22.536 1.00 86.94 340 THR A N 1
ATOM 2458 C CA . THR A 1 340 ? -4.933 24.202 23.497 1.00 86.94 340 THR A CA 1
ATOM 2459 C C . THR A 1 340 ? -5.352 23.669 24.868 1.00 86.94 340 THR A C 1
ATOM 2461 O O . THR A 1 340 ? -6.038 22.653 24.958 1.00 86.94 340 THR A O 1
ATOM 2464 N N . ALA A 1 341 ? -4.928 24.336 25.946 1.00 79.62 341 ALA A N 1
ATOM 2465 C CA . ALA A 1 341 ? -5.444 24.037 27.280 1.00 79.62 341 ALA A CA 1
ATOM 2466 C C . ALA A 1 341 ? -6.984 24.158 27.277 1.00 79.62 341 ALA A C 1
ATOM 2468 O O . ALA A 1 341 ? -7.480 25.141 26.724 1.00 79.62 341 ALA A O 1
ATOM 2469 N N . PRO A 1 342 ? -7.717 23.227 27.914 1.00 89.62 342 PRO A N 1
ATOM 2470 C CA . PRO A 1 342 ? -7.264 22.290 28.952 1.00 89.62 342 PRO A CA 1
ATOM 2471 C C . PRO A 1 342 ? -6.741 20.918 28.473 1.00 89.62 342 PRO A C 1
ATOM 2473 O O . PRO A 1 342 ? -6.583 20.019 29.300 1.00 89.62 342 PRO A O 1
ATOM 2476 N N . ILE A 1 343 ? -6.446 20.725 27.185 1.00 91.38 343 ILE A N 1
ATOM 2477 C CA . ILE A 1 343 ? -5.871 19.465 26.684 1.00 91.38 343 ILE A CA 1
ATOM 2478 C C . ILE A 1 343 ? -4.351 19.498 26.827 1.00 91.38 343 ILE A C 1
ATOM 2480 O O . ILE A 1 343 ? -3.677 20.374 26.279 1.00 91.38 343 ILE A O 1
ATOM 2484 N N . VAL A 1 344 ? -3.797 18.518 27.535 1.00 92.06 344 VAL A N 1
ATOM 2485 C CA . VAL A 1 344 ? -2.351 18.312 27.627 1.00 92.06 344 VAL A CA 1
ATOM 2486 C C . VAL A 1 344 ? -1.944 17.248 26.617 1.00 92.06 344 VAL A C 1
ATOM 2488 O O . VAL A 1 344 ? -2.463 16.136 26.626 1.00 92.06 344 VAL A O 1
ATOM 2491 N N . VAL A 1 345 ? -0.998 17.589 25.743 1.00 91.69 345 VAL A N 1
ATOM 2492 C CA . VAL A 1 345 ? -0.415 16.645 24.786 1.00 91.69 345 VAL A CA 1
ATOM 2493 C C . VAL A 1 345 ? 0.932 16.171 25.311 1.00 91.69 345 VAL A C 1
ATOM 2495 O O . VAL A 1 345 ? 1.803 16.990 25.610 1.00 91.69 345 VAL A O 1
ATOM 2498 N N . ALA A 1 346 ? 1.127 14.858 25.372 1.00 88.38 346 ALA A N 1
ATOM 2499 C CA . ALA A 1 346 ? 2.441 14.263 25.574 1.00 88.38 346 ALA A CA 1
ATOM 2500 C C . ALA A 1 346 ? 2.852 13.474 24.330 1.00 88.38 346 ALA A C 1
ATOM 2502 O O . ALA A 1 346 ? 2.026 12.854 23.661 1.00 88.38 346 ALA A O 1
ATOM 2503 N N . THR A 1 347 ? 4.144 13.518 24.018 1.00 83.44 347 THR A N 1
ATOM 2504 C CA . THR A 1 347 ? 4.746 12.737 22.935 1.00 83.44 347 THR A CA 1
ATOM 2505 C C . THR A 1 347 ? 5.887 11.920 23.516 1.00 83.44 347 THR A C 1
ATOM 2507 O O . THR A 1 347 ? 6.710 12.444 24.271 1.00 83.44 347 THR A O 1
ATOM 2510 N N . ALA A 1 348 ? 5.922 10.628 23.205 1.00 73.56 348 ALA A N 1
ATOM 2511 C CA . ALA A 1 348 ? 7.077 9.797 23.505 1.00 73.56 348 ALA A CA 1
ATOM 2512 C C . ALA A 1 348 ? 8.006 9.807 22.286 1.00 73.56 348 ALA A C 1
ATOM 2514 O O . ALA A 1 348 ? 7.597 9.427 21.188 1.00 73.56 348 ALA A O 1
ATOM 2515 N N . GLY A 1 349 ? 9.240 10.278 22.487 1.00 55.88 349 GLY A N 1
ATOM 2516 C CA . GLY A 1 349 ? 10.292 10.229 21.473 1.00 55.88 349 GLY A CA 1
ATOM 2517 C C . GLY A 1 349 ? 10.769 8.801 21.183 1.00 55.88 349 GLY A C 1
ATOM 2518 O O . GLY A 1 349 ? 10.517 7.876 21.954 1.00 55.88 349 GLY A O 1
ATOM 2519 N N . ASP A 1 350 ? 11.507 8.676 20.085 1.00 48.34 350 ASP A N 1
ATOM 2520 C CA . ASP A 1 350 ? 12.133 7.503 19.442 1.00 48.34 350 ASP A CA 1
ATOM 2521 C C . ASP A 1 350 ? 12.985 6.535 20.309 1.00 48.34 350 ASP A C 1
ATOM 2523 O O . ASP A 1 350 ? 13.643 5.646 19.773 1.00 48.34 350 ASP A O 1
ATOM 2527 N N . GLY A 1 351 ? 12.973 6.658 21.641 1.00 45.56 351 GLY A N 1
ATOM 2528 C CA . GLY A 1 351 ? 13.710 5.796 22.580 1.00 45.56 351 GLY A CA 1
ATOM 2529 C C . GLY A 1 351 ? 12.878 4.717 23.290 1.00 45.56 351 GLY A C 1
ATOM 2530 O O . GLY A 1 351 ? 13.447 3.860 23.967 1.00 45.56 351 GLY A O 1
ATOM 2531 N N . ALA A 1 352 ? 11.550 4.740 23.158 1.00 48.22 352 ALA A N 1
ATOM 2532 C CA . ALA A 1 352 ? 10.674 3.606 23.468 1.00 48.22 352 ALA A CA 1
ATOM 2533 C C . ALA A 1 352 ? 10.363 2.873 22.152 1.00 48.22 352 ALA A C 1
ATOM 2535 O O . ALA A 1 352 ? 10.427 3.508 21.103 1.00 48.22 352 ALA A O 1
ATOM 2536 N N . PRO A 1 353 ? 10.003 1.578 22.147 1.00 51.84 353 PRO A N 1
ATOM 2537 C CA . PRO A 1 353 ? 9.829 0.834 20.898 1.00 51.84 353 PRO A CA 1
ATOM 2538 C C . PRO A 1 353 ? 8.728 1.380 19.964 1.00 51.84 353 PRO A C 1
ATOM 2540 O O . PRO A 1 353 ? 8.529 0.797 18.913 1.00 51.84 353 PRO A O 1
ATOM 2543 N N . GLN A 1 354 ? 7.995 2.451 20.313 1.00 63.06 354 GLN A N 1
ATOM 2544 C CA . GLN A 1 354 ? 6.925 3.023 19.493 1.00 63.06 354 GLN A CA 1
ATOM 2545 C C . GLN A 1 354 ? 6.805 4.542 19.696 1.00 63.06 354 GLN A C 1
ATOM 2547 O O . GLN A 1 354 ? 6.641 5.009 20.827 1.00 63.06 354 GLN A O 1
ATOM 2552 N N . ALA A 1 355 ? 6.807 5.314 18.604 1.00 74.00 355 ALA A N 1
ATOM 2553 C CA . ALA A 1 355 ? 6.366 6.706 18.641 1.00 74.00 355 ALA A CA 1
ATOM 2554 C C . ALA A 1 355 ? 4.878 6.751 19.023 1.00 74.00 355 ALA A C 1
ATOM 2556 O O . ALA A 1 355 ? 4.050 6.077 18.405 1.00 74.00 355 ALA A O 1
ATOM 2557 N N . SER A 1 356 ? 4.544 7.520 20.057 1.00 85.94 356 SER A N 1
ATOM 2558 C CA . SER A 1 356 ? 3.173 7.630 20.553 1.00 85.94 356 SER A CA 1
ATOM 2559 C C . SER A 1 356 ? 2.837 9.050 20.978 1.00 85.94 356 SER A C 1
ATOM 2561 O O . SER A 1 356 ? 3.704 9.850 21.345 1.00 85.94 356 SER A O 1
ATOM 2563 N N . VAL A 1 357 ? 1.548 9.353 20.906 1.00 92.06 357 VAL A N 1
ATOM 2564 C CA . VAL A 1 357 ? 0.955 10.630 21.286 1.00 92.06 357 VAL A CA 1
ATOM 2565 C C . VAL A 1 357 ? -0.164 10.343 22.273 1.00 92.06 357 VAL A C 1
ATOM 2567 O O . VAL A 1 357 ? -0.954 9.433 22.042 1.00 92.06 357 VAL A O 1
ATOM 2570 N N . SER A 1 358 ? -0.272 11.123 23.342 1.00 93.12 358 SER A N 1
ATOM 2571 C CA . SER A 1 358 ? -1.434 11.081 24.228 1.00 93.12 358 SER A CA 1
ATOM 2572 C C . SER A 1 358 ? -2.058 12.457 24.405 1.00 93.12 358 SER A C 1
ATOM 2574 O O . SER A 1 358 ? -1.346 13.456 24.505 1.00 93.12 358 SER A O 1
ATOM 2576 N N . PHE A 1 359 ? -3.382 12.479 24.501 1.00 95.38 359 PHE A N 1
ATOM 2577 C CA . PHE A 1 359 ? -4.217 13.641 24.767 1.00 95.38 359 PHE A CA 1
ATOM 2578 C C . PHE A 1 359 ? -4.896 13.440 26.119 1.00 95.38 359 PHE A C 1
ATOM 2580 O O . PHE A 1 359 ? -5.684 12.510 26.269 1.00 95.38 359 PHE A O 1
ATOM 2587 N N . ASP A 1 360 ? -4.577 14.283 27.095 1.00 95.12 360 ASP A N 1
ATOM 2588 C CA . ASP A 1 360 ? -5.170 14.262 28.432 1.00 95.12 360 ASP A CA 1
ATOM 2589 C C . ASP A 1 360 ? -6.124 15.451 28.598 1.00 95.12 360 ASP A C 1
ATOM 2591 O O . ASP A 1 360 ? -5.716 16.617 28.541 1.00 95.12 360 ASP A O 1
ATOM 2595 N N . PHE A 1 361 ? -7.410 15.151 28.761 1.00 93.56 361 PHE A N 1
ATOM 2596 C CA . PHE A 1 361 ? -8.488 16.122 28.906 1.00 93.56 361 PHE A CA 1
ATOM 2597 C C . PHE A 1 361 ? -8.630 16.528 30.380 1.00 93.56 361 PHE A C 1
ATOM 2599 O O . PHE A 1 361 ? -9.454 16.001 31.124 1.00 93.56 361 PHE A O 1
ATOM 2606 N N . THR A 1 362 ? -7.817 17.496 30.812 1.00 90.94 362 THR A N 1
ATOM 2607 C CA . THR A 1 362 ? -7.664 17.836 32.243 1.00 90.94 362 THR A CA 1
ATOM 2608 C C . THR A 1 362 ? -8.756 18.749 32.821 1.00 90.94 362 THR A C 1
ATOM 2610 O O . THR A 1 362 ? -8.760 19.031 34.021 1.00 90.94 362 THR A O 1
ATOM 2613 N N . GLY A 1 363 ? -9.688 19.236 31.997 1.00 85.44 363 GLY A N 1
ATOM 2614 C CA . GLY A 1 363 ? -10.723 20.184 32.410 1.00 85.44 363 GLY A CA 1
ATOM 2615 C C . GLY A 1 363 ? -11.784 20.447 31.334 1.00 85.44 363 GLY A C 1
ATOM 2616 O O . GLY A 1 363 ? -11.704 19.876 30.247 1.00 85.44 363 GLY A O 1
ATOM 2617 N N . PRO A 1 364 ? -12.786 21.301 31.624 1.00 82.94 364 PRO A N 1
ATOM 2618 C CA . PRO A 1 364 ? -13.908 21.546 30.721 1.00 82.94 364 PRO A CA 1
ATOM 2619 C C . PRO A 1 364 ? -13.473 22.319 29.471 1.00 82.94 364 PRO A C 1
ATOM 2621 O O . PRO A 1 364 ? -12.882 23.395 29.576 1.00 82.94 364 PRO A O 1
ATOM 2624 N N . LEU A 1 365 ? -13.806 21.776 28.301 1.00 88.88 365 LEU A N 1
ATOM 2625 C CA . LEU A 1 365 ? -13.488 22.348 26.992 1.00 88.88 365 LEU A CA 1
ATOM 2626 C C . LEU A 1 365 ? -14.486 23.421 26.560 1.00 88.88 365 LEU A C 1
ATOM 2628 O O . LEU A 1 365 ? -15.686 23.312 26.825 1.00 88.88 365 LEU A O 1
ATOM 2632 N N . ALA A 1 366 ? -14.004 24.429 25.831 1.00 87.75 366 ALA A N 1
ATOM 2633 C CA . ALA A 1 366 ? -14.868 25.355 25.111 1.00 87.75 366 ALA A CA 1
ATOM 2634 C C . ALA A 1 366 ? -15.129 24.872 23.674 1.00 87.75 366 ALA A C 1
ATOM 2636 O O . ALA A 1 366 ? -14.269 24.290 23.013 1.00 87.75 366 ALA A O 1
ATOM 2637 N N . GLY A 1 367 ? -16.326 25.159 23.155 1.00 89.50 367 GLY A N 1
ATOM 2638 C CA . GLY A 1 367 ? -16.630 24.924 21.744 1.00 89.50 367 GLY A CA 1
ATOM 2639 C C . GLY A 1 367 ? -15.722 25.753 20.827 1.00 89.50 367 GLY A C 1
ATOM 2640 O O . GLY A 1 367 ? -15.481 26.933 21.082 1.00 89.50 367 GLY A O 1
ATOM 2641 N N . GLY A 1 368 ? -15.247 25.142 19.743 1.00 89.00 368 GLY A N 1
ATOM 2642 C CA . GLY A 1 368 ? -14.364 25.749 18.746 1.00 89.00 368 GLY A CA 1
ATOM 2643 C C . GLY A 1 368 ? -12.872 25.476 18.949 1.00 89.00 368 GLY A C 1
ATOM 2644 O O . GLY A 1 368 ? -12.083 25.850 18.082 1.00 89.00 368 GLY A O 1
ATOM 2645 N N . GLU A 1 369 ? -12.472 24.819 20.041 1.00 92.69 369 GLU A N 1
ATOM 2646 C CA . GLU A 1 369 ? -11.084 24.394 20.236 1.00 92.69 369 GLU A CA 1
ATOM 2647 C C . GLU A 1 369 ? -10.653 23.371 19.178 1.00 92.69 369 GLU A C 1
ATOM 2649 O O . GLU A 1 369 ? -11.428 22.496 18.791 1.00 92.69 369 GLU A O 1
ATOM 2654 N N . ILE A 1 370 ? -9.410 23.488 18.704 1.00 93.19 370 ILE A N 1
ATOM 2655 C CA . ILE A 1 370 ? -8.854 22.624 17.660 1.00 93.19 370 ILE A CA 1
ATOM 2656 C C . ILE A 1 370 ? -7.742 21.760 18.246 1.00 93.19 370 ILE A C 1
ATOM 2658 O O . ILE A 1 370 ? -6.816 22.259 18.889 1.00 93.19 370 ILE A O 1
ATOM 2662 N N . VAL A 1 371 ? -7.816 20.467 17.946 1.00 96.00 371 VAL A N 1
ATOM 2663 C CA . VAL A 1 371 ? -6.777 19.476 18.213 1.00 96.00 371 VAL A CA 1
ATOM 2664 C C . VAL A 1 371 ? -6.247 18.969 16.881 1.00 96.00 371 VAL A C 1
ATOM 2666 O O . VAL A 1 371 ? -7.027 18.629 15.991 1.00 96.00 371 VAL A O 1
ATOM 2669 N N . GLN A 1 372 ? -4.928 18.912 16.730 1.00 96.44 372 GLN A N 1
ATOM 2670 C CA . GLN A 1 372 ? -4.292 18.384 15.527 1.00 96.44 372 GLN A CA 1
ATOM 2671 C C . GLN A 1 372 ? -3.346 17.240 15.863 1.00 96.44 372 GLN A C 1
ATOM 2673 O O . GLN A 1 372 ? -2.545 17.348 16.790 1.00 96.44 372 GLN A O 1
ATOM 2678 N N . LEU A 1 373 ? -3.420 16.170 15.076 1.00 96.44 373 LEU A N 1
ATOM 2679 C CA . LEU A 1 373 ? -2.475 15.059 15.072 1.00 96.44 373 LEU A CA 1
ATOM 2680 C C . LEU A 1 373 ? -1.747 15.052 13.727 1.00 96.44 373 LEU A C 1
ATOM 2682 O O . LEU A 1 373 ? -2.386 15.039 12.676 1.00 96.44 373 LEU A O 1
ATOM 2686 N N . THR A 1 374 ? -0.420 15.029 13.765 1.00 95.38 374 THR A N 1
ATOM 2687 C CA . THR A 1 374 ? 0.431 14.850 12.588 1.00 95.38 374 THR A CA 1
ATOM 2688 C C . THR A 1 374 ? 0.949 13.420 12.561 1.00 95.38 374 THR A C 1
ATOM 2690 O O . THR A 1 374 ? 1.576 12.948 13.514 1.00 95.38 374 THR A O 1
ATOM 2693 N N . LEU A 1 375 ? 0.703 12.739 11.451 1.00 94.38 375 LEU A N 1
ATOM 2694 C CA . LEU A 1 375 ? 1.198 11.405 11.145 1.00 94.38 375 LEU A CA 1
ATOM 2695 C C . LEU A 1 375 ? 2.262 11.494 10.051 1.00 94.38 375 LEU A C 1
ATOM 2697 O O . LEU A 1 375 ? 2.174 12.341 9.167 1.00 94.38 375 LEU A O 1
ATOM 2701 N N . LYS A 1 376 ? 3.231 10.584 10.067 1.00 92.50 376 LYS A N 1
ATOM 2702 C CA . LYS A 1 376 ? 4.110 10.310 8.929 1.00 92.50 376 LYS A CA 1
ATOM 2703 C C . LYS A 1 376 ? 3.539 9.161 8.118 1.00 92.50 376 LYS A C 1
ATOM 2705 O O . LYS A 1 376 ? 3.229 8.113 8.686 1.00 92.50 376 LYS A O 1
ATOM 2710 N N . ASN A 1 377 ? 3.409 9.354 6.811 1.00 91.38 377 ASN A N 1
ATOM 2711 C CA . ASN A 1 377 ? 3.083 8.278 5.879 1.00 91.38 377 ASN A CA 1
ATOM 2712 C C . ASN A 1 377 ? 4.351 7.463 5.504 1.00 91.38 377 ASN A C 1
ATOM 2714 O O . ASN A 1 377 ? 5.461 7.869 5.860 1.00 91.38 377 ASN A O 1
ATOM 2718 N N . PRO A 1 378 ? 4.223 6.334 4.782 1.00 88.12 378 PRO A N 1
ATOM 2719 C CA . PRO A 1 378 ? 5.361 5.513 4.352 1.00 88.12 378 PRO A CA 1
ATOM 2720 C C . PRO A 1 378 ? 6.421 6.237 3.501 1.00 88.12 378 PRO A C 1
ATOM 2722 O O . PRO A 1 378 ? 7.569 5.798 3.439 1.00 88.12 378 PRO A O 1
ATOM 2725 N N . GLU A 1 379 ? 6.074 7.346 2.844 1.00 88.00 379 GLU A N 1
ATOM 2726 C CA . GLU A 1 379 ? 7.021 8.229 2.144 1.00 88.00 379 GLU A CA 1
ATOM 2727 C C . GLU A 1 379 ? 7.700 9.271 3.034 1.00 88.00 379 GLU A C 1
ATOM 2729 O O . GLU A 1 379 ? 8.612 9.957 2.576 1.00 88.00 379 GLU A O 1
ATOM 2734 N N . GLY A 1 380 ? 7.307 9.371 4.304 1.00 87.31 380 GLY A N 1
ATOM 2735 C CA . GLY A 1 380 ? 7.815 10.358 5.254 1.00 87.31 380 GLY A CA 1
ATOM 2736 C C . GLY A 1 380 ? 7.161 11.740 5.132 1.00 87.31 380 GLY A C 1
ATOM 2737 O O . GLY A 1 380 ? 7.591 12.679 5.814 1.00 87.31 380 GLY A O 1
ATOM 2738 N N . ALA A 1 381 ? 6.127 11.882 4.300 1.00 91.69 381 ALA A N 1
ATOM 2739 C CA . ALA A 1 381 ? 5.323 13.094 4.225 1.00 91.69 381 ALA A CA 1
ATOM 2740 C C . ALA A 1 381 ? 4.364 13.192 5.421 1.00 91.69 381 ALA A C 1
ATOM 2742 O O . ALA A 1 381 ? 3.958 12.181 6.002 1.00 91.69 381 ALA A O 1
ATOM 2743 N N . ASP A 1 382 ? 4.033 14.428 5.792 1.00 94.62 382 ASP A N 1
ATOM 2744 C CA . ASP A 1 382 ? 3.114 14.713 6.890 1.00 94.62 382 ASP A CA 1
ATOM 2745 C C . ASP A 1 382 ? 1.660 14.597 6.430 1.00 94.62 382 ASP A C 1
ATOM 2747 O O . ASP A 1 382 ? 1.244 15.229 5.460 1.00 94.62 382 ASP A O 1
ATOM 2751 N N . THR A 1 383 ? 0.883 13.839 7.192 1.00 95.56 383 THR A N 1
ATOM 2752 C CA . THR A 1 383 ? -0.567 13.711 7.088 1.00 95.56 383 THR A CA 1
ATOM 2753 C C . THR A 1 383 ? -1.180 14.309 8.347 1.00 95.56 383 THR A C 1
ATOM 2755 O O . THR A 1 383 ? -0.969 13.804 9.449 1.00 95.56 383 THR A O 1
ATOM 2758 N N . VAL A 1 384 ? -1.941 15.395 8.202 1.00 96.06 384 VAL A N 1
ATOM 2759 C CA . VAL A 1 384 ? -2.524 16.121 9.341 1.00 96.06 384 VAL A CA 1
ATOM 2760 C C . VAL A 1 384 ? -4.006 15.797 9.484 1.00 96.06 384 VAL A C 1
ATOM 2762 O O . VAL A 1 384 ? -4.780 15.899 8.528 1.00 96.06 384 VAL A O 1
ATOM 2765 N N . ILE A 1 385 ? -4.406 15.447 10.702 1.00 96.62 385 ILE A N 1
ATOM 2766 C CA . ILE A 1 385 ? -5.799 15.303 11.123 1.00 96.62 385 ILE A CA 1
ATOM 2767 C C . ILE A 1 385 ? -6.116 16.476 12.041 1.00 96.62 385 ILE A C 1
ATOM 2769 O O . ILE A 1 385 ? -5.385 16.721 12.996 1.00 96.62 385 ILE A O 1
ATOM 2773 N N . SER A 1 386 ? -7.196 17.197 11.749 1.00 96.38 386 SER A N 1
ATOM 2774 C CA . SER A 1 386 ? -7.643 18.356 12.522 1.00 96.38 386 SER A CA 1
ATOM 2775 C C . SER A 1 386 ? -9.064 18.110 13.004 1.00 96.38 386 SER A C 1
ATOM 2777 O O . SER A 1 386 ? -9.949 17.882 12.183 1.00 96.38 386 SER A O 1
ATOM 2779 N N . LEU A 1 387 ? -9.268 18.170 14.318 1.00 96.38 387 LEU A N 1
ATOM 2780 C CA . LEU A 1 387 ? -10.553 17.945 14.968 1.00 96.38 387 LEU A CA 1
ATOM 2781 C C . LEU A 1 387 ? -10.987 19.178 15.751 1.00 96.38 387 LEU A C 1
ATOM 2783 O O . LEU A 1 387 ? -10.170 19.781 16.447 1.00 96.38 387 LEU A O 1
ATOM 2787 N N . LYS A 1 388 ? -12.266 19.540 15.650 1.00 94.44 388 LYS A N 1
ATOM 2788 C CA . LYS A 1 388 ? -12.854 20.699 16.331 1.00 94.44 388 LYS A CA 1
ATOM 2789 C C . LYS A 1 388 ? -13.837 20.257 17.416 1.00 94.44 388 LYS A C 1
ATOM 2791 O O . LYS A 1 388 ? -14.750 19.482 17.149 1.00 94.44 388 LYS A O 1
ATOM 2796 N N . ALA A 1 389 ? -13.676 20.782 18.622 1.00 93.81 389 ALA A N 1
ATOM 2797 C CA . ALA A 1 389 ? -14.574 20.516 19.737 1.00 93.81 389 ALA A CA 1
ATOM 2798 C C . ALA A 1 389 ? -15.899 21.279 19.552 1.00 93.81 389 ALA A C 1
ATOM 2800 O O . ALA A 1 389 ? -15.887 22.473 19.237 1.00 93.81 389 ALA A O 1
ATOM 2801 N N . VAL A 1 390 ? -17.043 20.629 19.758 1.00 93.31 390 VAL A N 1
ATOM 2802 C CA . VAL A 1 390 ? -18.375 21.244 19.611 1.00 93.31 390 VAL A CA 1
ATOM 2803 C C . VAL A 1 390 ? -19.282 20.924 20.794 1.00 93.31 390 VAL A C 1
ATOM 2805 O O . VAL A 1 390 ? -19.109 19.919 21.471 1.00 93.31 390 VAL A O 1
ATOM 2808 N N . THR A 1 391 ? -20.256 21.794 21.060 1.00 89.69 391 THR A N 1
ATOM 2809 C CA . THR A 1 391 ? -21.250 21.623 22.139 1.00 89.69 391 THR A CA 1
ATOM 2810 C C . THR A 1 391 ? -22.644 21.251 21.622 1.00 89.69 391 THR A C 1
ATOM 2812 O O . THR A 1 391 ? -23.541 20.985 22.418 1.00 89.69 391 THR A O 1
ATOM 2815 N N . GLY A 1 392 ? -22.852 21.273 20.301 1.00 80.88 392 GLY A N 1
ATOM 2816 C CA . GLY A 1 392 ? -24.108 20.888 19.657 1.00 80.88 392 GLY A CA 1
ATOM 2817 C C . GLY A 1 392 ? -24.148 19.392 19.360 1.00 80.88 392 GLY A C 1
ATOM 2818 O O . GLY A 1 392 ? -23.126 18.813 19.017 1.00 80.88 392 GLY A O 1
ATOM 2819 N N . LEU A 1 393 ? -25.332 18.781 19.468 1.00 77.38 393 LEU A N 1
ATOM 2820 C CA . LEU A 1 393 ? -25.527 17.348 19.202 1.00 77.38 393 LEU A CA 1
ATOM 2821 C C . LEU A 1 393 ? -25.395 16.983 17.712 1.00 77.38 393 LEU A C 1
ATOM 2823 O O . LEU A 1 393 ? -25.189 15.817 17.387 1.00 77.38 393 LEU A O 1
ATOM 2827 N N . ASP A 1 394 ? -25.489 17.973 16.823 1.00 80.44 394 ASP A N 1
ATOM 2828 C CA . ASP A 1 394 ? -25.224 17.821 15.394 1.00 80.44 394 ASP A CA 1
ATOM 2829 C C . ASP A 1 394 ? -23.706 17.877 15.158 1.00 80.44 394 ASP A C 1
ATOM 2831 O O . ASP A 1 394 ? -23.142 18.946 14.935 1.00 80.44 394 ASP A O 1
ATOM 2835 N N . VAL A 1 395 ? -23.038 16.727 15.277 1.00 83.00 395 VAL A N 1
ATOM 2836 C CA . VAL A 1 395 ? -21.581 16.601 15.098 1.00 83.00 395 VAL A CA 1
ATOM 2837 C C . VAL A 1 395 ? -21.265 16.326 13.629 1.00 83.00 395 VAL A C 1
ATOM 2839 O O . VAL A 1 395 ? -21.685 15.304 13.079 1.00 83.00 395 VAL A O 1
ATOM 2842 N N . GLU A 1 396 ? -20.503 17.212 12.987 1.00 87.06 396 GLU A N 1
ATOM 2843 C CA . GLU A 1 396 ? -20.047 17.011 11.611 1.00 87.06 396 GLU A CA 1
ATOM 2844 C C . GLU A 1 396 ? -18.722 16.232 11.538 1.00 87.06 396 GLU A C 1
ATOM 2846 O O . GLU A 1 396 ? -18.028 15.965 12.522 1.00 87.06 396 GLU A O 1
ATOM 2851 N N . LYS A 1 397 ? -18.333 15.852 10.319 1.00 84.69 397 LYS A N 1
ATOM 2852 C CA . LYS A 1 397 ? -17.046 15.200 10.074 1.00 84.69 397 LYS A CA 1
ATOM 2853 C C . LYS A 1 397 ? -15.892 16.120 10.484 1.00 84.69 397 LYS A C 1
ATOM 2855 O O . LYS A 1 397 ? -15.802 17.252 10.021 1.00 84.69 397 LYS A O 1
ATOM 2860 N N . GLY A 1 398 ? -14.962 15.591 11.278 1.00 88.69 398 GLY A N 1
ATOM 2861 C CA . GLY A 1 398 ? -13.853 16.377 11.823 1.00 88.69 398 GLY A CA 1
ATOM 2862 C C . GLY A 1 398 ? -14.227 17.151 13.088 1.00 88.69 398 GLY A C 1
ATOM 2863 O O . GLY A 1 398 ? -13.470 18.017 13.520 1.00 88.69 398 GLY A O 1
ATOM 2864 N N . GLU A 1 399 ? -15.372 16.847 13.695 1.00 92.25 399 GLU A N 1
ATOM 2865 C CA . GLU A 1 399 ? -15.800 17.414 14.968 1.00 92.25 399 GLU A CA 1
ATOM 2866 C C . GLU A 1 399 ? -15.961 16.325 16.032 1.00 92.25 399 GLU A C 1
ATOM 2868 O O . GLU A 1 399 ? -16.142 15.149 15.715 1.00 92.25 399 GLU A O 1
ATOM 2873 N N . PHE A 1 400 ? -15.882 16.716 17.304 1.00 91.19 400 PHE A N 1
ATOM 2874 C CA . PHE A 1 400 ? -16.183 15.841 18.435 1.00 91.19 400 PHE A CA 1
ATOM 2875 C C . PHE A 1 400 ? -16.995 16.582 19.497 1.00 91.19 400 PHE A C 1
ATOM 2877 O O . PHE A 1 400 ? -16.754 17.760 19.774 1.00 91.19 400 PHE A O 1
ATOM 2884 N N . LEU A 1 401 ? -17.963 15.882 20.088 1.00 90.25 401 LEU A N 1
ATOM 2885 C CA . LEU A 1 401 ? -18.867 16.442 21.087 1.00 90.25 401 LEU A CA 1
ATOM 2886 C C . LEU A 1 401 ? -18.182 16.562 22.455 1.00 90.25 401 LEU A C 1
ATOM 2888 O O . LEU A 1 401 ? -17.600 15.599 22.958 1.00 90.25 401 LEU A O 1
ATOM 2892 N N . ILE A 1 402 ? -18.304 17.735 23.070 1.00 91.62 402 ILE A N 1
ATOM 2893 C CA . ILE A 1 402 ? -17.893 18.001 24.449 1.00 91.62 402 ILE A CA 1
ATOM 2894 C C . ILE A 1 402 ? -19.007 17.559 25.399 1.00 91.62 402 ILE A C 1
ATOM 2896 O O . ILE A 1 402 ? -20.173 17.901 25.194 1.00 91.62 402 ILE A O 1
ATOM 2900 N N . ASP A 1 403 ? -18.628 16.871 26.470 1.00 89.50 403 ASP A N 1
ATOM 2901 C CA . ASP A 1 403 ? -19.511 16.486 27.569 1.00 89.50 403 ASP A CA 1
ATOM 2902 C C . ASP A 1 403 ? -19.045 17.102 28.905 1.00 89.50 403 ASP A C 1
ATOM 2904 O O . ASP A 1 403 ? -17.929 17.615 29.026 1.00 89.50 403 ASP A O 1
ATOM 2908 N N . ALA A 1 404 ? -19.912 17.069 29.920 1.00 86.75 404 ALA A N 1
ATOM 2909 C CA . ALA A 1 404 ? -19.561 17.475 31.277 1.00 86.75 404 ALA A CA 1
ATOM 2910 C C . ALA A 1 404 ? -18.533 16.527 31.921 1.00 86.75 404 ALA A C 1
ATOM 2912 O O . ALA A 1 404 ? -17.751 16.970 32.764 1.00 86.75 404 ALA A O 1
ATOM 2913 N N . ASP A 1 405 ? -18.532 15.248 31.533 1.00 85.81 405 ASP A N 1
ATOM 2914 C CA . ASP A 1 405 ? -17.516 14.273 31.917 1.00 85.81 405 ASP A CA 1
ATOM 2915 C C . ASP A 1 405 ? -16.333 14.291 30.917 1.00 85.81 405 ASP A C 1
ATOM 2917 O O . ASP A 1 405 ? -16.505 13.993 29.725 1.00 85.81 405 ASP A O 1
ATOM 2921 N N . PRO A 1 406 ? -15.100 14.601 31.369 1.00 88.19 406 PRO A N 1
ATOM 2922 C CA . PRO A 1 406 ? -13.907 14.536 30.528 1.00 88.19 406 PRO A CA 1
ATOM 2923 C C . PRO A 1 406 ? -13.646 13.153 29.917 1.00 88.19 406 PRO A C 1
ATOM 2925 O O . PRO A 1 406 ? -13.094 13.079 28.822 1.00 88.19 406 PRO A O 1
ATOM 2928 N N . ALA A 1 407 ? -14.061 12.062 30.570 1.00 84.94 407 ALA A N 1
ATOM 2929 C CA . ALA A 1 407 ? -13.918 10.713 30.023 1.00 84.94 407 ALA A CA 1
ATOM 2930 C C . ALA A 1 407 ? -14.854 10.473 28.828 1.00 84.94 407 ALA A C 1
ATOM 2932 O O . ALA A 1 407 ? -14.455 9.863 27.836 1.00 84.94 407 ALA A O 1
ATOM 2933 N N . VAL A 1 408 ? -16.077 11.009 28.879 1.00 84.94 408 VAL A N 1
ATOM 2934 C CA . VAL A 1 408 ? -17.015 10.961 27.746 1.00 84.94 408 VAL A CA 1
ATOM 2935 C C . VAL A 1 408 ? -16.498 11.829 26.599 1.00 84.94 408 VAL A C 1
ATOM 2937 O O . VAL A 1 408 ? -16.524 11.409 25.444 1.00 84.94 408 VAL A O 1
ATOM 2940 N N . THR A 1 409 ? -15.936 13.000 26.907 1.00 88.81 409 THR A N 1
ATOM 2941 C CA . THR A 1 409 ? -15.310 13.856 25.886 1.00 88.81 409 THR A CA 1
ATOM 2942 C C . THR A 1 409 ? -14.109 13.177 25.222 1.00 88.81 409 THR A C 1
ATOM 2944 O O . THR A 1 409 ? -13.983 13.216 23.998 1.00 88.81 409 THR A O 1
ATOM 2947 N N . ALA A 1 410 ? -13.255 12.507 26.001 1.00 87.69 410 ALA A N 1
ATOM 2948 C CA . ALA A 1 410 ? -12.141 11.712 25.490 1.00 87.69 410 ALA A CA 1
ATOM 2949 C C . ALA A 1 410 ? -12.624 10.578 24.566 1.00 87.69 410 ALA A C 1
ATOM 2951 O O . ALA A 1 410 ? -12.061 10.389 23.489 1.00 87.69 410 ALA A O 1
ATOM 2952 N N . ALA A 1 411 ? -13.703 9.876 24.927 1.00 82.31 411 ALA A N 1
ATOM 2953 C CA . ALA A 1 411 ? -14.302 8.846 24.076 1.00 82.31 411 ALA A CA 1
ATOM 2954 C C . ALA A 1 411 ? -14.853 9.418 22.754 1.00 82.31 411 ALA A C 1
ATOM 2956 O O . ALA A 1 411 ? -14.592 8.864 21.685 1.00 82.31 411 ALA A O 1
ATOM 2957 N N . ASN A 1 412 ? -15.553 10.557 22.802 1.00 83.88 412 ASN A N 1
ATOM 2958 C CA . ASN A 1 412 ? -16.046 11.245 21.602 1.00 83.88 412 ASN A CA 1
ATOM 2959 C C . ASN A 1 412 ? -14.889 11.705 20.698 1.00 83.88 412 ASN A C 1
ATOM 2961 O O . ASN A 1 412 ? -14.964 11.600 19.471 1.00 83.88 412 ASN A O 1
ATOM 2965 N N . PHE A 1 413 ? -13.803 12.202 21.298 1.00 90.69 413 PHE A N 1
ATOM 2966 C CA . PHE A 1 413 ? -12.592 12.583 20.578 1.00 90.69 413 PHE A CA 1
ATOM 2967 C C . PHE A 1 413 ? -11.914 11.379 19.913 1.00 90.69 413 PHE A C 1
ATOM 2969 O O . PHE A 1 413 ? -11.576 11.472 18.735 1.00 90.69 413 PHE A O 1
ATOM 2976 N N . ASP A 1 414 ? -11.749 10.250 20.614 1.00 87.62 414 ASP A N 1
ATOM 2977 C CA . ASP A 1 414 ? -11.161 9.035 20.029 1.00 87.62 414 ASP A CA 1
ATOM 2978 C C . ASP A 1 414 ? -11.983 8.531 18.832 1.00 87.62 414 ASP A C 1
ATOM 2980 O O . ASP A 1 414 ? -11.425 8.176 17.791 1.00 87.62 414 ASP A O 1
ATOM 2984 N N . ALA A 1 415 ? -13.316 8.598 18.917 1.00 81.00 415 ALA A N 1
ATOM 2985 C CA . ALA A 1 415 ? -14.200 8.256 17.804 1.00 81.00 415 ALA A CA 1
ATOM 2986 C C . ALA A 1 415 ? -13.956 9.131 16.568 1.00 81.00 415 ALA A C 1
ATOM 2988 O O . ALA A 1 415 ? -13.743 8.615 15.463 1.00 81.00 415 ALA A O 1
ATOM 2989 N N . ALA A 1 416 ? -13.935 10.452 16.755 1.00 87.12 416 ALA A N 1
ATOM 2990 C CA . ALA A 1 416 ? -13.657 11.403 15.685 1.00 87.12 416 ALA A CA 1
ATOM 2991 C C . ALA A 1 416 ? -12.235 11.232 15.123 1.00 87.12 416 ALA A C 1
ATOM 2993 O O . ALA A 1 416 ? -12.024 11.307 13.909 1.00 87.12 416 ALA A O 1
ATOM 2994 N N . LEU A 1 417 ? -11.264 10.935 15.988 1.00 91.81 417 LEU A N 1
ATOM 2995 C CA . LEU A 1 417 ? -9.875 10.702 15.616 1.00 91.81 417 LEU A CA 1
ATOM 2996 C C . LEU A 1 417 ? -9.719 9.464 14.752 1.00 91.81 417 LEU A C 1
ATOM 2998 O O . LEU A 1 417 ? -9.139 9.549 13.673 1.00 91.81 417 LEU A O 1
ATOM 3002 N N . ARG A 1 418 ? -10.285 8.330 15.159 1.00 87.44 418 ARG A N 1
ATOM 3003 C CA . ARG A 1 418 ? -10.248 7.096 14.369 1.00 87.44 418 ARG A CA 1
ATOM 3004 C C . ARG A 1 418 ? -10.972 7.246 13.036 1.00 87.44 418 ARG A C 1
ATOM 3006 O O . ARG A 1 418 ? -10.504 6.705 12.031 1.00 87.44 418 ARG A O 1
ATOM 3013 N N . ALA A 1 419 ? -12.069 8.007 12.988 1.00 84.69 419 ALA A N 1
ATOM 3014 C CA . ALA A 1 419 ? -12.735 8.355 11.734 1.00 84.69 419 ALA A CA 1
ATOM 3015 C C . ALA A 1 419 ? -11.821 9.194 10.819 1.00 84.69 419 ALA A C 1
ATOM 3017 O O . ALA A 1 419 ? -11.687 8.881 9.633 1.00 84.69 419 ALA A O 1
ATOM 3018 N N . GLY A 1 420 ? -11.130 10.193 11.378 1.00 90.31 420 GLY A N 1
ATOM 3019 C CA . GLY A 1 420 ? -10.130 10.996 10.673 1.00 90.31 420 GLY A CA 1
ATOM 3020 C C . GLY A 1 420 ? -8.950 10.165 10.160 1.00 90.31 420 GLY A C 1
ATOM 3021 O O . GLY A 1 420 ? -8.607 10.250 8.982 1.00 90.31 420 GLY A O 1
ATOM 3022 N N . ILE A 1 421 ? -8.371 9.295 10.997 1.00 91.94 421 ILE A N 1
ATOM 3023 C CA . ILE A 1 421 ? -7.296 8.371 10.595 1.00 91.94 421 ILE A CA 1
ATOM 3024 C C . ILE A 1 421 ? -7.789 7.459 9.470 1.00 91.94 421 ILE A C 1
ATOM 3026 O O . ILE A 1 421 ? -7.095 7.293 8.473 1.00 91.94 421 ILE A O 1
ATOM 3030 N N . THR A 1 422 ? -9.003 6.918 9.579 1.00 88.00 422 THR A N 1
ATOM 3031 C CA . THR A 1 422 ? -9.590 6.036 8.559 1.00 88.00 422 THR A CA 1
ATOM 3032 C C . THR A 1 422 ? -9.766 6.744 7.216 1.00 88.00 422 THR A C 1
ATOM 3034 O O . THR A 1 422 ? -9.513 6.156 6.163 1.00 88.00 422 THR A O 1
ATOM 3037 N N . GLU A 1 423 ? -10.186 8.009 7.212 1.00 88.12 423 GLU A N 1
ATOM 3038 C CA . GLU A 1 423 ? -10.243 8.808 5.987 1.00 88.12 423 GLU A CA 1
ATOM 3039 C C . GLU A 1 423 ? -8.854 8.977 5.366 1.00 88.12 423 GLU A C 1
ATOM 3041 O O . GLU A 1 423 ? -8.675 8.732 4.169 1.00 88.12 423 GLU A O 1
ATOM 3046 N N . LYS A 1 424 ? -7.867 9.370 6.176 1.00 93.25 424 LYS A N 1
ATOM 3047 C CA . LYS A 1 424 ? -6.486 9.541 5.718 1.00 93.25 424 LYS A CA 1
ATOM 3048 C C . LYS A 1 424 ? -5.871 8.227 5.237 1.00 93.25 424 LYS A C 1
ATOM 3050 O O . LYS A 1 424 ? -5.160 8.219 4.236 1.00 93.25 424 LYS A O 1
ATOM 3055 N N . ALA A 1 425 ? -6.216 7.105 5.863 1.00 92.06 425 ALA A N 1
ATOM 3056 C CA . ALA A 1 425 ? -5.815 5.771 5.435 1.00 92.06 425 ALA A CA 1
ATOM 3057 C C . ALA A 1 425 ? -6.387 5.413 4.049 1.00 92.06 425 ALA A C 1
ATOM 3059 O O . ALA A 1 425 ? -5.707 4.832 3.204 1.00 92.06 425 ALA A O 1
ATOM 3060 N N . LYS A 1 426 ? -7.638 5.799 3.774 1.00 86.88 426 LYS A N 1
ATOM 3061 C CA . LYS A 1 426 ? -8.300 5.552 2.481 1.00 86.88 426 LYS A CA 1
ATOM 3062 C C . LYS A 1 426 ? -7.812 6.465 1.353 1.00 86.88 426 LYS A C 1
ATOM 3064 O O . LYS A 1 426 ? -8.073 6.154 0.194 1.00 86.88 426 LYS A O 1
ATOM 3069 N N . THR A 1 427 ? -7.134 7.564 1.676 1.00 89.88 427 THR A N 1
ATOM 3070 C CA . THR A 1 427 ? -6.739 8.605 0.716 1.00 89.88 427 THR A CA 1
ATOM 3071 C C . THR A 1 427 ? -5.220 8.739 0.626 1.00 89.88 427 THR A C 1
ATOM 3073 O O . THR A 1 427 ? -4.602 8.210 -0.297 1.00 89.88 427 THR A O 1
ATOM 3076 N N . GLU A 1 428 ? -4.609 9.415 1.595 1.00 93.94 428 GLU A N 1
ATOM 3077 C CA . GLU A 1 428 ? -3.183 9.746 1.610 1.00 93.94 428 GLU A CA 1
ATOM 3078 C C . GLU A 1 428 ? -2.295 8.516 1.817 1.00 93.94 428 GLU A C 1
ATOM 3080 O O . GLU A 1 428 ? -1.308 8.353 1.100 1.00 93.94 428 GLU A O 1
ATOM 3085 N N . LEU A 1 429 ? -2.660 7.613 2.736 1.00 93.75 429 LEU A N 1
ATOM 3086 C CA . LEU A 1 429 ? -1.895 6.377 2.936 1.00 93.75 429 LEU A CA 1
ATOM 3087 C C . LEU A 1 429 ? -1.945 5.505 1.691 1.00 93.75 429 LEU A C 1
ATOM 3089 O O . LEU A 1 429 ? -0.918 4.996 1.272 1.00 93.75 429 LEU A O 1
ATOM 3093 N N . TRP A 1 430 ? -3.119 5.377 1.067 1.00 89.81 430 TRP A N 1
ATOM 3094 C CA . TRP A 1 430 ? -3.269 4.607 -0.164 1.00 89.81 430 TRP A CA 1
ATOM 3095 C C . TRP A 1 430 ? -2.345 5.111 -1.278 1.00 89.81 430 TRP A C 1
ATOM 3097 O O . TRP A 1 430 ? -1.639 4.310 -1.895 1.00 89.81 430 TRP A O 1
ATOM 3107 N N . ALA A 1 431 ? -2.331 6.426 -1.514 1.00 91.06 431 ALA A N 1
ATOM 3108 C CA . ALA A 1 431 ? -1.456 7.030 -2.512 1.00 91.06 431 ALA A CA 1
ATOM 3109 C C . ALA A 1 431 ? 0.021 6.786 -2.169 1.00 91.06 431 ALA A C 1
ATOM 3111 O O . ALA A 1 431 ? 0.800 6.399 -3.040 1.00 91.06 431 ALA A O 1
ATOM 3112 N N . SER A 1 432 ? 0.377 6.924 -0.890 1.00 94.38 432 SER A N 1
ATOM 3113 C CA . SER A 1 432 ? 1.751 6.753 -0.430 1.00 94.38 432 SER A CA 1
ATOM 3114 C C . SER A 1 432 ? 2.250 5.310 -0.499 1.00 94.38 432 SER A C 1
ATOM 3116 O O . SER A 1 432 ? 3.363 5.045 -0.951 1.00 94.38 432 SER A O 1
ATOM 3118 N N . SER A 1 433 ? 1.396 4.347 -0.151 1.00 94.06 433 SER A N 1
ATOM 3119 C CA . SER A 1 433 ? 1.650 2.918 -0.336 1.00 94.06 433 SER A CA 1
ATOM 3120 C C . SER A 1 433 ? 1.895 2.572 -1.801 1.00 94.06 433 SER A C 1
ATOM 3122 O O . SER A 1 433 ? 2.798 1.796 -2.109 1.00 94.06 433 SER A O 1
ATOM 3124 N N . ALA A 1 434 ? 1.099 3.136 -2.715 1.00 93.31 434 ALA A N 1
ATOM 3125 C CA . ALA A 1 434 ? 1.253 2.888 -4.144 1.00 93.31 434 ALA A CA 1
ATOM 3126 C C . ALA A 1 434 ? 2.562 3.479 -4.690 1.00 93.31 434 ALA A C 1
ATOM 3128 O O . ALA A 1 434 ? 3.242 2.817 -5.476 1.00 93.31 434 ALA A O 1
ATOM 3129 N N . ALA A 1 435 ? 2.939 4.680 -4.243 1.00 92.88 435 ALA A N 1
ATOM 3130 C CA . ALA A 1 435 ? 4.216 5.296 -4.585 1.00 92.88 435 ALA A CA 1
ATOM 3131 C C . ALA A 1 435 ? 5.395 4.459 -4.068 1.00 92.88 435 ALA A C 1
ATOM 3133 O O . ALA A 1 435 ? 6.257 4.085 -4.857 1.00 92.88 435 ALA A O 1
ATOM 3134 N N . LYS A 1 436 ? 5.372 4.027 -2.797 1.00 93.12 436 LYS A N 1
ATOM 3135 C CA . LYS A 1 436 ? 6.426 3.158 -2.247 1.00 93.12 436 LYS A CA 1
ATOM 3136 C C . LYS A 1 436 ? 6.540 1.804 -2.918 1.00 93.12 436 LYS A C 1
ATOM 3138 O O . LYS A 1 436 ? 7.649 1.359 -3.181 1.00 93.12 436 LYS A O 1
ATOM 3143 N N . ALA A 1 437 ? 5.422 1.159 -3.232 1.00 93.75 437 ALA A N 1
ATOM 3144 C CA . ALA A 1 437 ? 5.457 -0.080 -4.000 1.00 93.75 437 ALA A CA 1
ATOM 3145 C C . ALA A 1 437 ? 6.022 0.128 -5.413 1.00 93.75 437 ALA A C 1
ATOM 3147 O O . ALA A 1 437 ? 6.654 -0.775 -5.952 1.00 93.75 437 ALA A O 1
ATOM 3148 N N . SER A 1 438 ? 5.788 1.300 -6.011 1.00 94.00 438 SER A N 1
ATOM 3149 C CA . SER A 1 438 ? 6.334 1.644 -7.325 1.00 94.00 438 SER A CA 1
ATOM 3150 C C . SER A 1 438 ? 7.838 1.892 -7.256 1.00 94.00 438 SER A C 1
ATOM 3152 O O . SER A 1 438 ? 8.561 1.323 -8.068 1.00 94.00 438 SER A O 1
ATOM 3154 N N . ASP A 1 439 ? 8.312 2.657 -6.268 1.00 92.56 439 ASP A N 1
ATOM 3155 C CA . ASP A 1 439 ? 9.744 2.847 -6.005 1.00 92.56 439 ASP A CA 1
ATOM 3156 C C . ASP A 1 439 ? 10.440 1.488 -5.834 1.00 92.56 439 ASP A C 1
ATOM 3158 O O . ASP A 1 439 ? 11.399 1.194 -6.539 1.00 92.56 439 ASP A O 1
ATOM 3162 N N . ASP A 1 440 ? 9.896 0.617 -4.979 1.00 91.12 440 ASP A N 1
ATOM 3163 C CA . ASP A 1 440 ? 10.448 -0.716 -4.705 1.00 91.12 440 ASP A CA 1
ATOM 3164 C C . ASP A 1 440 ? 10.409 -1.660 -5.919 1.00 91.12 440 ASP A C 1
ATOM 3166 O O . ASP A 1 440 ? 11.240 -2.563 -6.034 1.00 91.12 440 ASP A O 1
ATOM 3170 N N . PHE A 1 441 ? 9.439 -1.482 -6.821 1.00 93.06 441 PHE A N 1
ATOM 3171 C CA . PHE A 1 441 ? 9.332 -2.264 -8.053 1.00 93.06 441 PHE A CA 1
ATOM 3172 C C . PHE A 1 441 ? 10.341 -1.816 -9.115 1.00 93.06 441 PHE A C 1
ATOM 3174 O O . PHE A 1 441 ? 10.913 -2.658 -9.813 1.00 93.06 441 PHE A O 1
ATOM 3181 N N . PHE A 1 442 ? 10.539 -0.503 -9.264 1.00 91.69 442 PHE A N 1
ATOM 3182 C CA . PHE A 1 442 ? 11.419 0.054 -10.289 1.00 91.69 442 PHE A CA 1
ATOM 3183 C C . PHE A 1 442 ? 12.885 0.138 -9.846 1.00 91.69 442 PHE A C 1
ATOM 3185 O O . PHE A 1 442 ? 13.770 -0.004 -10.696 1.00 91.69 442 PHE A O 1
ATOM 3192 N N . ASP A 1 443 ? 13.164 0.284 -8.548 1.00 87.88 443 ASP A N 1
ATOM 3193 C CA . ASP A 1 443 ? 14.524 0.229 -8.009 1.00 87.88 443 ASP A CA 1
ATOM 3194 C C . ASP A 1 443 ? 15.065 -1.204 -8.060 1.00 87.88 443 ASP A C 1
ATOM 3196 O O . ASP A 1 443 ? 14.866 -2.034 -7.175 1.00 87.88 443 ASP A O 1
ATOM 3200 N N . THR A 1 444 ? 15.751 -1.497 -9.162 1.00 82.81 444 THR A N 1
ATOM 3201 C CA . THR A 1 444 ? 16.391 -2.793 -9.416 1.00 82.81 444 THR A CA 1
ATOM 3202 C C . THR A 1 444 ? 17.912 -2.686 -9.405 1.00 82.81 444 THR A C 1
ATOM 3204 O O . THR A 1 444 ? 18.589 -3.617 -9.831 1.00 82.81 444 THR A O 1
ATOM 3207 N N . THR A 1 445 ? 18.463 -1.588 -8.878 1.00 69.06 445 THR A N 1
ATOM 3208 C CA . THR A 1 445 ? 19.910 -1.307 -8.832 1.00 69.06 445 THR A CA 1
ATOM 3209 C C . THR A 1 445 ? 20.689 -2.384 -8.058 1.00 69.06 445 THR A C 1
ATOM 3211 O O . THR A 1 445 ? 21.862 -2.641 -8.317 1.00 69.06 445 THR A O 1
ATOM 3214 N N . ALA A 1 446 ? 20.028 -3.052 -7.104 1.00 62.50 446 ALA A N 1
ATOM 3215 C CA . ALA A 1 446 ? 20.578 -4.150 -6.304 1.00 62.50 446 ALA A CA 1
ATOM 3216 C C . ALA A 1 446 ? 20.152 -5.553 -6.796 1.00 62.50 446 ALA A C 1
ATOM 3218 O O . ALA A 1 446 ? 20.329 -6.541 -6.082 1.00 62.50 446 ALA A O 1
ATOM 3219 N N . GLY A 1 447 ? 19.590 -5.658 -8.006 1.00 75.88 447 GLY A N 1
ATOM 3220 C CA . GLY A 1 447 ? 19.190 -6.913 -8.644 1.00 75.88 447 GLY A CA 1
ATOM 3221 C C . GLY A 1 447 ?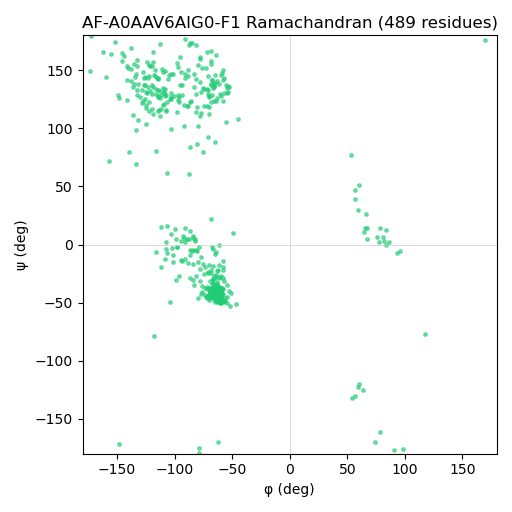 17.689 -7.001 -8.917 1.00 75.88 447 GLY A C 1
ATOM 3222 O O . GLY A 1 447 ? 17.254 -6.854 -10.058 1.00 75.88 447 GLY A O 1
ATOM 3223 N N . PHE A 1 448 ? 16.888 -7.277 -7.887 1.00 83.38 448 PHE A N 1
ATOM 3224 C CA . PHE A 1 448 ? 15.451 -7.534 -8.027 1.00 83.38 448 PHE A CA 1
ATOM 3225 C C . PHE A 1 448 ? 14.612 -6.553 -7.215 1.00 83.38 448 PHE A C 1
ATOM 3227 O O . PHE A 1 448 ? 15.065 -6.039 -6.198 1.00 83.38 448 PHE A O 1
ATOM 3234 N N . ALA A 1 449 ? 13.379 -6.336 -7.676 1.00 87.88 449 ALA A N 1
ATOM 3235 C CA . ALA A 1 449 ? 12.382 -5.539 -6.973 1.00 87.88 449 ALA A CA 1
ATOM 3236 C C . ALA A 1 449 ? 12.175 -6.063 -5.547 1.00 87.88 449 ALA A C 1
ATOM 3238 O O . ALA A 1 449 ? 11.931 -7.262 -5.360 1.00 87.88 449 ALA A O 1
ATOM 3239 N N . ARG A 1 450 ? 12.225 -5.156 -4.569 1.00 88.12 450 ARG A N 1
ATOM 3240 C CA . ARG A 1 450 ? 12.084 -5.493 -3.150 1.00 88.12 450 ARG A CA 1
ATOM 3241 C C . ARG A 1 450 ? 10.677 -6.013 -2.856 1.00 88.12 450 ARG A C 1
ATOM 3243 O O . ARG A 1 450 ? 9.685 -5.425 -3.293 1.00 88.12 450 ARG A O 1
ATOM 3250 N N . ARG A 1 451 ? 10.563 -7.102 -2.087 1.00 88.81 451 ARG A N 1
ATOM 3251 C CA . ARG A 1 451 ? 9.261 -7.689 -1.708 1.00 88.81 451 ARG A CA 1
ATOM 3252 C C . ARG A 1 451 ? 8.992 -7.667 -0.213 1.00 88.81 451 ARG A C 1
ATOM 3254 O O . ARG A 1 451 ? 9.880 -7.789 0.625 1.00 88.81 451 ARG A O 1
ATOM 3261 N N . ILE A 1 452 ? 7.708 -7.576 0.113 1.00 90.94 452 ILE A N 1
ATOM 3262 C CA . ILE A 1 452 ? 7.183 -7.776 1.464 1.00 90.94 452 ILE A CA 1
ATOM 3263 C C . ILE A 1 452 ? 7.359 -9.245 1.857 1.00 90.94 452 ILE A C 1
ATOM 3265 O O . ILE A 1 452 ? 7.157 -10.138 1.026 1.00 90.94 452 ILE A O 1
ATOM 3269 N N . ASP A 1 453 ? 7.703 -9.514 3.118 1.00 88.88 453 ASP A N 1
ATOM 3270 C CA . ASP A 1 453 ? 7.792 -10.885 3.618 1.00 88.88 453 ASP A CA 1
ATOM 3271 C C . ASP A 1 453 ? 6.398 -11.484 3.867 1.00 88.88 453 ASP A C 1
ATOM 3273 O O . ASP A 1 453 ? 5.893 -11.563 4.987 1.00 88.88 453 ASP A O 1
ATOM 3277 N N . LEU A 1 454 ? 5.760 -11.929 2.782 1.00 84.06 454 LEU A N 1
ATOM 3278 C CA . LEU A 1 454 ? 4.493 -12.650 2.854 1.00 84.06 454 LEU A CA 1
ATOM 3279 C C . LEU A 1 454 ? 4.631 -14.012 3.538 1.00 84.06 454 LEU A C 1
ATOM 3281 O O . LEU A 1 454 ? 3.655 -14.487 4.107 1.00 84.06 454 LEU A O 1
ATOM 3285 N N . ALA A 1 455 ? 5.802 -14.653 3.492 1.00 81.81 455 ALA A N 1
ATOM 3286 C CA . ALA A 1 455 ? 5.988 -15.963 4.110 1.00 81.81 455 ALA A CA 1
ATOM 3287 C C . ALA A 1 455 ? 5.955 -15.841 5.639 1.00 81.81 455 ALA A C 1
ATOM 3289 O O . ALA A 1 455 ? 5.187 -16.553 6.289 1.00 81.81 455 ALA A O 1
ATOM 3290 N N . GLY A 1 456 ? 6.694 -14.875 6.197 1.00 74.62 456 GLY A N 1
ATOM 3291 C CA . GLY A 1 456 ? 6.624 -14.511 7.615 1.00 74.62 456 GLY A CA 1
ATOM 3292 C C . GLY A 1 456 ? 5.233 -14.028 8.045 1.00 74.62 456 GLY A C 1
ATOM 3293 O O . GLY A 1 456 ? 4.817 -14.266 9.178 1.00 74.62 456 GLY A O 1
ATOM 3294 N N . ALA A 1 457 ? 4.471 -13.439 7.119 1.00 72.56 457 ALA A N 1
ATOM 3295 C CA . ALA A 1 457 ? 3.090 -13.000 7.329 1.00 72.56 457 ALA A CA 1
ATOM 3296 C C . ALA A 1 457 ? 2.021 -14.100 7.136 1.00 72.56 457 ALA A C 1
ATOM 3298 O O . ALA A 1 457 ? 0.823 -13.806 7.133 1.00 72.56 457 ALA A O 1
ATOM 3299 N N . GLY A 1 458 ? 2.410 -15.363 6.919 1.00 69.44 458 GLY A N 1
ATOM 3300 C CA . GLY A 1 458 ? 1.462 -16.465 6.697 1.00 69.44 458 GLY A CA 1
ATOM 3301 C C . GLY A 1 458 ? 0.650 -16.348 5.399 1.00 69.44 458 GLY A C 1
ATOM 3302 O O . GLY A 1 458 ? -0.466 -16.853 5.316 1.00 69.44 458 GLY A O 1
ATOM 3303 N N . GLY A 1 459 ? 1.189 -15.660 4.392 1.00 72.19 459 GLY A N 1
ATOM 3304 C CA . GLY A 1 459 ? 0.581 -15.446 3.078 1.00 72.19 459 GLY A CA 1
ATOM 3305 C C . GLY A 1 459 ? -0.371 -14.251 2.995 1.00 72.19 459 GLY A C 1
ATOM 3306 O O . GLY A 1 459 ? -0.949 -14.017 1.936 1.00 72.19 459 GLY A O 1
ATOM 3307 N N . VAL A 1 460 ? -0.538 -13.481 4.075 1.00 77.69 460 VAL A N 1
ATOM 3308 C CA . VAL A 1 460 ? -1.487 -12.362 4.132 1.00 77.69 460 VAL A CA 1
ATOM 3309 C C . VAL A 1 460 ? -0.740 -11.061 4.380 1.00 77.69 460 VAL A C 1
ATOM 3311 O O . VAL A 1 460 ? -0.217 -10.832 5.466 1.00 77.69 460 VAL A O 1
ATOM 3314 N N . ALA A 1 461 ? -0.731 -10.168 3.388 1.00 84.06 461 ALA A N 1
ATOM 3315 C CA . ALA A 1 461 ? 0.021 -8.913 3.460 1.00 84.06 461 ALA A CA 1
ATOM 3316 C C . ALA A 1 461 ? -0.355 -8.044 4.672 1.00 84.06 461 ALA A C 1
ATOM 3318 O O . ALA A 1 461 ? 0.498 -7.381 5.250 1.00 84.06 461 ALA A O 1
ATOM 3319 N N . ALA A 1 462 ? -1.612 -8.112 5.119 1.00 84.06 462 ALA A N 1
ATOM 3320 C CA . ALA A 1 462 ? -2.083 -7.408 6.306 1.00 84.06 462 ALA A CA 1
ATOM 3321 C C . ALA A 1 462 ? -1.435 -7.873 7.628 1.00 84.06 462 ALA A C 1
ATOM 3323 O O . ALA A 1 462 ? -1.611 -7.195 8.635 1.00 84.06 462 ALA A O 1
ATOM 3324 N N . PHE A 1 463 ? -0.650 -8.949 7.644 1.00 81.75 463 PHE A N 1
ATOM 3325 C CA . PHE A 1 463 ? 0.167 -9.347 8.796 1.00 81.75 463 PHE A CA 1
ATOM 3326 C C . PHE A 1 463 ? 1.665 -9.109 8.604 1.00 81.75 463 PHE A C 1
ATOM 3328 O O . PHE A 1 463 ? 2.452 -9.462 9.479 1.00 81.75 463 PHE A O 1
ATOM 3335 N N . ALA A 1 464 ? 2.083 -8.537 7.475 1.00 84.81 464 ALA A N 1
ATOM 3336 C CA . ALA A 1 464 ? 3.492 -8.313 7.218 1.00 84.81 464 ALA A CA 1
ATOM 3337 C C . ALA A 1 464 ? 4.051 -7.198 8.104 1.00 84.81 464 ALA A C 1
ATOM 3339 O O . ALA A 1 464 ? 3.509 -6.095 8.152 1.00 84.81 464 ALA A O 1
ATOM 3340 N N . THR A 1 465 ? 5.167 -7.494 8.764 1.00 87.06 465 THR A N 1
ATOM 3341 C CA . THR A 1 465 ? 5.909 -6.564 9.630 1.00 87.06 465 THR A CA 1
ATOM 3342 C C . THR A 1 465 ? 7.311 -6.261 9.111 1.00 87.06 465 THR A C 1
ATOM 3344 O O . THR A 1 465 ? 7.986 -5.391 9.650 1.00 87.06 465 THR A O 1
ATOM 3347 N N . ALA A 1 466 ? 7.747 -6.943 8.048 1.00 89.06 466 ALA A N 1
ATOM 3348 C CA . ALA A 1 466 ? 9.047 -6.743 7.429 1.00 89.06 466 ALA A CA 1
ATOM 3349 C C . ALA A 1 466 ? 8.999 -6.905 5.902 1.00 89.06 466 ALA A C 1
ATOM 3351 O O . ALA A 1 466 ? 8.081 -7.503 5.328 1.00 89.06 466 ALA A O 1
ATOM 3352 N N . TYR A 1 467 ? 10.033 -6.382 5.249 1.00 90.25 467 TYR A N 1
ATOM 3353 C CA . TYR A 1 467 ? 10.423 -6.821 3.915 1.00 90.25 467 TYR A CA 1
ATOM 3354 C C . TYR A 1 467 ? 11.180 -8.146 3.997 1.00 90.25 467 TYR A C 1
ATOM 3356 O O . TYR A 1 467 ? 11.696 -8.514 5.055 1.00 90.25 467 TYR A O 1
ATOM 3364 N N . ARG A 1 468 ? 11.270 -8.854 2.870 1.00 88.25 468 ARG A N 1
ATOM 3365 C CA . ARG A 1 468 ? 12.197 -9.978 2.755 1.00 88.25 468 ARG A CA 1
ATOM 3366 C C . ARG A 1 468 ? 13.631 -9.486 3.004 1.00 88.25 468 ARG A C 1
ATOM 3368 O O . ARG A 1 468 ? 13.939 -8.341 2.674 1.00 88.25 468 ARG A O 1
ATOM 3375 N N . PRO A 1 469 ? 14.512 -10.322 3.578 1.00 83.25 469 PRO A N 1
ATOM 3376 C CA . PRO A 1 469 ? 15.906 -9.944 3.772 1.00 83.25 469 PRO A CA 1
ATOM 3377 C C . PRO A 1 469 ? 16.583 -9.580 2.444 1.00 83.25 469 PRO A C 1
ATOM 3379 O O . PRO A 1 469 ? 16.357 -10.246 1.428 1.00 83.25 469 PRO A O 1
ATOM 3382 N N . ASP A 1 470 ? 17.446 -8.566 2.461 1.00 74.94 470 ASP A N 1
ATOM 3383 C CA . ASP A 1 470 ? 18.164 -8.111 1.268 1.00 74.94 470 ASP A CA 1
ATOM 3384 C C . ASP A 1 470 ? 18.895 -9.270 0.567 1.00 74.94 470 ASP A C 1
ATOM 3386 O O . ASP A 1 470 ? 19.533 -10.117 1.199 1.00 74.94 470 ASP A O 1
ATOM 3390 N N . GLY A 1 471 ? 18.792 -9.319 -0.764 1.00 70.94 471 GLY A N 1
ATOM 3391 C CA . GLY A 1 471 ? 19.418 -10.356 -1.591 1.00 70.94 471 GLY A CA 1
ATOM 3392 C C . GLY A 1 471 ? 18.698 -11.711 -1.605 1.00 70.94 471 GLY A C 1
ATOM 3393 O O . GLY A 1 471 ? 19.182 -12.637 -2.255 1.00 70.94 471 GLY A O 1
ATOM 3394 N N . THR A 1 472 ? 17.553 -11.849 -0.925 1.00 76.19 472 THR A N 1
ATOM 3395 C CA . THR A 1 472 ? 16.709 -13.061 -1.011 1.00 76.19 472 THR A CA 1
ATOM 3396 C C . THR A 1 472 ? 15.639 -12.984 -2.098 1.00 76.19 472 THR A C 1
ATOM 3398 O O . THR A 1 472 ? 15.043 -14.006 -2.445 1.00 76.19 472 THR A O 1
ATOM 3401 N N . ASP A 1 473 ? 15.408 -11.798 -2.662 1.00 77.38 473 ASP A N 1
ATOM 3402 C CA . ASP A 1 473 ? 14.507 -11.621 -3.794 1.00 77.38 473 ASP A CA 1
ATOM 3403 C C . ASP A 1 473 ? 15.061 -12.294 -5.054 1.00 77.38 473 ASP A C 1
ATOM 3405 O O . ASP A 1 473 ? 16.265 -12.308 -5.310 1.00 77.38 473 ASP A O 1
ATOM 3409 N N . THR A 1 474 ? 14.169 -12.896 -5.844 1.00 73.50 474 THR A N 1
ATOM 3410 C CA . THR A 1 474 ? 14.543 -13.670 -7.034 1.00 73.50 474 THR A CA 1
ATOM 3411 C C . THR A 1 474 ? 13.695 -13.290 -8.243 1.00 73.50 474 THR A C 1
ATOM 3413 O O . THR A 1 474 ? 12.558 -12.829 -8.119 1.00 73.50 474 THR A O 1
ATOM 3416 N N . SER A 1 475 ? 14.209 -13.573 -9.443 1.00 69.19 475 SER A N 1
ATOM 3417 C CA . SER A 1 475 ? 13.488 -13.387 -10.712 1.00 69.19 475 SER A CA 1
ATOM 3418 C C . SER A 1 475 ? 12.270 -14.306 -10.903 1.00 69.19 475 SER A C 1
ATOM 3420 O O . SER A 1 475 ? 11.593 -14.198 -11.933 1.00 69.19 475 SER A O 1
ATOM 3422 N N . GLY A 1 476 ? 12.016 -15.237 -9.973 1.00 77.50 476 GLY A N 1
ATOM 3423 C CA . GLY A 1 476 ? 10.937 -16.227 -10.051 1.00 77.50 476 GLY A CA 1
ATOM 3424 C C . GLY A 1 476 ? 9.563 -15.704 -9.623 1.00 77.50 476 GLY A C 1
ATOM 3425 O O . GLY A 1 476 ? 8.551 -16.175 -10.148 1.00 77.50 476 GLY A O 1
ATOM 3426 N N . ASP A 1 477 ? 9.538 -14.698 -8.744 1.00 83.00 477 ASP A N 1
ATOM 3427 C CA . ASP A 1 477 ? 8.323 -14.271 -8.031 1.00 83.00 477 ASP A CA 1
ATOM 3428 C C . ASP A 1 477 ? 7.822 -12.882 -8.449 1.00 83.00 477 ASP A C 1
ATOM 3430 O O . ASP A 1 477 ? 6.659 -12.543 -8.217 1.00 83.00 477 ASP A O 1
ATOM 3434 N N . THR A 1 478 ? 8.686 -12.067 -9.056 1.00 90.19 478 THR A N 1
ATOM 3435 C CA . THR A 1 478 ? 8.385 -10.690 -9.472 1.00 90.19 478 THR A CA 1
ATOM 3436 C C . THR A 1 478 ? 8.890 -10.461 -10.887 1.00 90.19 478 THR A C 1
ATOM 3438 O O . THR A 1 478 ? 9.933 -10.986 -11.289 1.00 90.19 478 THR A O 1
ATOM 3441 N N . VAL A 1 479 ? 8.148 -9.682 -11.669 1.00 91.94 479 VAL A N 1
ATOM 3442 C CA . VAL A 1 479 ? 8.603 -9.275 -12.996 1.00 91.94 479 VAL A CA 1
ATOM 3443 C C . VAL A 1 479 ? 9.827 -8.381 -12.858 1.00 91.94 479 VAL A C 1
ATOM 3445 O O . VAL A 1 479 ? 9.788 -7.334 -12.223 1.00 91.94 479 VAL A O 1
ATOM 3448 N N . GLN A 1 480 ? 10.913 -8.790 -13.506 1.00 90.50 480 GLN A N 1
ATOM 3449 C CA . GLN A 1 480 ? 12.067 -7.934 -13.720 1.00 90.50 480 GLN A CA 1
ATOM 3450 C C . GLN A 1 480 ? 11.752 -7.005 -14.895 1.00 90.50 480 GLN A C 1
ATOM 3452 O O . GLN A 1 480 ? 11.775 -7.438 -16.051 1.00 90.50 480 GLN A O 1
ATOM 3457 N N . TRP A 1 481 ? 11.405 -5.754 -14.585 1.00 91.56 481 TRP A N 1
ATOM 3458 C CA . TRP A 1 481 ? 10.960 -4.780 -15.582 1.00 91.56 481 TRP A CA 1
ATOM 3459 C C . TRP A 1 481 ? 12.072 -4.410 -16.577 1.00 91.56 481 TRP A C 1
ATOM 3461 O O . TRP A 1 481 ? 11.782 -4.231 -17.759 1.00 91.56 481 TRP A O 1
ATOM 3471 N N . TYR A 1 482 ? 13.327 -4.371 -16.112 1.00 91.69 482 TYR A N 1
ATOM 3472 C CA . TYR A 1 482 ? 14.517 -4.068 -16.906 1.00 91.69 482 TYR A CA 1
ATOM 3473 C C . TYR A 1 482 ? 15.423 -5.297 -17.069 1.00 91.69 482 TYR A C 1
ATOM 3475 O O . TYR A 1 482 ? 15.952 -5.848 -16.103 1.00 91.69 482 TYR A O 1
ATOM 3483 N N . ARG A 1 483 ? 15.595 -5.742 -18.315 1.00 88.69 483 ARG A N 1
ATOM 3484 C CA . ARG A 1 483 ? 16.346 -6.933 -18.745 1.00 88.69 483 ARG A CA 1
ATOM 3485 C C . ARG A 1 483 ? 17.728 -6.611 -19.327 1.00 88.69 483 ARG A C 1
ATOM 3487 O O . ARG A 1 483 ? 18.465 -7.543 -19.670 1.00 88.69 483 ARG A O 1
ATOM 3494 N N . GLY A 1 484 ? 18.075 -5.325 -19.431 1.00 85.25 484 GLY A N 1
ATOM 3495 C CA . GLY A 1 484 ? 19.390 -4.857 -19.866 1.00 85.25 484 GLY A CA 1
ATOM 3496 C C . GLY A 1 484 ? 20.533 -5.289 -18.936 1.00 85.25 484 GLY A C 1
ATOM 3497 O O . GLY A 1 484 ? 20.387 -6.164 -18.074 1.00 85.25 484 GLY A O 1
ATOM 3498 N N . GLN A 1 485 ? 21.719 -4.733 -19.158 1.00 83.75 485 GLN A N 1
ATOM 3499 C CA . GLN A 1 485 ? 22.806 -4.815 -18.178 1.00 83.75 485 GLN A CA 1
ATOM 3500 C C . GLN A 1 485 ? 22.442 -3.938 -16.972 1.00 83.75 485 GLN A C 1
ATOM 3502 O O . GLN A 1 485 ? 22.038 -2.798 -17.183 1.00 83.75 485 GLN A O 1
ATOM 3507 N N . ASN A 1 486 ? 22.503 -4.511 -15.770 1.00 75.88 486 ASN A N 1
ATOM 3508 C CA . ASN A 1 486 ? 22.049 -3.924 -14.506 1.00 75.88 486 ASN A CA 1
ATOM 3509 C C . ASN A 1 486 ? 22.818 -4.623 -13.379 1.00 75.88 486 ASN A C 1
ATOM 3511 O O . ASN A 1 486 ? 22.312 -5.532 -12.710 1.00 75.88 486 ASN A O 1
ATOM 3515 N N . ASP A 1 487 ? 24.102 -4.303 -13.290 1.00 68.56 487 ASP A N 1
ATOM 3516 C CA . ASP A 1 487 ? 25.070 -5.022 -12.479 1.00 68.56 487 ASP A CA 1
ATOM 3517 C C . ASP A 1 487 ? 25.606 -4.035 -11.428 1.00 68.56 487 ASP A C 1
ATOM 3519 O O . ASP A 1 487 ? 25.835 -2.881 -11.770 1.00 68.56 487 ASP A O 1
ATOM 3523 N N . PRO A 1 488 ? 25.939 -4.434 -10.187 1.00 60.44 488 PRO A N 1
ATOM 3524 C CA . PRO A 1 488 ? 26.400 -3.488 -9.154 1.00 60.44 488 PRO A CA 1
ATOM 3525 C C . PRO A 1 488 ? 27.648 -2.654 -9.517 1.00 60.44 488 PRO A C 1
ATOM 3527 O O . PRO A 1 488 ? 27.986 -1.706 -8.812 1.00 60.44 488 PRO A O 1
ATOM 3530 N N . VAL A 1 489 ? 28.373 -3.046 -10.570 1.00 58.09 489 VAL A N 1
ATOM 3531 C CA . VAL A 1 489 ? 29.583 -2.382 -11.083 1.00 58.09 489 VAL A CA 1
ATOM 3532 C C . VAL A 1 489 ? 29.271 -1.425 -12.245 1.00 58.09 489 VAL A C 1
ATOM 3534 O O . VAL A 1 489 ? 29.992 -0.447 -12.411 1.00 58.09 489 VAL A O 1
ATOM 3537 N N . ASP A 1 490 ? 28.199 -1.684 -12.998 1.00 54.00 490 ASP A N 1
ATOM 3538 C CA . ASP A 1 490 ? 27.661 -0.858 -14.088 1.00 54.00 490 ASP A CA 1
ATOM 3539 C C . ASP A 1 490 ? 26.118 -0.883 -13.959 1.00 54.00 490 ASP A C 1
ATOM 3541 O O . ASP A 1 490 ? 25.473 -1.717 -14.613 1.00 54.00 490 ASP A O 1
ATOM 3545 N N . PRO A 1 491 ? 25.556 -0.075 -13.033 1.00 50.25 491 PRO A N 1
ATOM 3546 C CA . PRO A 1 491 ? 24.127 -0.069 -12.713 1.00 50.25 491 PRO A CA 1
ATOM 3547 C C . PRO A 1 491 ? 23.255 0.514 -13.829 1.00 50.25 491 PRO A C 1
ATOM 3549 O O . PRO A 1 491 ? 23.733 1.411 -14.567 1.00 50.25 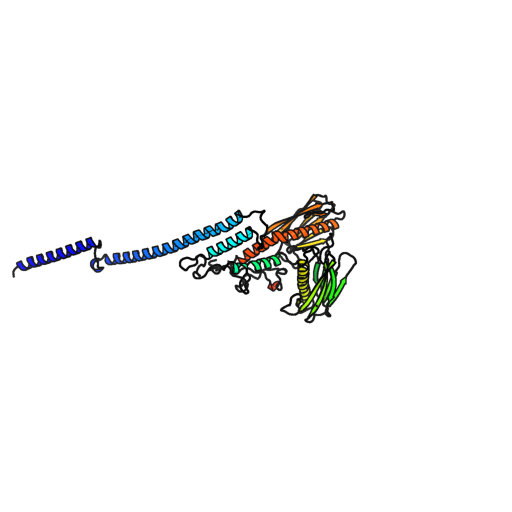491 PRO A O 1
#

Mean predicted aligned error: 11.82 Å

Sequence (491 aa):
MPIGNIQSHRFLLTMSSLRSQAERIQEQLGTGLRSHTYAGLGAGRTTSLAMRQRLSQVEAYNATIMTVSLRISLLDTTLTRLDKIPREIKGSLDPNAFEPRSDGYTDIQRSALISLDESIQLLNSEIDGRHLYSGAKTDAEPVVSMREMLDGSGSKAGLRQLIAERRGADLGLNDGWMTTAAAGPTVTLGWNPLAGPDLGLRVTGVTGGASTAVVTTDDGLATESAAITFTAVPPVGETVTIQLEDSNGKASTITLTAGTAPLAANAFAIGAAETETAANLQRALRIAISNTAAADTTGAVGGQVLGRLATTTAGAVVGVGKEDPLNDVFGFTAASATATAPIVVATAGDGAPQASVSFDFTGPLAGGEIVQLTLKNPEGADTVISLKAVTGLDVEKGEFLIDADPAVTAANFDAALRAGITEKAKTELWASSAAKASDDFFDTTAGFARRIDLAGAGGVAAFATAYRPDGTDTSGDTVQWYRGQNDPVDP